Protein AF-A0A818NF47-F1 (afdb_monomer_lite)

pLDDT: mean 84.98, std 14.57, range [31.19, 98.88]

Secondary structure (DSSP, 8-state):
-EEEEEETTTEEE-SS-EEETT-BHHHHHHHHHHTTTT---EEEE--SS-TTSS-EEEEETTTTEEEEE-TTT-BEEEEEEE-TTSEEEEETTEE---SSSPPPHHHHHHHH-S-SPPEEETTTTEEEEEETTEEEEE----TT-----TTS--SS-BTTBS--HHHHHHHHHHTT---------TT-HHHHHHHHHHHHHHTTT---EEEE-----HHHHHHTTT--GGGS-THHHHHHHIIIIIHHHHHHHHHHHHHHHHT-EEEEEE--GGGTS--S-HHHHHHHHHHHHHHHHHHHHHGGGTEEEEEEE--SEE-TT----GGGHHHHHHHTT-SSPEEHHHHHHHHHHHHH-TTGGGTTTSEEEHHHHHHHHT---TTSPPPP-TTBHHHHHHTSGGGGGGGGGS-TT-B--HHHHHHTT---

Structure (mmCIF, N/CA/C/O backbone):
data_AF-A0A818NF47-F1
#
_entry.id   AF-A0A818NF47-F1
#
loop_
_atom_site.group_PDB
_atom_site.id
_atom_site.type_symbol
_atom_site.label_atom_id
_atom_site.label_alt_id
_atom_site.label_comp_id
_atom_site.label_asym_id
_atom_site.label_entity_id
_atom_site.label_seq_id
_atom_site.pdbx_PDB_ins_code
_atom_site.Cartn_x
_atom_site.Cartn_y
_atom_site.Cartn_z
_atom_site.occupancy
_atom_site.B_iso_or_equiv
_atom_site.auth_seq_id
_atom_site.auth_comp_id
_atom_site.auth_asym_id
_atom_site.auth_atom_id
_atom_site.pdbx_PDB_model_num
ATOM 1 N N . MET A 1 1 ? -8.348 33.314 32.961 1.00 76.62 1 MET A N 1
ATOM 2 C CA . MET A 1 1 ? -8.005 32.401 31.862 1.00 76.62 1 MET A CA 1
ATOM 3 C C . MET A 1 1 ? -6.902 31.504 32.359 1.00 76.62 1 MET A C 1
ATOM 5 O O . MET A 1 1 ? -5.858 32.017 32.755 1.00 76.62 1 MET A O 1
ATOM 9 N N . LEU A 1 2 ? -7.170 30.208 32.394 1.00 87.00 2 LEU A N 1
ATOM 10 C CA . LEU A 1 2 ? -6.196 29.214 32.801 1.00 87.00 2 LEU A CA 1
ATOM 11 C C . LEU A 1 2 ? -5.080 29.085 31.754 1.00 87.00 2 LEU A C 1
ATOM 13 O O . LEU A 1 2 ? -5.337 29.130 30.549 1.00 87.00 2 LEU A O 1
ATOM 17 N N . GLU A 1 3 ? -3.844 28.950 32.227 1.00 90.56 3 GLU A N 1
ATOM 18 C CA . GLU A 1 3 ? -2.688 28.621 31.397 1.00 90.56 3 GLU A CA 1
ATOM 19 C C . GLU A 1 3 ? -2.335 27.155 31.630 1.00 90.56 3 GLU A C 1
ATOM 21 O O . GLU A 1 3 ? -2.002 26.772 32.751 1.00 90.56 3 GLU A O 1
ATOM 26 N N . VAL A 1 4 ? -2.456 26.349 30.580 1.00 92.69 4 VAL A N 1
ATOM 27 C CA . VAL A 1 4 ? -2.400 24.891 30.635 1.00 92.69 4 VAL A CA 1
ATOM 28 C C . VAL A 1 4 ? -1.325 24.382 29.695 1.00 92.69 4 VAL A C 1
ATOM 30 O O . VAL A 1 4 ? -1.316 24.703 28.509 1.00 92.69 4 VAL A O 1
ATOM 33 N N . GLU A 1 5 ? -0.435 23.554 30.216 1.00 94.31 5 GLU A N 1
ATOM 34 C CA . GLU A 1 5 ? 0.540 22.812 29.438 1.00 94.31 5 GLU A CA 1
ATOM 35 C C . GLU A 1 5 ? 0.017 21.418 29.111 1.00 94.31 5 GLU A C 1
ATOM 37 O O . GLU A 1 5 ? -0.473 20.682 29.971 1.00 94.31 5 GLU A O 1
ATOM 42 N N . ILE A 1 6 ? 0.094 21.075 27.830 1.00 94.75 6 ILE A N 1
ATOM 43 C CA . ILE A 1 6 ? -0.355 19.799 27.297 1.00 94.75 6 ILE A CA 1
ATOM 44 C C . ILE A 1 6 ? 0.849 18.864 27.236 1.00 94.75 6 ILE A C 1
ATOM 46 O O . ILE A 1 6 ? 1.855 19.171 26.602 1.00 94.75 6 ILE A O 1
ATOM 50 N N . THR A 1 7 ? 0.728 17.689 27.848 1.00 91.75 7 THR A N 1
ATOM 51 C CA . THR A 1 7 ? 1.642 16.565 27.619 1.00 91.75 7 THR A CA 1
ATOM 52 C C . THR A 1 7 ? 0.899 15.501 26.827 1.00 91.75 7 THR A C 1
ATOM 54 O O . THR A 1 7 ? -0.016 14.849 27.339 1.00 91.75 7 THR A O 1
ATOM 57 N N . GLN A 1 8 ? 1.264 15.357 25.552 1.00 85.00 8 GLN A N 1
ATOM 58 C CA . GLN A 1 8 ? 0.549 14.507 24.600 1.00 85.00 8 GLN A CA 1
ATOM 59 C C . GLN A 1 8 ? 0.405 13.073 25.136 1.00 85.00 8 GLN A C 1
ATOM 61 O O . GLN A 1 8 ? 1.341 12.515 25.705 1.00 85.00 8 GLN A O 1
ATOM 66 N N . GLN A 1 9 ? -0.784 12.485 24.960 1.00 85.25 9 GLN A N 1
ATOM 67 C CA . GLN A 1 9 ? -1.134 11.129 25.414 1.00 85.25 9 GLN A CA 1
ATOM 68 C C . GLN A 1 9 ? -1.030 10.885 26.929 1.00 85.25 9 GLN A C 1
ATOM 70 O O . GLN A 1 9 ? -1.116 9.737 27.368 1.00 85.25 9 GLN A O 1
ATOM 75 N N . ARG A 1 10 ? -0.854 11.934 27.744 1.00 91.75 10 ARG A N 1
ATOM 76 C CA . ARG A 1 10 ? -0.632 11.788 29.185 1.00 91.75 10 ARG A CA 1
ATOM 77 C C . ARG A 1 10 ? -1.525 12.685 30.026 1.00 91.75 10 ARG A C 1
ATOM 79 O O . ARG A 1 10 ? -2.275 12.163 30.846 1.00 91.75 10 ARG A O 1
ATOM 86 N N . SER A 1 11 ? -1.414 14.003 29.891 1.00 94.50 11 SER A N 1
ATOM 87 C CA . SER A 1 11 ? -2.000 14.926 30.867 1.00 94.50 11 SER A CA 1
ATOM 88 C C . SER A 1 11 ? -2.153 16.352 30.351 1.00 94.50 11 SER A C 1
ATOM 90 O O . SER A 1 11 ? -1.537 16.762 29.365 1.00 94.50 11 SER A O 1
ATOM 92 N N . ILE A 1 12 ? -2.961 17.120 31.077 1.00 95.25 12 ILE A N 1
ATOM 93 C CA . ILE A 1 12 ? -2.910 18.580 31.084 1.00 95.25 12 ILE A CA 1
ATOM 94 C C . ILE A 1 12 ? -2.476 19.052 32.469 1.00 95.25 12 ILE A C 1
ATOM 96 O O . ILE A 1 12 ? -2.910 18.493 33.478 1.00 95.25 12 ILE A O 1
ATOM 100 N N . HIS A 1 13 ? -1.626 20.069 32.543 1.00 94.06 13 HIS A N 1
ATOM 101 C CA . HIS A 1 13 ? -1.141 20.563 33.826 1.00 94.06 13 HIS A CA 1
ATOM 102 C C . HIS A 1 13 ? -0.931 22.069 33.859 1.00 94.06 13 HIS A C 1
ATOM 104 O O . HIS A 1 13 ? -0.820 22.747 32.844 1.00 94.06 13 HIS A O 1
ATOM 110 N N . THR A 1 14 ? -0.878 22.586 35.075 1.00 91.75 14 THR A N 1
ATOM 111 C CA . THR A 1 14 ? -0.459 23.941 35.407 1.00 91.75 14 THR A CA 1
ATOM 112 C C . THR A 1 14 ? 0.748 23.854 36.337 1.00 91.75 14 THR A C 1
ATOM 114 O O . THR A 1 14 ? 1.219 22.771 36.680 1.00 91.75 14 THR A O 1
ATOM 117 N N . THR A 1 15 ? 1.231 24.994 36.825 1.00 87.88 15 THR A N 1
ATOM 118 C CA . THR A 1 15 ? 2.262 25.011 37.872 1.00 87.88 15 THR A CA 1
ATOM 119 C C . THR A 1 15 ? 1.779 24.463 39.219 1.00 87.88 15 THR A C 1
ATOM 121 O O . THR A 1 15 ? 2.611 24.153 40.068 1.00 87.88 15 THR A O 1
ATOM 124 N N . LYS A 1 16 ? 0.460 24.357 39.443 1.00 88.88 16 LYS A N 1
ATOM 125 C CA . LYS A 1 16 ? -0.121 23.931 40.727 1.00 88.88 16 LYS A CA 1
ATOM 126 C C . LYS A 1 16 ? -0.673 22.508 40.718 1.00 88.88 16 LYS A C 1
ATOM 128 O O . LYS A 1 16 ? -0.723 21.876 41.769 1.00 88.88 16 LYS A O 1
ATOM 133 N N . TRP A 1 17 ? -1.119 22.011 39.567 1.00 93.31 17 TRP A N 1
ATOM 134 C CA . TRP A 1 17 ? -1.826 20.736 39.482 1.00 93.31 17 TRP A CA 1
ATOM 135 C C . TRP A 1 17 ? -1.682 20.083 38.108 1.00 93.31 17 TRP A C 1
ATOM 137 O O . TRP A 1 17 ? -1.446 20.759 37.113 1.00 93.31 17 TRP A O 1
ATOM 147 N N . GLU A 1 18 ? -1.881 18.767 38.053 1.00 95.56 18 GLU A N 1
ATOM 148 C CA . GLU A 1 18 ? -1.848 17.959 36.832 1.00 95.56 18 GLU A CA 1
ATOM 149 C C . GLU A 1 18 ? -3.055 17.010 36.810 1.00 95.56 18 GLU A C 1
ATOM 151 O O . GLU A 1 18 ? -3.322 16.307 37.785 1.00 95.56 18 GLU A O 1
ATOM 156 N N . ILE A 1 19 ? -3.780 16.986 35.692 1.00 96.44 19 ILE A N 1
ATOM 157 C CA . ILE A 1 19 ? -4.848 16.024 35.411 1.00 96.44 19 ILE A CA 1
ATOM 158 C C . ILE A 1 19 ? -4.322 15.031 34.375 1.00 96.44 19 ILE A C 1
ATOM 160 O O . ILE A 1 19 ? -4.034 15.398 33.237 1.00 96.44 19 ILE A O 1
ATOM 164 N N . ILE A 1 20 ? -4.212 13.768 34.778 1.00 96.69 20 ILE A N 1
ATOM 165 C CA . ILE A 1 20 ? -3.619 12.676 34.002 1.00 96.69 20 ILE A CA 1
ATOM 166 C C . ILE A 1 20 ? -4.719 11.744 33.498 1.00 96.69 20 ILE A C 1
ATOM 168 O O . ILE A 1 20 ? -5.639 11.382 34.238 1.00 96.69 20 ILE A O 1
ATOM 172 N N . LEU A 1 21 ? -4.598 11.305 32.248 1.00 96.31 21 LEU A N 1
ATOM 173 C CA . LEU A 1 21 ? -5.421 10.237 31.695 1.00 96.31 21 LEU A CA 1
ATOM 174 C C . LEU A 1 21 ? -5.360 8.991 32.588 1.00 96.31 21 LEU A C 1
ATOM 176 O O . LEU A 1 21 ? -4.316 8.607 33.111 1.00 96.31 21 LEU A O 1
ATOM 180 N N . GLY A 1 22 ? -6.514 8.368 32.794 1.00 95.88 22 GLY A N 1
ATOM 181 C CA . GLY A 1 22 ? -6.687 7.231 33.687 1.00 95.88 22 GLY A CA 1
ATOM 182 C C . GLY A 1 22 ? -6.926 7.589 35.158 1.00 95.88 22 GLY A C 1
ATOM 183 O O . GLY A 1 22 ? -7.268 6.681 35.923 1.00 95.88 22 GLY A O 1
ATOM 184 N N . MET A 1 23 ? -6.799 8.858 35.578 1.00 97.56 23 MET A N 1
ATOM 185 C CA . MET A 1 23 ? -7.214 9.285 36.924 1.00 97.56 23 MET A CA 1
ATOM 186 C C . MET A 1 23 ? -8.696 8.987 37.152 1.00 97.56 23 MET A C 1
ATOM 188 O O . MET A 1 23 ? -9.516 9.147 36.248 1.00 97.56 23 MET A O 1
ATOM 192 N N . SER A 1 24 ? -9.059 8.561 38.362 1.00 97.50 24 SER A N 1
ATOM 193 C CA . SER A 1 24 ? -10.467 8.337 38.690 1.00 97.50 24 SER A CA 1
ATOM 194 C C . SER A 1 24 ? -11.218 9.658 38.836 1.00 97.50 24 SER A C 1
ATOM 196 O O . SER A 1 24 ? -10.646 10.674 39.245 1.00 97.50 24 SER A O 1
ATOM 198 N N . LEU A 1 25 ? -12.526 9.634 38.577 1.00 93.75 25 LEU A N 1
ATOM 199 C CA . LEU A 1 25 ? -13.418 10.777 38.777 1.00 93.75 25 LEU A CA 1
ATOM 200 C C . LEU A 1 25 ? -13.257 11.387 40.179 1.00 93.75 25 LEU A C 1
ATOM 202 O O . LEU A 1 25 ? -13.167 12.603 40.329 1.00 93.75 25 LEU A O 1
ATOM 206 N N . TYR A 1 26 ? -13.115 10.543 41.206 1.00 95.00 26 TYR A N 1
ATOM 207 C CA . TYR A 1 26 ? -12.846 10.985 42.575 1.00 95.00 26 TYR A CA 1
ATOM 208 C C . TYR A 1 26 ? -11.526 11.759 42.712 1.00 95.00 26 TYR A C 1
ATOM 210 O O . TYR A 1 26 ? -11.499 12.809 43.357 1.00 95.00 26 TYR A O 1
ATOM 218 N N . GLN A 1 27 ? -10.434 11.263 42.120 1.00 97.00 27 GLN A N 1
ATOM 219 C CA . GLN A 1 27 ? -9.134 11.936 42.177 1.00 97.00 27 GLN A CA 1
ATOM 220 C C . GLN A 1 27 ? -9.198 13.314 41.519 1.00 97.00 27 GLN A C 1
ATOM 222 O O . GLN A 1 27 ? -8.698 14.280 42.093 1.00 97.00 27 GLN A O 1
ATOM 227 N N . VAL A 1 28 ? -9.857 13.410 40.361 1.00 96.12 28 VAL A N 1
ATOM 228 C CA . VAL A 1 28 ? -10.020 14.684 39.656 1.00 96.12 28 VAL A CA 1
ATOM 229 C C . VAL A 1 28 ? -10.891 15.637 40.470 1.00 96.12 28 VAL A C 1
ATOM 231 O O . VAL A 1 28 ? -10.459 16.748 40.744 1.00 96.12 28 VAL A O 1
ATOM 234 N N . ILE A 1 29 ? -12.057 15.213 40.968 1.00 93.88 29 ILE A N 1
ATOM 235 C CA . ILE A 1 29 ? -12.914 16.067 41.812 1.00 93.88 29 ILE A CA 1
ATOM 236 C C . ILE A 1 29 ? -12.163 16.560 43.054 1.00 93.88 29 ILE A C 1
ATOM 238 O O . ILE A 1 29 ? -12.288 17.726 43.429 1.00 93.88 29 ILE A O 1
ATOM 242 N N . LYS A 1 30 ? -11.375 15.693 43.702 1.00 95.44 30 LYS A N 1
ATOM 243 C CA . LYS A 1 30 ? -10.563 16.076 44.861 1.00 95.44 30 LYS A CA 1
ATOM 244 C C . LYS A 1 30 ? -9.527 17.138 44.491 1.00 95.44 30 LYS A C 1
ATOM 246 O O . LYS A 1 30 ? -9.399 18.115 45.221 1.00 95.44 30 LYS A O 1
ATOM 251 N N . LEU A 1 31 ? -8.833 16.965 43.367 1.00 95.06 31 LEU A N 1
ATOM 252 C CA . LEU A 1 31 ? -7.861 17.930 42.854 1.00 95.06 31 LEU A CA 1
ATOM 253 C C . LEU A 1 31 ? -8.523 19.274 42.536 1.00 95.06 31 LEU A C 1
ATOM 255 O O . LEU A 1 31 ? -8.016 20.310 42.955 1.00 95.06 31 LEU A O 1
ATOM 259 N N . LEU A 1 32 ? -9.679 19.265 41.868 1.00 91.12 32 LEU A N 1
ATOM 260 C CA . LEU A 1 32 ? -10.421 20.484 41.537 1.00 91.12 32 LEU A CA 1
ATOM 261 C C . LEU A 1 32 ? -10.874 21.229 42.799 1.00 91.12 32 LEU A C 1
ATOM 263 O O . LEU A 1 32 ? -10.714 22.440 42.883 1.00 91.12 32 LEU A O 1
ATOM 267 N N . LYS A 1 33 ? -11.359 20.507 43.819 1.00 91.62 33 LYS A N 1
ATOM 268 C CA . LYS A 1 33 ? -11.725 21.091 45.121 1.00 91.62 33 LYS A CA 1
ATOM 269 C C . LYS A 1 33 ? -10.541 21.701 45.872 1.00 91.62 33 LYS A C 1
ATOM 271 O O . LYS A 1 33 ? -10.742 22.607 46.666 1.00 91.62 33 LYS A O 1
ATOM 276 N N . GLN A 1 34 ? -9.330 21.185 45.670 1.00 92.88 34 GLN A N 1
ATOM 277 C CA . GLN A 1 34 ? -8.112 21.718 46.290 1.00 92.88 34 GLN A CA 1
ATOM 278 C C . GLN A 1 34 ? -7.564 22.962 45.572 1.00 92.88 34 GLN A C 1
ATOM 280 O O . GLN A 1 34 ? -6.671 23.610 46.109 1.00 92.88 34 GLN A O 1
ATOM 285 N N . ASN A 1 35 ? -8.073 23.273 44.376 1.00 89.88 35 ASN A N 1
ATOM 286 C CA . ASN A 1 35 ? -7.622 24.373 43.519 1.00 89.88 35 ASN A CA 1
ATOM 287 C C . ASN A 1 35 ? -8.811 25.260 43.091 1.00 89.88 35 ASN A C 1
ATOM 289 O O . ASN A 1 35 ? -8.891 25.725 41.949 1.00 89.88 35 ASN A O 1
ATOM 293 N N . ASP A 1 36 ? -9.763 25.470 44.004 1.00 85.56 36 ASP A N 1
ATOM 294 C CA . ASP A 1 36 ? -10.973 26.278 43.798 1.00 85.56 36 ASP A CA 1
ATOM 295 C C . ASP A 1 36 ? -10.681 27.789 43.668 1.00 85.56 36 ASP A C 1
ATOM 297 O O . ASP A 1 36 ? -11.508 28.558 43.169 1.00 85.56 36 ASP A O 1
ATOM 301 N N . ASP A 1 37 ? -9.467 28.214 44.031 1.00 84.50 37 ASP A N 1
ATOM 302 C CA . ASP A 1 37 ? -8.930 29.547 43.760 1.00 84.50 37 ASP A CA 1
ATOM 303 C C . ASP A 1 37 ? -8.742 29.802 42.254 1.00 84.50 37 ASP A C 1
ATOM 305 O O . ASP A 1 37 ? -8.978 30.920 41.778 1.00 84.50 37 ASP A O 1
ATOM 309 N N . GLN A 1 38 ? -8.350 28.766 41.502 1.00 80.69 38 GLN A N 1
ATOM 310 C CA . GLN A 1 38 ? -8.106 28.824 40.059 1.00 80.69 38 GLN A CA 1
ATOM 311 C C . GLN A 1 38 ? -9.301 28.355 39.225 1.00 80.69 38 GLN A C 1
ATOM 313 O O . GLN A 1 38 ? -9.559 28.942 38.175 1.00 80.69 38 GLN A O 1
ATOM 318 N N . ILE A 1 39 ? -10.034 27.335 39.681 1.00 82.31 39 ILE A N 1
ATOM 319 C CA . ILE A 1 39 ? -11.087 26.673 38.901 1.00 82.31 39 ILE A CA 1
ATOM 320 C C . ILE A 1 39 ? -12.448 26.981 39.523 1.00 82.31 39 ILE A C 1
ATOM 322 O O . ILE A 1 39 ? -12.837 26.407 40.536 1.00 82.31 39 ILE A O 1
ATOM 326 N N . LYS A 1 40 ? -13.186 27.909 38.906 1.00 74.69 40 LYS A N 1
ATOM 327 C CA . LYS A 1 40 ? -14.385 28.502 39.528 1.00 74.69 40 LYS A CA 1
ATOM 328 C C . LYS A 1 40 ? -15.719 27.951 39.043 1.00 74.69 40 LYS A C 1
ATOM 330 O O . LYS A 1 40 ? -16.724 28.143 39.720 1.00 74.69 40 LYS A O 1
ATOM 335 N N . SER A 1 41 ? -15.766 27.315 37.875 1.00 80.88 41 SER A N 1
ATOM 336 C CA . SER A 1 41 ? -17.016 26.790 37.324 1.00 80.88 41 SER A CA 1
ATOM 337 C C . SER A 1 41 ? -16.815 25.370 36.837 1.00 80.88 41 SER A C 1
ATOM 339 O O . SER A 1 41 ? -16.128 25.135 35.848 1.00 80.88 41 SER A O 1
ATOM 341 N N . VAL A 1 42 ? -17.392 24.435 37.588 1.00 86.25 42 VAL A N 1
ATOM 342 C CA . VAL A 1 42 ? -17.320 23.001 37.335 1.00 86.25 42 VAL A CA 1
ATOM 343 C C . VAL A 1 42 ? -18.737 22.455 37.289 1.00 86.25 42 VAL A C 1
ATOM 345 O O . VAL A 1 42 ? -19.479 22.571 38.264 1.00 86.25 42 VAL A O 1
ATOM 348 N N . VAL A 1 43 ? -19.102 21.841 36.169 1.00 85.81 43 VAL A N 1
ATOM 349 C CA . VAL A 1 43 ? -20.392 21.172 35.988 1.00 85.81 43 VAL A CA 1
ATOM 350 C C . VAL A 1 43 ? -20.138 19.690 35.755 1.00 85.81 43 VAL A C 1
ATOM 352 O O . VAL A 1 43 ? -19.433 19.326 34.820 1.00 85.81 43 VAL A O 1
ATOM 355 N N . LEU A 1 44 ? -20.707 18.837 36.605 1.00 87.00 44 LEU A N 1
ATOM 356 C CA . LEU A 1 44 ? -20.712 17.390 36.408 1.00 87.00 44 LEU A CA 1
ATOM 357 C C . LEU A 1 44 ? -22.019 16.990 35.719 1.00 87.00 44 LEU A C 1
ATOM 359 O O . LEU A 1 44 ? -23.096 17.269 36.244 1.00 87.00 44 LEU A O 1
ATOM 363 N N . VAL A 1 45 ? -21.919 16.319 34.579 1.00 84.94 45 VAL A N 1
ATOM 364 C CA . VAL A 1 45 ? -23.055 15.785 33.824 1.00 84.94 45 VAL A CA 1
ATOM 365 C C . VAL A 1 45 ? -22.980 14.263 33.842 1.00 84.94 45 VAL A C 1
ATOM 367 O O . VAL A 1 45 ? -21.926 13.682 33.581 1.00 84.94 45 VAL A O 1
ATOM 370 N N . TYR A 1 46 ? -24.100 13.630 34.178 1.00 85.50 46 TYR A N 1
ATOM 371 C CA . TYR A 1 46 ? -24.271 12.180 34.232 1.00 85.50 46 TYR A CA 1
ATOM 372 C C . TYR A 1 46 ? -25.760 11.831 34.131 1.00 85.50 46 TYR A C 1
ATOM 374 O O . TYR A 1 46 ? -26.616 12.702 34.301 1.00 85.50 46 TYR A O 1
ATOM 382 N N . ASN A 1 47 ? -26.070 10.562 33.863 1.00 83.12 47 ASN A N 1
ATOM 383 C CA . ASN A 1 47 ? -27.439 10.057 33.911 1.00 83.12 47 ASN A CA 1
ATOM 384 C C . ASN A 1 47 ? -27.799 9.676 35.358 1.00 83.12 47 ASN A C 1
ATOM 386 O O . ASN A 1 47 ? -27.168 8.812 35.956 1.00 83.12 47 ASN A O 1
ATOM 390 N N . ASP A 1 48 ? -28.799 10.333 35.938 1.00 81.00 48 ASP A N 1
ATOM 391 C CA . ASP A 1 48 ? -29.222 10.124 37.326 1.00 81.00 48 ASP A CA 1
ATOM 392 C C . ASP A 1 48 ? -30.043 8.841 37.524 1.00 81.00 48 ASP A C 1
ATOM 394 O O . ASP A 1 48 ? -29.999 8.233 38.594 1.00 81.00 48 ASP A O 1
ATOM 398 N N . LYS A 1 49 ? -30.773 8.411 36.490 1.00 84.06 49 LYS A N 1
ATOM 399 C CA . LYS A 1 49 ? -31.611 7.204 36.504 1.00 84.06 49 LYS A CA 1
ATOM 400 C C . LYS A 1 49 ? -30.823 5.938 36.201 1.00 84.06 49 LYS A C 1
ATOM 402 O O . LYS A 1 49 ? -31.133 4.891 36.761 1.00 84.06 49 LYS A O 1
ATOM 407 N N . ASP A 1 50 ? -29.829 6.041 35.324 1.00 85.44 50 ASP A N 1
ATOM 408 C CA . ASP A 1 50 ? -28.930 4.940 34.972 1.00 85.44 50 ASP A CA 1
ATOM 409 C C . ASP A 1 50 ? -27.477 5.435 34.856 1.00 85.44 50 ASP A C 1
ATOM 411 O O . ASP A 1 50 ? -27.006 5.748 33.760 1.00 85.44 50 ASP A O 1
ATOM 415 N N . PRO A 1 51 ? -26.749 5.534 35.985 1.00 81.44 51 PRO A N 1
ATOM 416 C CA . PRO A 1 51 ? -25.427 6.160 36.024 1.00 81.44 51 PRO A CA 1
ATOM 417 C C . PRO A 1 51 ? -24.354 5.488 35.169 1.00 81.44 51 PRO A C 1
ATOM 419 O O . PRO A 1 51 ? -23.349 6.125 34.874 1.00 81.44 51 PRO A O 1
ATOM 422 N N . LEU A 1 52 ? -24.545 4.226 34.777 1.00 87.56 52 LEU A N 1
ATOM 423 C CA . LEU A 1 52 ? -23.566 3.472 33.991 1.00 87.56 52 LEU A CA 1
ATOM 424 C C . LEU A 1 52 ? -23.894 3.464 32.491 1.00 87.56 52 LEU A C 1
ATOM 426 O O . LEU A 1 52 ? -23.083 2.982 31.697 1.00 87.56 52 LEU A O 1
ATOM 430 N N . SER A 1 53 ? -25.050 4.005 32.083 1.00 84.06 53 SER A N 1
ATOM 431 C CA . SER A 1 53 ? -25.498 3.995 30.684 1.00 84.06 53 SER A CA 1
ATOM 432 C C . SER A 1 53 ? -24.711 4.936 29.776 1.00 84.06 53 SER A C 1
ATOM 434 O O . SER A 1 53 ? -24.789 4.821 28.556 1.00 84.06 53 SER A O 1
ATOM 436 N N . ALA A 1 54 ? -24.050 5.938 30.353 1.00 81.69 54 ALA A N 1
ATOM 437 C CA . ALA A 1 54 ? -23.360 6.994 29.632 1.00 81.69 54 ALA A CA 1
ATOM 438 C C . ALA A 1 54 ? -22.144 7.471 30.425 1.00 81.69 54 ALA A C 1
ATOM 440 O O . ALA A 1 54 ? -22.102 7.358 31.649 1.00 81.69 54 ALA A O 1
ATOM 441 N N . ASP A 1 55 ? -21.159 8.006 29.712 1.00 89.12 55 ASP A N 1
ATOM 442 C CA . ASP A 1 55 ? -19.962 8.567 30.325 1.00 89.12 55 ASP A CA 1
ATOM 443 C C . ASP A 1 55 ? -20.294 9.745 31.243 1.00 89.12 55 ASP A C 1
ATOM 445 O O . ASP A 1 55 ? -21.208 10.536 30.987 1.00 89.12 55 ASP A O 1
ATOM 449 N N . TYR A 1 56 ? -19.491 9.900 32.292 1.00 89.19 56 TYR A N 1
ATOM 450 C CA . TYR A 1 56 ? -19.540 11.094 33.125 1.00 89.19 56 TYR A CA 1
ATOM 451 C C . TYR A 1 56 ? -18.714 12.178 32.450 1.00 89.19 56 TYR A C 1
ATOM 453 O O . TYR A 1 56 ? -17.572 11.931 32.055 1.00 89.19 56 TYR A O 1
ATOM 461 N N . THR A 1 57 ? -19.241 13.396 32.377 1.00 91.12 57 THR A N 1
ATOM 462 C CA . THR A 1 57 ? -18.463 14.533 31.882 1.00 91.12 57 THR A CA 1
ATOM 463 C C . THR A 1 57 ? -18.334 15.608 32.942 1.00 91.12 57 THR A C 1
ATOM 465 O O . THR A 1 57 ? -19.291 15.955 33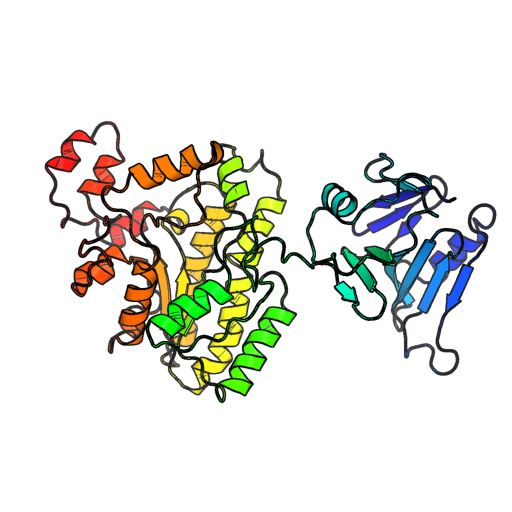.631 1.00 91.12 57 THR A O 1
ATOM 468 N N . LEU A 1 58 ? -17.120 16.119 33.106 1.00 91.19 58 LEU A N 1
ATOM 469 C CA . LEU A 1 58 ? -16.811 17.191 34.035 1.00 91.19 58 LEU A CA 1
ATOM 470 C C . LEU A 1 58 ? -16.340 18.392 33.218 1.00 91.19 58 LEU A C 1
ATOM 472 O O . LEU A 1 58 ? -15.257 18.387 32.639 1.00 91.19 58 LEU A O 1
ATOM 476 N N . ASN A 1 59 ? -17.192 19.408 33.155 1.00 88.88 59 ASN A N 1
ATOM 477 C CA . ASN A 1 59 ? -16.994 20.601 32.353 1.00 88.88 59 ASN A CA 1
ATOM 478 C C . ASN A 1 59 ? -16.455 21.754 33.209 1.00 88.88 59 ASN A C 1
ATOM 480 O O . ASN A 1 59 ? -17.166 22.269 34.075 1.00 88.88 59 ASN A O 1
ATOM 484 N N . LEU A 1 60 ? -15.221 22.173 32.939 1.00 89.31 60 LEU A N 1
ATOM 485 C CA . LEU A 1 60 ? -14.596 23.368 33.494 1.00 89.31 60 LEU A CA 1
ATOM 486 C C . LEU A 1 60 ? -14.968 24.549 32.586 1.00 89.31 60 LEU A C 1
ATOM 488 O O . LEU A 1 60 ? -14.198 24.971 31.723 1.00 89.31 60 LEU A O 1
ATOM 492 N N . SER A 1 61 ? -16.190 25.055 32.737 1.00 77.62 61 SER A N 1
ATOM 493 C CA . SER A 1 61 ? -16.854 25.882 31.717 1.00 77.62 61 SER A CA 1
ATOM 494 C C . SER A 1 61 ? -16.228 27.259 31.481 1.00 77.62 61 SER A C 1
ATOM 496 O O . SER A 1 61 ? -16.335 27.814 30.387 1.00 77.62 61 SER A O 1
ATOM 498 N N . ASN A 1 62 ? -15.538 27.807 32.482 1.00 82.38 62 ASN A N 1
ATOM 499 C CA . ASN A 1 62 ? -14.802 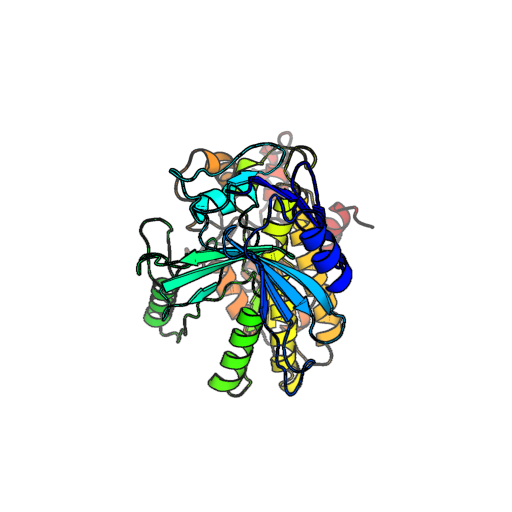29.067 32.350 1.00 82.38 62 ASN A CA 1
ATOM 500 C C . ASN A 1 62 ? -13.451 28.902 31.648 1.00 82.38 62 ASN A C 1
ATOM 502 O O . ASN A 1 62 ? -12.914 29.881 31.132 1.00 82.38 62 ASN A O 1
ATOM 506 N N . ASP A 1 63 ? -12.917 27.683 31.656 1.00 81.75 63 ASP A N 1
ATOM 507 C CA . ASP A 1 63 ? -11.561 27.362 31.217 1.00 81.75 63 ASP A CA 1
ATOM 508 C C . ASP A 1 63 ? -11.561 26.445 29.996 1.00 81.75 63 ASP A C 1
ATOM 510 O O . ASP A 1 63 ? -10.498 26.036 29.539 1.00 81.75 63 ASP A O 1
ATOM 514 N N . SER A 1 64 ? -12.743 26.181 29.423 1.00 87.44 64 SER A N 1
ATOM 515 C CA . SER A 1 64 ? -12.869 25.573 28.103 1.00 87.44 64 SER A CA 1
ATOM 516 C C . SER A 1 64 ? -12.299 24.149 28.014 1.00 87.44 64 SER A C 1
ATOM 518 O O . SER A 1 64 ? -11.842 23.705 26.961 1.00 87.44 64 SER A O 1
ATOM 520 N N . ILE A 1 65 ? -12.341 23.429 29.141 1.00 92.44 65 ILE A N 1
ATOM 521 C CA . ILE A 1 65 ? -11.864 22.050 29.289 1.00 92.44 65 ILE A CA 1
ATOM 522 C C . ILE A 1 65 ? -13.045 21.161 29.672 1.00 92.44 65 ILE A C 1
ATOM 524 O O . ILE A 1 65 ? -13.725 21.406 30.668 1.00 92.44 65 ILE A O 1
ATOM 528 N N . LEU A 1 66 ? -13.260 20.096 28.911 1.00 93.38 66 LEU A N 1
ATOM 529 C CA . LEU A 1 66 ? -14.247 19.061 29.174 1.00 93.38 66 LEU A CA 1
ATOM 530 C C . LEU A 1 66 ? -13.530 17.728 29.401 1.00 93.38 66 LEU A C 1
ATOM 532 O O . LEU A 1 66 ? -12.735 17.276 28.584 1.00 93.38 66 LEU A O 1
ATOM 536 N N . LEU A 1 67 ? -13.784 17.102 30.543 1.00 95.62 67 LEU A N 1
ATOM 537 C CA . LEU A 1 67 ? -13.150 15.850 30.944 1.00 95.62 67 LEU A CA 1
ATOM 538 C C . LEU A 1 67 ? -14.165 14.717 30.848 1.00 95.62 67 LEU A C 1
ATOM 540 O O . LEU A 1 67 ? -15.193 14.767 31.520 1.00 95.62 67 LEU A O 1
ATOM 544 N N . HIS A 1 68 ? -13.868 13.689 30.059 1.00 95.56 68 HIS A N 1
ATOM 545 C CA . HIS A 1 68 ? -14.753 12.541 29.866 1.00 95.56 68 HIS A CA 1
ATOM 546 C C . HIS A 1 68 ? -14.238 11.325 30.627 1.00 95.56 68 HIS A C 1
ATOM 548 O O . HIS A 1 68 ? -13.097 10.889 30.438 1.00 95.56 68 HIS A O 1
ATOM 554 N N . PHE A 1 69 ? -15.095 10.743 31.457 1.00 95.25 69 PHE A N 1
ATOM 555 C CA . PHE A 1 69 ? -14.800 9.562 32.253 1.00 95.25 69 PHE A CA 1
ATOM 556 C C . PHE A 1 69 ? -15.658 8.398 31.783 1.00 95.25 69 PHE A C 1
ATOM 558 O O . PHE A 1 69 ? -16.869 8.533 31.631 1.00 95.25 69 PHE A O 1
ATOM 565 N N . ASP A 1 70 ? -15.012 7.254 31.599 1.00 94.94 70 ASP A N 1
ATOM 566 C CA . ASP A 1 70 ? -15.671 6.002 31.242 1.00 94.94 70 ASP A CA 1
ATOM 567 C C . ASP A 1 70 ? -16.812 5.657 32.214 1.00 94.94 70 ASP A C 1
ATOM 569 O O . ASP A 1 70 ? -16.624 5.726 33.432 1.00 94.94 70 ASP A O 1
ATOM 573 N N . SER A 1 71 ? -17.983 5.283 31.691 1.00 90.62 71 SER A N 1
ATOM 574 C CA . SER A 1 71 ? -19.183 5.063 32.511 1.00 90.62 71 SER A CA 1
ATOM 575 C C . SER A 1 71 ? -19.027 3.952 33.557 1.00 90.62 71 SER A C 1
ATOM 577 O O . SER A 1 71 ? -19.594 4.046 34.643 1.00 90.62 71 SER A O 1
ATOM 579 N N . ILE A 1 72 ? -18.221 2.921 33.276 1.00 91.00 72 ILE A N 1
ATOM 580 C CA . ILE A 1 72 ? -18.053 1.759 34.160 1.00 91.00 72 ILE A CA 1
ATOM 581 C C . ILE A 1 72 ? -16.861 1.960 35.093 1.00 91.00 72 ILE A C 1
ATOM 583 O O . ILE A 1 72 ? -16.975 1.844 36.313 1.00 91.00 72 ILE A O 1
ATOM 587 N N . THR A 1 73 ? -15.690 2.240 34.527 1.00 95.38 73 THR A N 1
ATOM 588 C CA . THR A 1 73 ? -14.441 2.330 35.292 1.00 95.38 73 THR A CA 1
ATOM 589 C C . THR A 1 73 ? -14.266 3.678 35.982 1.00 95.38 73 THR A C 1
ATOM 591 O O . THR A 1 73 ? -13.417 3.798 36.869 1.00 95.38 73 THR A O 1
ATOM 594 N N . GLN A 1 74 ? -15.044 4.692 35.583 1.00 94.06 74 GLN A N 1
ATOM 595 C CA . GLN A 1 74 ? -14.971 6.070 36.076 1.00 94.06 74 GLN A CA 1
ATOM 596 C C . GLN A 1 74 ? -13.559 6.658 35.985 1.00 94.06 74 GLN A C 1
ATOM 598 O O . GLN A 1 74 ? -13.150 7.481 36.811 1.00 94.06 74 GLN A O 1
ATOM 603 N N . ARG A 1 75 ? -12.785 6.213 34.991 1.00 97.44 75 ARG A N 1
ATOM 604 C CA . ARG A 1 75 ? -11.440 6.710 34.704 1.00 97.44 75 ARG A CA 1
ATOM 605 C C . ARG A 1 75 ? -11.484 7.710 33.564 1.00 97.44 75 ARG A C 1
ATOM 607 O O . ARG A 1 75 ? -12.196 7.507 32.583 1.00 97.44 75 ARG A O 1
ATOM 614 N N . LEU A 1 76 ? -10.704 8.778 33.705 1.00 97.50 76 LEU A N 1
ATOM 615 C CA . LEU A 1 76 ? -10.547 9.803 32.684 1.00 97.50 76 LEU A CA 1
ATOM 616 C C . LEU A 1 76 ? -10.008 9.155 31.410 1.00 97.50 76 LEU A C 1
ATOM 618 O O . LEU A 1 76 ? -8.899 8.623 31.415 1.00 97.50 76 LEU A O 1
ATOM 622 N N . LYS A 1 77 ? -10.780 9.204 30.329 1.00 94.75 77 LYS A N 1
ATOM 623 C CA . LYS A 1 77 ? -10.396 8.611 29.043 1.00 94.75 77 LYS A CA 1
ATOM 624 C C . LYS A 1 77 ? -10.097 9.648 27.968 1.00 94.75 77 LYS A C 1
ATOM 626 O O . LYS A 1 77 ? -9.361 9.349 27.032 1.00 94.75 77 LYS A O 1
ATOM 631 N N . LEU A 1 78 ? -10.644 10.854 28.104 1.00 94.75 78 LEU A N 1
ATOM 632 C CA . LEU A 1 78 ? -10.489 11.912 27.115 1.00 94.75 78 LEU A CA 1
ATOM 633 C C . LEU A 1 78 ? -10.526 13.288 27.776 1.00 94.75 78 LEU A C 1
ATOM 635 O O . LEU A 1 78 ? -11.383 13.568 28.614 1.00 94.75 78 LEU A O 1
ATOM 639 N N . ILE A 1 79 ? -9.596 14.140 27.362 1.00 95.88 79 ILE A N 1
ATOM 640 C CA . ILE A 1 79 ? -9.581 15.569 27.657 1.00 95.88 79 ILE A CA 1
ATOM 641 C C . ILE A 1 79 ? -9.971 16.288 26.370 1.00 95.88 79 ILE A C 1
ATOM 643 O O . ILE A 1 79 ? -9.332 16.116 25.338 1.00 95.88 79 ILE A O 1
ATOM 647 N N . GLU A 1 80 ? -11.016 17.092 26.414 1.00 93.88 80 GLU A N 1
ATOM 648 C CA . GLU A 1 80 ? -11.498 17.862 25.277 1.00 93.88 80 GLU A CA 1
ATOM 649 C C . GLU A 1 80 ? -11.332 19.356 25.561 1.00 93.88 80 GLU A C 1
ATOM 651 O O . GLU A 1 80 ? -11.674 19.844 26.636 1.00 93.88 80 GLU A O 1
ATOM 656 N N . LEU A 1 81 ? -10.772 20.082 24.598 1.00 93.19 81 LEU A N 1
ATOM 657 C CA . LEU A 1 81 ? -10.563 21.524 24.645 1.00 93.19 81 LEU A CA 1
ATOM 658 C C . LEU A 1 81 ? -11.492 22.184 23.631 1.00 93.19 81 LEU A C 1
ATOM 660 O O . LEU A 1 81 ? -11.381 21.924 22.433 1.00 93.19 81 LEU A O 1
ATOM 664 N N . TYR A 1 82 ? -12.385 23.053 24.094 1.00 87.56 82 TYR A N 1
ATOM 665 C CA . TYR A 1 82 ? -13.401 23.704 23.263 1.00 87.56 82 TYR A CA 1
ATOM 666 C C . TYR A 1 82 ? -13.353 25.219 23.440 1.00 87.56 82 TYR A C 1
ATOM 668 O O . TYR A 1 82 ? -13.006 25.687 24.506 1.00 87.56 82 TYR A O 1
ATOM 676 N N . ASP A 1 83 ? -13.704 26.026 22.433 1.00 86.19 83 ASP A N 1
ATOM 677 C CA . ASP A 1 83 ? -13.602 27.501 22.527 1.00 86.19 83 ASP A CA 1
ATOM 678 C C . ASP A 1 83 ? -12.196 27.966 22.978 1.00 86.19 83 ASP A C 1
ATOM 680 O O . ASP A 1 83 ? -11.987 28.544 24.048 1.00 86.19 83 ASP A O 1
ATOM 684 N N . LEU A 1 84 ? -11.205 27.706 22.119 1.00 88.25 84 LEU A N 1
ATOM 685 C CA . LEU A 1 84 ? -9.771 27.919 22.372 1.00 88.25 84 LEU A CA 1
ATOM 686 C C . LEU A 1 84 ? -9.370 29.395 22.611 1.00 88.25 84 LEU A C 1
ATOM 688 O O . LEU A 1 84 ? -8.189 29.695 22.763 1.00 88.25 84 LEU A O 1
ATOM 692 N N . LYS A 1 85 ? -10.335 30.325 22.660 1.00 86.19 85 LYS A N 1
ATOM 693 C CA . LYS A 1 85 ? -10.161 31.723 23.097 1.00 86.19 85 LYS A CA 1
ATOM 694 C C . LYS A 1 85 ? -10.055 31.860 24.616 1.00 86.19 85 LYS A C 1
ATOM 696 O O . LYS A 1 85 ? -9.483 32.836 25.099 1.00 86.19 85 LYS A O 1
ATOM 701 N N . LYS A 1 86 ? -10.654 30.932 25.369 1.00 86.88 86 LYS A N 1
ATOM 702 C CA . LYS A 1 86 ? -10.805 31.018 26.834 1.00 86.88 86 LYS A CA 1
ATOM 703 C C . LYS A 1 86 ? -9.751 30.246 27.619 1.00 86.88 86 LYS A C 1
ATOM 705 O O . LYS A 1 86 ? -9.794 30.245 28.847 1.00 86.88 86 LYS A O 1
ATOM 710 N N . VAL A 1 87 ? -8.797 29.630 26.931 1.00 89.00 87 VAL A N 1
ATOM 711 C CA . VAL A 1 87 ? -7.699 28.875 27.534 1.00 89.00 87 VAL A CA 1
ATOM 712 C C . VAL A 1 87 ? -6.397 29.238 26.843 1.00 89.00 87 VAL A C 1
ATOM 714 O O . VAL A 1 87 ? -6.358 29.373 25.622 1.00 89.00 87 VAL A O 1
ATOM 717 N N . LYS A 1 88 ? -5.324 29.408 27.616 1.00 91.62 88 LYS A N 1
ATOM 718 C CA . LYS A 1 88 ? -3.978 29.595 27.075 1.00 91.62 88 LYS A CA 1
ATOM 719 C C . LYS A 1 88 ? -3.237 28.271 27.144 1.00 91.62 88 LYS A C 1
ATOM 721 O O . LYS A 1 88 ? -3.144 27.678 28.211 1.00 91.62 88 LYS A O 1
ATOM 726 N N . LEU A 1 89 ? -2.722 27.818 26.016 1.00 92.81 89 LEU A N 1
ATOM 727 C CA . LEU A 1 89 ? -2.185 26.486 25.827 1.00 92.81 89 LEU A CA 1
ATOM 728 C C . LEU A 1 89 ? -0.687 26.547 25.566 1.00 92.81 89 LEU A C 1
ATOM 730 O O . LEU A 1 89 ? -0.197 27.371 24.785 1.00 92.81 89 LEU A O 1
ATOM 734 N N . LYS A 1 90 ? 0.028 25.647 26.235 1.00 92.50 90 LYS A N 1
ATOM 735 C CA . LYS A 1 90 ? 1.456 25.420 26.071 1.00 92.50 90 LYS A CA 1
ATOM 736 C C . LYS A 1 90 ? 1.740 24.012 25.584 1.00 92.50 90 LYS A C 1
ATOM 738 O O . LYS A 1 90 ? 1.046 23.066 25.955 1.00 92.50 90 LYS A O 1
ATOM 743 N N . TYR A 1 91 ? 2.806 23.891 24.807 1.00 90.81 91 TYR A N 1
ATOM 744 C CA . TYR A 1 91 ? 3.394 22.622 24.412 1.00 90.81 91 TYR A CA 1
ATOM 745 C C . TYR A 1 91 ? 4.920 22.750 24.422 1.00 90.81 91 TYR A C 1
ATOM 747 O O . TYR A 1 91 ? 5.459 23.712 23.872 1.00 90.81 91 TYR A O 1
ATOM 755 N N . PHE A 1 92 ? 5.612 21.832 25.107 1.00 87.50 92 PHE A N 1
ATOM 756 C CA . PHE A 1 92 ? 7.055 21.923 25.387 1.00 87.50 92 PHE A CA 1
ATOM 757 C C . PHE A 1 92 ? 7.477 23.303 25.933 1.00 87.50 92 PHE A C 1
ATOM 759 O O . PHE A 1 92 ? 8.409 23.931 25.431 1.00 87.50 92 PHE A O 1
ATOM 766 N N . GLY A 1 93 ? 6.740 23.820 26.922 1.00 84.62 93 GLY A N 1
ATOM 767 C CA . GLY A 1 93 ? 6.969 25.136 27.529 1.00 84.62 93 GLY A CA 1
ATOM 768 C C . GLY A 1 93 ? 6.591 26.358 26.675 1.00 84.62 93 GLY A C 1
ATOM 769 O O . GLY A 1 93 ? 6.526 27.471 27.206 1.00 84.62 93 GLY A O 1
ATOM 770 N N . ASN A 1 94 ? 6.286 26.189 25.384 1.00 85.56 94 ASN A N 1
ATOM 771 C CA . ASN A 1 94 ? 5.971 27.289 24.471 1.00 85.56 94 ASN A CA 1
ATOM 772 C C . ASN A 1 94 ? 4.463 27.523 24.375 1.00 85.56 94 ASN A C 1
ATOM 774 O O . ASN A 1 94 ? 3.701 26.591 24.132 1.00 85.56 94 ASN A O 1
ATOM 778 N N . CYS A 1 95 ? 4.026 28.776 24.538 1.00 88.00 95 CYS A N 1
ATOM 779 C CA . CYS A 1 95 ? 2.627 29.144 24.314 1.00 88.00 95 CYS A CA 1
ATOM 780 C C . CYS A 1 95 ? 2.344 29.185 22.816 1.00 88.00 95 CYS A C 1
ATOM 782 O O . CYS A 1 95 ? 3.067 29.868 22.091 1.00 88.00 95 CYS A O 1
ATOM 784 N N . PHE A 1 96 ? 1.275 28.531 22.373 1.00 88.12 96 PHE A N 1
ATOM 785 C CA . PHE A 1 96 ? 0.913 28.510 20.954 1.00 88.12 96 PHE A CA 1
ATOM 786 C C . PHE A 1 96 ? -0.417 29.193 20.634 1.00 88.12 96 PHE A C 1
ATOM 788 O O . PHE A 1 96 ? -0.814 29.270 19.475 1.00 88.12 96 PHE A O 1
ATOM 795 N N . ASN A 1 97 ? -1.101 29.730 21.643 1.00 88.44 97 ASN A N 1
ATOM 796 C CA . ASN A 1 97 ? -2.248 30.602 21.439 1.00 88.44 97 ASN A CA 1
ATOM 797 C C . ASN A 1 97 ? -2.298 31.757 22.448 1.00 88.44 97 ASN A C 1
ATOM 799 O O . ASN A 1 97 ? -1.537 31.833 23.420 1.00 88.44 97 ASN A O 1
ATOM 803 N N . SER A 1 98 ? -3.231 32.671 22.201 1.00 82.31 98 SER A N 1
ATOM 804 C CA . SER A 1 98 ? -3.592 33.762 23.099 1.00 82.31 98 SER A CA 1
ATOM 805 C C . SER A 1 98 ? -5.083 34.104 22.945 1.00 82.31 98 SER A C 1
ATOM 807 O O . SER A 1 98 ? -5.723 33.643 22.001 1.00 82.31 98 SER A O 1
ATOM 809 N N . PRO A 1 99 ? -5.666 34.951 23.815 1.00 74.56 99 PRO A N 1
ATOM 810 C CA . PRO A 1 99 ? -7.045 35.414 23.639 1.00 74.56 99 PRO A CA 1
ATOM 811 C C . PRO A 1 99 ? -7.280 36.126 22.300 1.00 74.56 99 PRO A C 1
ATOM 813 O O . PRO A 1 99 ? -8.401 36.154 21.797 1.00 74.56 99 PRO A O 1
ATOM 816 N N . GLN A 1 100 ? -6.229 36.735 21.742 1.00 78.69 100 GLN A N 1
ATOM 817 C CA . GLN A 1 100 ? -6.264 37.456 20.472 1.00 78.69 100 GLN A CA 1
ATOM 818 C C . GLN A 1 100 ? -5.960 36.543 19.277 1.00 78.69 100 GLN A C 1
ATOM 820 O O . GLN A 1 100 ? -6.456 36.799 18.183 1.00 78.69 100 GLN A O 1
ATOM 825 N N . ILE A 1 101 ? -5.158 35.494 19.482 1.00 81.75 101 ILE A N 1
ATOM 826 C CA . ILE A 1 101 ? -4.708 34.563 18.445 1.00 81.75 101 ILE A CA 1
ATOM 827 C C . ILE A 1 101 ? -5.215 33.171 18.806 1.00 81.75 101 ILE A C 1
ATOM 829 O O . ILE A 1 101 ? -4.604 32.447 19.592 1.00 81.75 101 ILE A O 1
ATOM 833 N N . VAL A 1 102 ? -6.359 32.820 18.226 1.00 84.25 102 VAL A N 1
ATOM 834 C CA . VAL A 1 102 ? -6.962 31.491 18.357 1.00 84.25 102 VAL A CA 1
ATOM 835 C C . VAL A 1 102 ? -6.213 30.544 17.430 1.00 84.25 102 VAL A C 1
ATOM 837 O O . VAL A 1 102 ? -6.044 30.893 16.261 1.00 84.25 102 VAL A O 1
ATOM 840 N N . PRO A 1 103 ? -5.769 29.374 17.910 1.00 83.94 103 PRO A N 1
ATOM 841 C CA . PRO A 1 103 ? -5.030 28.461 17.060 1.00 83.94 103 PRO A CA 1
ATOM 842 C C . PRO A 1 103 ? -5.981 27.909 15.995 1.00 83.94 103 PRO A C 1
ATOM 844 O O . PRO A 1 103 ? -7.122 27.553 16.304 1.00 83.94 103 PRO A O 1
ATOM 847 N N . THR A 1 104 ? -5.532 27.872 14.742 1.00 85.50 104 THR A N 1
ATOM 848 C CA . THR A 1 104 ? -6.274 27.235 13.648 1.00 85.50 104 THR A CA 1
ATOM 849 C C . THR A 1 104 ? -6.025 25.726 13.623 1.00 85.50 104 THR A C 1
ATOM 851 O O . THR A 1 104 ? -5.165 25.209 14.340 1.00 85.50 104 THR A O 1
ATOM 854 N N . ILE A 1 105 ? -6.769 25.005 12.780 1.00 83.12 105 ILE A N 1
ATOM 855 C CA . ILE A 1 105 ? -6.556 23.572 12.519 1.00 83.12 105 ILE A CA 1
ATOM 856 C C . ILE A 1 105 ? -5.108 23.332 12.063 1.00 83.12 105 ILE A C 1
ATOM 858 O O . ILE A 1 105 ? -4.445 22.417 12.545 1.00 83.12 105 ILE A O 1
ATOM 862 N N . GLU A 1 106 ? -4.596 24.183 11.177 1.00 80.25 106 GLU A N 1
ATOM 863 C CA . GLU A 1 106 ? -3.225 24.130 10.668 1.00 80.25 106 GLU A CA 1
ATOM 864 C C . GLU A 1 106 ? -2.214 24.332 11.796 1.00 80.25 106 GLU A C 1
ATOM 866 O O . GLU A 1 106 ? -1.283 23.542 11.915 1.00 80.25 106 GLU A O 1
ATOM 871 N N . ASN A 1 107 ? -2.440 25.312 12.680 1.00 83.56 107 ASN A N 1
ATOM 872 C CA . ASN A 1 107 ? -1.545 25.540 13.815 1.00 83.56 107 ASN A CA 1
ATOM 873 C C . ASN A 1 107 ? -1.498 24.334 14.760 1.00 83.56 107 ASN A C 1
ATOM 875 O O . ASN A 1 107 ? -0.425 23.967 15.227 1.00 83.56 107 ASN A O 1
ATOM 879 N N . ILE A 1 108 ? -2.637 23.688 15.037 1.00 87.75 108 ILE A N 1
ATOM 880 C CA . ILE A 1 108 ? -2.642 22.473 15.864 1.00 87.75 108 ILE A CA 1
ATOM 881 C C . ILE A 1 108 ? -1.917 21.319 15.149 1.00 87.75 108 ILE A C 1
ATOM 883 O O . ILE A 1 108 ? -1.133 20.618 15.787 1.00 87.75 108 ILE A O 1
ATOM 887 N N . ASN A 1 109 ? -2.100 21.154 13.836 1.00 82.50 109 ASN A N 1
ATOM 888 C CA . ASN A 1 109 ? -1.398 20.131 13.050 1.00 82.50 109 ASN A CA 1
ATOM 889 C C . ASN A 1 109 ? 0.123 20.343 13.007 1.00 82.50 109 ASN A C 1
ATOM 891 O O . ASN A 1 109 ? 0.865 19.366 13.051 1.00 82.50 109 ASN A O 1
ATOM 895 N N . GLU A 1 110 ? 0.599 21.587 12.941 1.00 81.69 110 GLU A N 1
ATOM 896 C CA . GLU A 1 110 ? 2.035 21.902 12.998 1.00 81.69 110 GLU A CA 1
ATOM 897 C C . GLU A 1 110 ? 2.658 21.513 14.346 1.00 81.69 110 GLU A C 1
ATOM 899 O O . GLU A 1 110 ? 3.815 21.102 14.402 1.00 81.69 110 GLU A O 1
ATOM 904 N N . ILE A 1 111 ? 1.890 21.613 15.434 1.00 83.81 111 ILE A N 1
ATOM 905 C CA . ILE A 1 111 ? 2.378 21.396 16.803 1.00 83.81 111 ILE A CA 1
ATOM 906 C C . ILE A 1 111 ? 2.308 19.923 17.210 1.00 83.81 111 ILE A C 1
ATOM 908 O O . ILE A 1 111 ? 3.252 19.394 17.797 1.00 83.81 111 ILE A O 1
ATOM 912 N N . PHE A 1 112 ? 1.184 19.264 16.930 1.00 82.50 112 PHE A N 1
ATOM 913 C CA . PHE A 1 112 ? 0.911 17.891 17.373 1.00 82.50 112 PHE A CA 1
ATOM 914 C C . PHE A 1 112 ? 1.103 16.846 16.261 1.00 82.50 112 PHE A C 1
ATOM 916 O O . PHE A 1 112 ? 0.984 15.642 16.514 1.00 82.50 112 PHE A O 1
ATOM 923 N N . GLY A 1 113 ? 1.416 17.300 15.046 1.00 72.06 113 GLY A N 1
ATOM 924 C CA . GLY A 1 113 ? 1.498 16.494 13.833 1.00 72.06 113 GLY A CA 1
ATOM 925 C C . GLY A 1 113 ? 0.112 16.217 13.229 1.00 72.06 113 GLY A C 1
ATOM 926 O O . GLY A 1 113 ? -0.866 16.086 13.968 1.00 72.06 113 GLY A O 1
ATOM 927 N N . PRO A 1 114 ? -0.001 16.034 11.900 1.00 65.62 114 PRO A N 1
ATOM 928 C CA . PRO A 1 114 ? -1.261 15.723 11.211 1.00 65.62 114 PRO A CA 1
ATOM 929 C C . PRO A 1 114 ? -1.669 14.248 11.395 1.00 65.62 114 PRO A C 1
ATOM 931 O O . PRO A 1 114 ? -2.137 13.586 10.470 1.00 65.62 114 PRO A O 1
ATOM 934 N N . THR A 1 115 ? -1.419 13.690 12.579 1.00 52.53 115 THR A N 1
ATOM 935 C CA . THR A 1 115 ? -1.383 12.245 12.828 1.00 52.53 115 THR A CA 1
ATOM 936 C C . THR A 1 115 ? -2.758 11.578 12.802 1.00 52.53 115 THR A C 1
ATOM 938 O O . THR A 1 115 ? -2.811 10.349 12.755 1.00 52.53 115 THR A O 1
ATOM 941 N N . ARG A 1 116 ? -3.866 12.340 12.805 1.00 56.41 116 ARG A N 1
ATOM 942 C CA . ARG A 1 116 ? -5.239 11.812 12.694 1.00 56.41 116 ARG A CA 1
ATOM 943 C C . ARG A 1 116 ? -6.180 12.794 11.978 1.00 56.41 116 ARG A C 1
ATOM 945 O O . ARG A 1 116 ? -6.129 13.989 12.273 1.00 56.41 116 ARG A O 1
ATOM 952 N N . PRO A 1 117 ? -7.049 12.323 11.064 1.00 60.25 117 PRO A N 1
ATOM 953 C CA . PRO A 1 117 ? -8.089 13.164 10.480 1.00 60.25 117 PRO A CA 1
ATOM 954 C C . PRO A 1 117 ? -9.075 13.597 11.574 1.00 60.25 117 PRO A C 1
ATOM 956 O O . PRO A 1 117 ? -9.385 12.820 12.476 1.00 60.25 117 PRO A O 1
ATOM 959 N N . GLY A 1 118 ? -9.536 14.843 11.509 1.00 73.44 118 GLY A N 1
ATOM 960 C CA . GLY A 1 118 ? -10.610 15.318 12.374 1.00 73.44 118 GLY A CA 1
ATOM 961 C C . GLY A 1 118 ? -11.994 15.092 11.767 1.00 73.44 118 GLY A C 1
ATOM 962 O O . GLY A 1 118 ? -12.134 15.008 10.546 1.00 73.44 118 GLY A O 1
ATOM 963 N N . ASP A 1 119 ? -13.012 15.030 12.620 1.00 77.62 119 ASP A N 1
ATOM 964 C CA . ASP A 1 119 ? -14.402 14.804 12.244 1.00 77.62 119 ASP A CA 1
ATOM 965 C C . ASP A 1 119 ? -15.123 16.141 12.033 1.00 77.62 119 ASP A C 1
ATOM 967 O O . ASP A 1 119 ? -15.262 16.949 12.956 1.00 77.62 119 ASP A O 1
ATOM 971 N N . TYR A 1 120 ? -15.599 16.389 10.809 1.00 78.12 120 TYR A N 1
ATOM 972 C CA . TYR A 1 120 ? -16.420 17.562 10.499 1.00 78.12 120 TYR A CA 1
ATOM 973 C C . TYR A 1 120 ? -17.909 17.236 10.615 1.00 78.12 120 TYR A C 1
ATOM 975 O O . TYR A 1 120 ? -18.444 16.427 9.853 1.00 78.12 120 TYR A O 1
ATOM 983 N N . ASN A 1 121 ? -18.605 17.933 11.509 1.00 73.38 121 ASN A N 1
ATOM 984 C CA . ASN A 1 121 ? -20.056 17.900 11.584 1.00 73.38 121 ASN A CA 1
ATOM 985 C C . ASN A 1 121 ? -20.645 19.049 10.750 1.00 73.38 121 ASN A C 1
ATOM 987 O O . ASN A 1 121 ? -20.515 20.228 11.089 1.00 73.38 121 ASN A O 1
ATOM 991 N N . ARG A 1 122 ? -21.318 18.680 9.652 1.00 69.56 122 ARG A N 1
ATOM 992 C CA . ARG A 1 122 ? -21.951 19.618 8.711 1.00 69.56 122 ARG A CA 1
ATOM 993 C C . ARG A 1 122 ? -23.143 20.368 9.306 1.00 69.56 122 ARG A C 1
ATOM 995 O O . ARG A 1 122 ? -23.387 21.496 8.894 1.00 69.56 122 ARG A O 1
ATOM 1002 N N . GLU A 1 123 ? -23.877 19.762 10.238 1.00 72.25 123 GLU A N 1
ATOM 1003 C CA . GLU A 1 123 ? -25.072 20.365 10.843 1.00 72.25 123 GLU A CA 1
ATOM 1004 C C . GLU A 1 123 ? -24.696 21.467 11.836 1.00 72.25 123 GLU A C 1
ATOM 1006 O O . GLU A 1 123 ? -25.290 22.542 11.828 1.00 72.25 123 GLU A O 1
ATOM 1011 N N . SER A 1 124 ? -23.670 21.226 12.655 1.00 69.69 124 SER A N 1
ATOM 1012 C CA . SER A 1 124 ? -23.174 22.185 13.649 1.00 69.69 124 SER A CA 1
ATOM 1013 C C . SER A 1 124 ? -22.043 23.085 13.141 1.00 69.69 124 SER A C 1
ATOM 1015 O O . SER A 1 124 ? -21.580 23.948 13.887 1.00 69.69 124 SER A O 1
ATOM 1017 N N . GLN A 1 125 ? -21.582 22.895 11.896 1.00 78.19 125 GLN A N 1
ATOM 1018 C CA . GLN A 1 125 ? -20.405 23.567 11.325 1.00 78.19 125 GLN A CA 1
ATOM 1019 C C . GLN A 1 125 ? -19.187 23.508 12.262 1.00 78.19 125 GLN A C 1
ATOM 1021 O O . GLN A 1 125 ? -18.467 24.494 12.448 1.00 78.19 125 GLN A O 1
ATOM 1026 N N . SER A 1 126 ? -18.983 22.352 12.893 1.00 79.75 126 SER A N 1
ATOM 1027 C CA . SER A 1 126 ? -17.925 22.141 13.880 1.00 79.75 126 SER A CA 1
ATOM 1028 C C . SER A 1 126 ? -16.942 21.076 13.417 1.00 79.75 126 SER A C 1
ATOM 1030 O O . SER A 1 126 ? -17.319 20.139 12.719 1.00 79.75 126 SER A O 1
ATOM 1032 N N . PHE A 1 127 ? -15.690 21.193 13.843 1.00 82.56 127 PHE A N 1
ATOM 1033 C CA . PHE A 1 127 ? -14.629 20.236 13.540 1.00 82.56 127 PHE A CA 1
ATOM 1034 C C . PHE A 1 127 ? -13.990 19.734 14.833 1.00 82.56 127 PHE A C 1
ATOM 1036 O O . PHE A 1 127 ? -13.647 20.535 15.705 1.00 82.56 127 PHE A O 1
ATOM 1043 N N . LEU A 1 128 ? -13.823 18.421 14.951 1.00 84.19 128 LEU A N 1
ATOM 1044 C CA . LEU A 1 128 ? -13.170 17.768 16.081 1.00 84.19 128 LEU A CA 1
ATOM 1045 C C . LEU A 1 128 ? -11.839 17.188 15.626 1.00 84.19 128 LEU A C 1
ATOM 1047 O O . LEU A 1 128 ? -11.813 16.334 14.755 1.00 84.19 128 LEU A O 1
ATOM 1051 N N . MET A 1 129 ? -10.730 17.613 16.217 1.00 87.44 129 MET A N 1
ATOM 1052 C CA . MET A 1 129 ? -9.419 17.031 15.943 1.00 87.44 129 MET A CA 1
ATOM 1053 C C . MET A 1 129 ? -9.020 16.095 17.079 1.00 87.44 129 MET A C 1
ATOM 1055 O O . MET A 1 129 ? -8.836 16.539 18.214 1.00 87.44 129 MET A O 1
ATOM 1059 N N . HIS A 1 130 ? -8.880 14.808 16.770 1.00 86.69 130 HIS A N 1
ATOM 1060 C CA . HIS A 1 130 ? -8.652 13.763 17.762 1.00 86.69 130 HIS A CA 1
ATOM 1061 C C . HIS A 1 130 ? -7.180 13.366 17.864 1.00 86.69 130 HIS A C 1
ATOM 1063 O O . HIS A 1 130 ? -6.569 12.918 16.902 1.00 86.69 130 HIS A O 1
ATOM 1069 N N . PHE A 1 131 ? -6.642 13.402 19.075 1.00 87.19 131 PHE A N 1
ATOM 1070 C CA . PHE A 1 131 ? -5.363 12.816 19.463 1.00 87.19 131 PHE A CA 1
ATOM 1071 C C . PHE A 1 131 ? -5.608 11.755 20.548 1.00 87.19 131 PHE A C 1
ATOM 1073 O O . PHE A 1 131 ? -6.657 11.765 21.197 1.00 87.19 131 PHE A O 1
ATOM 1080 N N . PRO A 1 132 ? -4.683 10.806 20.785 1.00 85.19 132 PRO A N 1
ATOM 1081 C CA . PRO A 1 132 ? -4.848 9.850 21.878 1.00 85.19 132 PRO A CA 1
ATOM 1082 C C . PRO A 1 132 ? -5.055 10.572 23.221 1.00 85.19 132 PRO A C 1
ATOM 1084 O O . PRO A 1 132 ? -4.152 11.242 23.720 1.00 85.19 132 PRO A O 1
ATOM 1087 N N . GLY A 1 133 ? -6.270 10.464 23.769 1.00 88.62 133 GLY A N 1
ATOM 1088 C CA . GLY A 1 133 ? -6.678 11.073 25.037 1.00 88.62 133 GLY A CA 1
ATOM 1089 C C . GLY A 1 133 ? -6.837 12.599 25.044 1.00 88.62 133 GLY A C 1
ATOM 1090 O O . GLY A 1 133 ? -7.112 13.163 26.101 1.00 88.62 133 GLY A O 1
ATOM 1091 N N . LEU A 1 134 ? -6.713 13.275 23.899 1.00 92.75 134 LEU A N 1
ATOM 1092 C CA . LEU A 1 134 ? -6.886 14.725 23.775 1.00 92.75 134 LEU A CA 1
ATOM 1093 C C . LEU A 1 134 ? -7.710 15.055 22.528 1.00 92.75 134 LEU A C 1
ATOM 1095 O O . LEU A 1 134 ? -7.466 14.495 21.468 1.00 92.75 134 LEU A O 1
ATOM 1099 N N . THR A 1 135 ? -8.675 15.962 22.608 1.00 91.94 135 THR A N 1
ATOM 1100 C CA . THR A 1 135 ? -9.438 16.427 21.439 1.00 91.94 135 THR A CA 1
ATOM 1101 C C . THR A 1 135 ? -9.536 17.944 21.426 1.00 91.94 135 THR A C 1
ATOM 1103 O O . THR A 1 135 ? -9.774 18.553 22.464 1.00 91.94 135 THR A O 1
ATOM 1106 N N . PHE A 1 136 ? -9.363 18.550 20.252 1.00 91.75 136 PHE A N 1
ATOM 1107 C CA . PHE A 1 136 ? -9.612 19.974 20.033 1.00 91.75 136 PHE A CA 1
ATOM 1108 C C . PHE A 1 136 ? -10.921 20.157 19.278 1.00 91.75 136 PHE A C 1
ATOM 1110 O O . PHE A 1 136 ? -11.119 19.565 18.219 1.00 91.75 136 PHE A O 1
ATOM 1117 N N . PHE A 1 137 ? -11.794 21.001 19.810 1.00 88.94 137 PHE A N 1
ATOM 1118 C CA . PHE A 1 137 ? -13.087 21.313 19.230 1.00 88.94 137 PHE A CA 1
ATOM 1119 C C . PHE A 1 137 ? -13.104 22.734 18.664 1.00 88.94 137 PHE A C 1
ATOM 1121 O O . PHE A 1 137 ? -12.867 23.720 19.370 1.00 88.94 137 PHE A O 1
ATOM 1128 N N . PHE A 1 138 ? -13.426 22.835 17.379 1.00 86.31 138 PHE A N 1
ATOM 1129 C CA . PHE A 1 138 ? -13.473 24.078 16.623 1.00 86.31 138 PHE A CA 1
ATOM 1130 C C . PHE A 1 138 ? -14.913 24.366 16.175 1.00 86.31 138 PHE A C 1
ATOM 1132 O O . PHE A 1 138 ? -15.537 23.553 15.495 1.00 86.31 138 PHE A O 1
ATOM 1139 N N . ASN A 1 139 ? -15.432 25.540 16.541 1.00 77.12 139 ASN A N 1
ATOM 1140 C CA . ASN A 1 139 ? -16.794 25.988 16.233 1.00 77.12 139 ASN A CA 1
ATOM 1141 C C . ASN A 1 139 ? -16.854 26.890 14.994 1.00 77.12 139 ASN A C 1
ATOM 1143 O O . ASN A 1 139 ? -15.926 27.659 14.756 1.00 77.12 139 ASN A O 1
ATOM 1147 N N . GLN A 1 140 ? -18.006 26.888 14.307 1.00 60.66 140 GLN A N 1
ATOM 1148 C CA . GLN A 1 140 ? -18.371 27.854 13.256 1.00 60.66 140 GLN A CA 1
ATOM 1149 C C . GLN A 1 140 ? -17.351 27.954 12.119 1.00 60.66 140 GLN A C 1
ATOM 1151 O O . GLN A 1 140 ? -16.999 29.047 11.670 1.00 60.66 140 GLN A O 1
ATOM 1156 N N . ILE A 1 141 ? -16.868 26.813 11.640 1.00 53.62 141 ILE A N 1
ATOM 1157 C CA . ILE A 1 141 ? -15.977 26.812 10.488 1.00 53.62 141 ILE A CA 1
ATOM 1158 C C . ILE A 1 141 ? -16.833 26.746 9.228 1.00 53.62 141 ILE A C 1
ATOM 1160 O O . ILE A 1 141 ? -17.654 25.839 9.067 1.00 53.62 141 ILE A O 1
ATOM 1164 N N . GLY A 1 142 ? -16.689 27.762 8.372 1.00 40.50 142 GLY A N 1
ATOM 1165 C CA . GLY A 1 142 ? -17.491 27.906 7.159 1.00 40.50 142 GLY A CA 1
ATOM 1166 C C . GLY A 1 142 ? -17.409 26.673 6.244 1.00 40.50 142 GLY A C 1
ATOM 1167 O O . GLY A 1 142 ? -16.530 25.829 6.424 1.00 40.50 142 GLY A O 1
ATOM 1168 N N . PRO A 1 143 ? -18.261 26.581 5.204 1.00 37.62 143 PRO A N 1
ATOM 1169 C CA . PRO A 1 143 ? -18.316 25.443 4.266 1.00 37.62 143 PRO A CA 1
ATOM 1170 C C . PRO A 1 143 ? -17.015 25.196 3.466 1.00 37.62 143 PRO A C 1
ATOM 1172 O O . PRO A 1 143 ? -16.985 24.345 2.587 1.00 37.62 143 PRO A O 1
ATOM 1175 N N . GLN A 1 144 ? -15.958 25.950 3.771 1.00 37.28 144 GLN A N 1
ATOM 1176 C CA . GLN A 1 144 ? -14.597 25.865 3.249 1.00 37.28 144 GLN A CA 1
ATOM 1177 C C . GLN A 1 144 ? -13.685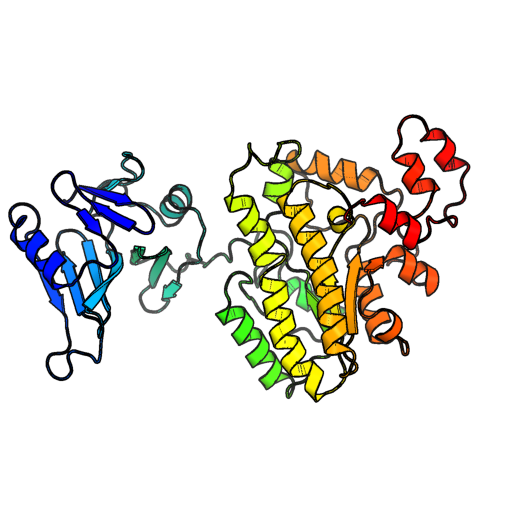 24.941 4.076 1.00 37.28 144 GLN A C 1
ATOM 1179 O O . GLN A 1 144 ? -12.547 24.723 3.671 1.00 37.28 144 GLN A O 1
ATOM 1184 N N . VAL A 1 145 ? -14.148 24.351 5.191 1.00 38.91 145 VAL A N 1
ATOM 1185 C CA . VAL A 1 145 ? -13.476 23.158 5.745 1.00 38.91 145 VAL A CA 1
ATOM 1186 C C . VAL A 1 145 ? -13.883 21.969 4.904 1.00 38.91 145 VAL A C 1
ATOM 1188 O O . VAL A 1 145 ? -14.644 21.091 5.308 1.00 38.91 145 VAL A O 1
ATOM 1191 N N . GLU A 1 146 ? -13.363 21.947 3.684 1.00 33.31 146 GLU A N 1
ATOM 1192 C CA . GLU A 1 146 ? -13.063 20.668 3.089 1.00 33.31 146 GLU A CA 1
ATOM 1193 C C . GLU A 1 146 ? -12.160 19.964 4.098 1.00 33.31 146 GLU A C 1
ATOM 1195 O O . GLU A 1 146 ? -11.057 20.425 4.401 1.00 33.31 146 GLU A O 1
ATOM 1200 N N . THR A 1 147 ? -12.624 18.836 4.633 1.00 33.16 147 THR A N 1
ATOM 1201 C CA . THR A 1 147 ? -11.722 17.751 4.995 1.00 33.16 147 THR A CA 1
ATOM 1202 C C . THR A 1 147 ? -10.939 17.456 3.723 1.00 33.16 147 THR A C 1
ATOM 1204 O O . THR A 1 147 ? -11.341 16.604 2.935 1.00 33.16 147 THR A O 1
ATOM 1207 N N . LYS A 1 148 ? -9.891 18.239 3.439 1.00 31.70 148 LYS A N 1
ATOM 1208 C CA . LYS A 1 148 ? -8.941 17.954 2.376 1.00 31.70 148 LYS A CA 1
ATOM 1209 C C . LYS A 1 148 ? -8.431 16.578 2.788 1.00 31.70 148 LYS A C 1
ATOM 1211 O O . LYS A 1 148 ? -7.808 16.501 3.850 1.00 31.70 148 LYS A O 1
ATOM 1216 N N . PRO A 1 149 ? -8.749 15.483 2.068 1.00 31.19 149 PRO A N 1
ATOM 1217 C CA . PRO A 1 149 ? -8.131 14.204 2.364 1.00 31.19 149 PRO A CA 1
ATOM 1218 C C . PRO A 1 149 ? -6.649 14.465 2.158 1.00 31.19 149 PRO A C 1
ATOM 1220 O O . PRO A 1 149 ? -6.201 14.655 1.024 1.00 31.19 149 PRO A O 1
ATOM 1223 N N . MET A 1 150 ? -5.918 14.656 3.262 1.00 36.41 150 MET A N 1
ATOM 1224 C CA . MET A 1 150 ? -4.708 15.462 3.163 1.00 36.41 150 MET A CA 1
ATOM 1225 C C . MET A 1 150 ? -3.682 14.756 2.279 1.00 36.41 150 MET A C 1
ATOM 1227 O O . MET A 1 150 ? -2.857 15.428 1.677 1.00 36.41 150 MET A O 1
ATOM 1231 N N . ASN A 1 151 ? -3.814 13.444 2.040 1.00 42.38 151 ASN A N 1
ATOM 1232 C CA . ASN A 1 151 ? -2.918 12.689 1.173 1.00 42.38 151 ASN A CA 1
ATOM 1233 C C . ASN A 1 151 ? -3.593 11.565 0.349 1.00 42.38 151 ASN A C 1
ATOM 1235 O O . ASN A 1 151 ? -3.132 10.429 0.361 1.00 42.38 151 ASN A O 1
ATOM 1239 N N . GLY A 1 152 ? -4.644 11.893 -0.419 1.00 47.22 152 GLY A N 1
ATOM 1240 C CA . GLY A 1 152 ? -5.220 11.030 -1.470 1.00 47.22 152 GLY A CA 1
ATOM 1241 C C . GLY A 1 152 ? -5.678 11.827 -2.703 1.00 47.22 152 GLY A C 1
ATOM 1242 O O . GLY A 1 152 ? -5.711 13.058 -2.652 1.00 47.22 152 GLY A O 1
ATOM 1243 N N . ARG A 1 153 ? -6.021 11.157 -3.819 1.00 56.59 153 ARG A N 1
ATOM 1244 C CA . ARG A 1 153 ? -6.708 11.832 -4.942 1.00 56.59 153 ARG A CA 1
ATOM 1245 C C . ARG A 1 153 ? -8.064 12.324 -4.439 1.00 56.59 153 ARG A C 1
ATOM 1247 O O . ARG A 1 153 ? -8.839 11.542 -3.892 1.00 56.59 153 ARG A O 1
ATOM 1254 N N . THR A 1 154 ? -8.343 13.609 -4.616 1.00 63.00 154 THR A N 1
ATOM 1255 C CA . THR A 1 154 ? -9.656 14.188 -4.331 1.00 63.00 154 THR A CA 1
ATOM 1256 C C . THR A 1 154 ? -10.698 13.614 -5.290 1.00 63.00 154 THR A C 1
ATOM 1258 O O . THR A 1 154 ? -10.368 13.130 -6.379 1.00 63.00 154 THR A O 1
ATOM 1261 N N . LEU A 1 155 ? -11.973 13.651 -4.886 1.00 72.44 155 LEU A N 1
ATOM 1262 C CA . LEU A 1 155 ? -13.058 13.199 -5.757 1.00 72.44 155 LEU A CA 1
ATOM 1263 C C . LEU A 1 155 ? -13.077 14.022 -7.055 1.00 72.44 155 LEU A C 1
ATOM 1265 O O . LEU A 1 155 ? -13.041 13.449 -8.139 1.00 72.44 155 LEU A O 1
ATOM 1269 N N . LYS A 1 156 ? -13.026 15.351 -6.916 1.00 70.75 156 LYS A N 1
ATOM 1270 C CA . LYS A 1 156 ? -12.962 16.333 -8.006 1.00 70.75 156 LYS A CA 1
ATOM 1271 C C . LYS A 1 156 ? -11.546 16.848 -8.216 1.00 70.75 156 LYS A C 1
ATOM 1273 O O . LYS A 1 156 ? -10.723 16.774 -7.301 1.00 70.75 156 LYS A O 1
ATOM 1278 N N . SER A 1 157 ? -11.268 17.386 -9.398 1.00 61.62 157 SER A N 1
ATOM 1279 C CA . SER A 1 157 ? -10.002 18.059 -9.676 1.00 61.62 157 SER A CA 1
ATOM 1280 C C . SER A 1 157 ? -9.827 19.299 -8.795 1.00 61.62 157 SER A C 1
ATOM 1282 O O . SER A 1 157 ? -10.789 19.978 -8.434 1.00 61.62 157 SER A O 1
ATOM 1284 N N . SER A 1 158 ? -8.583 19.568 -8.408 1.00 56.19 158 SER A N 1
ATOM 1285 C CA . SER A 1 158 ? -8.197 20.767 -7.664 1.00 56.19 158 SER A CA 1
ATOM 1286 C C . SER A 1 158 ? -6.928 21.337 -8.286 1.00 56.19 158 SER A C 1
ATOM 1288 O O . SER A 1 158 ? -6.121 20.581 -8.822 1.00 56.19 158 SER A O 1
ATOM 1290 N N . ASN A 1 159 ? -6.729 22.652 -8.197 1.00 51.41 159 ASN A N 1
ATOM 1291 C CA . ASN A 1 159 ? -5.548 23.302 -8.777 1.00 51.41 159 ASN A CA 1
ATOM 1292 C C . ASN A 1 159 ? -4.230 22.895 -8.087 1.00 51.41 159 ASN A C 1
ATOM 1294 O O . ASN A 1 159 ? -3.164 23.108 -8.656 1.00 51.41 159 ASN A O 1
ATOM 1298 N N . ASP A 1 160 ? -4.298 22.297 -6.892 1.00 49.75 160 ASP A N 1
ATOM 1299 C CA . ASP A 1 160 ? -3.128 22.008 -6.054 1.00 49.75 160 ASP A CA 1
ATOM 1300 C C . ASP A 1 160 ? -2.515 20.616 -6.300 1.00 49.75 160 ASP A C 1
ATOM 1302 O O . ASP A 1 160 ? -1.386 20.367 -5.876 1.00 49.75 160 ASP A O 1
ATOM 1306 N N . LYS A 1 161 ? -3.238 19.677 -6.934 1.00 53.12 161 LYS A N 1
ATOM 1307 C CA . LYS A 1 161 ? -2.758 18.300 -7.171 1.00 53.12 161 LYS A CA 1
ATOM 1308 C C . LYS A 1 161 ? -3.195 17.781 -8.550 1.00 53.12 161 LYS A C 1
ATOM 1310 O O . LYS A 1 161 ? -4.385 17.848 -8.854 1.00 53.12 161 LYS A O 1
ATOM 1315 N N . PRO A 1 162 ? -2.282 17.217 -9.365 1.00 52.91 162 PRO A N 1
ATOM 1316 C CA . PRO A 1 162 ? -2.646 16.631 -10.651 1.00 52.91 162 PRO A CA 1
ATOM 1317 C C . PRO A 1 162 ? -3.448 15.331 -10.468 1.00 52.91 162 PRO A C 1
ATOM 1319 O O . PRO A 1 162 ? -3.034 14.425 -9.739 1.00 52.91 162 PRO A O 1
ATOM 1322 N N . GLY A 1 163 ? -4.573 15.224 -11.180 1.00 65.38 163 GLY A N 1
ATOM 1323 C CA . GLY A 1 163 ? -5.421 14.032 -11.230 1.00 65.38 163 GLY A CA 1
ATOM 1324 C C . GLY A 1 163 ? -6.470 13.935 -10.111 1.00 65.38 163 GLY A C 1
ATOM 1325 O O . GLY A 1 163 ? -6.190 14.182 -8.939 1.00 65.38 163 GLY A O 1
ATOM 1326 N N . SER A 1 164 ? -7.674 13.476 -10.455 1.00 80.06 164 SER A N 1
ATOM 1327 C CA . SER A 1 164 ? -8.772 13.179 -9.517 1.00 80.06 164 SER A CA 1
ATOM 1328 C C . SER A 1 164 ? -9.405 11.804 -9.752 1.00 80.06 164 SER A C 1
ATOM 1330 O O . SER A 1 164 ? -9.165 11.145 -10.772 1.00 80.06 164 SER A O 1
ATOM 1332 N N . LEU A 1 165 ? -10.209 11.338 -8.789 1.00 84.56 165 LEU A N 1
ATOM 1333 C CA . LEU A 1 165 ? -10.968 10.094 -8.948 1.00 84.56 165 LEU A CA 1
ATOM 1334 C C . LEU A 1 165 ? -11.995 10.205 -10.082 1.00 84.56 165 LEU A C 1
ATOM 1336 O O . LEU A 1 165 ? -12.159 9.247 -10.832 1.00 84.56 165 LEU A O 1
ATOM 1340 N N . GLU A 1 166 ? -12.650 11.359 -10.241 1.00 85.56 166 GLU A N 1
ATOM 1341 C CA . GLU A 1 166 ? -13.601 11.601 -11.331 1.00 85.56 166 GLU A CA 1
ATOM 1342 C C . GLU A 1 166 ? -12.923 11.625 -12.706 1.00 85.56 166 GLU A C 1
ATOM 1344 O O . GLU A 1 166 ? -13.410 10.961 -13.617 1.00 85.56 166 GLU A O 1
ATOM 1349 N N . GLU A 1 167 ? -11.771 12.288 -12.856 1.00 85.00 167 GLU A N 1
ATOM 1350 C CA . GLU A 1 167 ? -10.999 12.263 -14.113 1.00 85.00 167 GLU A CA 1
ATOM 1351 C C . GLU A 1 167 ? -10.540 10.847 -14.466 1.00 85.00 167 GLU A C 1
ATOM 1353 O O . GLU A 1 167 ? -10.635 10.424 -15.616 1.00 85.00 167 GLU A O 1
ATOM 1358 N N . THR A 1 168 ? -10.088 10.083 -13.467 1.00 85.19 168 THR A N 1
ATOM 1359 C CA . THR A 1 168 ? -9.705 8.678 -13.666 1.00 85.19 168 THR A CA 1
ATOM 1360 C C . THR A 1 168 ? -10.917 7.841 -14.078 1.00 85.19 168 THR A C 1
ATOM 1362 O O . THR A 1 168 ? -10.829 7.021 -14.990 1.00 85.19 168 THR A O 1
ATOM 1365 N N . ALA A 1 169 ? -12.067 8.055 -13.433 1.00 89.31 169 ALA A N 1
ATOM 1366 C CA . ALA A 1 169 ? -13.300 7.360 -13.771 1.00 89.31 169 ALA A CA 1
ATOM 1367 C C . ALA A 1 169 ? -13.768 7.693 -15.192 1.00 89.31 169 ALA A C 1
ATOM 1369 O O . ALA A 1 169 ? -14.214 6.797 -15.906 1.00 89.31 169 ALA A O 1
ATOM 1370 N N . GLU A 1 170 ? -13.621 8.943 -15.626 1.00 90.50 170 GLU A N 1
ATOM 1371 C CA . GLU A 1 170 ? -13.947 9.365 -16.986 1.00 90.50 170 GLU A CA 1
ATOM 1372 C C . GLU A 1 170 ? -12.976 8.785 -18.022 1.00 90.50 170 GLU A C 1
ATOM 1374 O O . GLU A 1 170 ? -13.397 8.280 -19.065 1.00 90.50 170 GLU A O 1
ATOM 1379 N N . ALA A 1 171 ? -11.679 8.733 -17.710 1.00 86.88 171 ALA A N 1
ATOM 1380 C CA . ALA A 1 171 ? -10.693 8.045 -18.540 1.00 86.88 171 ALA A CA 1
ATOM 1381 C C . ALA A 1 171 ? -11.016 6.545 -18.701 1.00 86.88 171 ALA A C 1
ATOM 1383 O O . ALA A 1 171 ? -10.838 5.987 -19.781 1.00 86.88 171 ALA A O 1
ATOM 1384 N N . ILE A 1 172 ? -11.550 5.890 -17.663 1.00 89.75 172 ILE A N 1
ATOM 1385 C CA . ILE A 1 172 ? -12.000 4.491 -17.745 1.00 89.75 172 ILE A CA 1
ATOM 1386 C C . ILE A 1 172 ? -13.278 4.367 -18.589 1.00 89.75 172 ILE A C 1
ATOM 1388 O O . ILE A 1 172 ? -13.359 3.493 -19.454 1.00 89.75 172 ILE A O 1
ATOM 1392 N N . ARG A 1 173 ? -14.268 5.243 -18.372 1.00 93.44 173 ARG A N 1
ATOM 1393 C CA . ARG A 1 173 ? -15.548 5.226 -19.105 1.00 93.44 173 ARG A CA 1
ATOM 1394 C C . ARG A 1 173 ? -15.379 5.514 -20.590 1.00 93.44 173 ARG A C 1
ATOM 1396 O O . ARG A 1 173 ? -15.967 4.815 -21.410 1.00 93.44 173 ARG A O 1
ATOM 1403 N N . SER A 1 174 ? -14.529 6.475 -20.947 1.00 94.56 174 SER A N 1
ATOM 1404 C CA . SER A 1 174 ? -14.216 6.798 -22.347 1.00 94.56 174 SER A CA 1
ATOM 1405 C C . SER A 1 174 ? -13.567 5.631 -23.103 1.00 94.56 174 SER A C 1
ATOM 1407 O O . SER A 1 174 ? -13.701 5.536 -24.320 1.00 94.56 174 SER A O 1
ATOM 1409 N N . ARG A 1 175 ? -12.931 4.695 -22.386 1.00 92.25 175 ARG A N 1
ATOM 1410 C CA . ARG A 1 175 ? -12.382 3.439 -22.925 1.00 92.25 175 ARG A CA 1
ATOM 1411 C C . ARG A 1 175 ? -13.371 2.261 -22.862 1.00 92.25 175 ARG A C 1
ATOM 1413 O O . ARG A 1 175 ? -12.979 1.124 -23.105 1.00 92.25 175 ARG A O 1
ATOM 1420 N N . GLY A 1 176 ? -14.643 2.513 -22.539 1.00 94.12 176 GLY A N 1
ATOM 1421 C CA . GLY A 1 176 ? -15.715 1.510 -22.494 1.00 94.12 176 GLY A CA 1
ATOM 1422 C C . GLY A 1 176 ? -15.832 0.736 -21.176 1.00 94.12 176 GLY A C 1
ATOM 1423 O O . GLY A 1 176 ? -16.632 -0.194 -21.087 1.00 94.12 176 GLY A O 1
ATOM 1424 N N . GLY A 1 177 ? -15.052 1.095 -20.153 1.00 92.75 177 GLY A N 1
ATOM 1425 C CA . GLY A 1 177 ? -15.124 0.479 -18.830 1.00 92.75 177 GLY A CA 1
ATOM 1426 C C . GLY A 1 177 ? -16.237 1.058 -17.954 1.00 92.75 177 GLY A C 1
ATOM 1427 O O . GLY A 1 177 ? -16.725 2.166 -18.167 1.00 92.75 177 GLY A O 1
ATOM 1428 N N . GLN A 1 178 ? -16.607 0.327 -16.904 1.00 92.81 178 GLN A N 1
ATOM 1429 C CA . GLN A 1 178 ? -17.419 0.865 -15.812 1.00 92.81 178 GLN A CA 1
ATOM 1430 C C . GLN A 1 178 ? -16.509 1.261 -14.649 1.00 92.81 178 GLN A C 1
ATOM 1432 O O . GLN A 1 178 ? -15.599 0.519 -14.286 1.00 92.81 178 GLN A O 1
ATOM 1437 N N . CYS A 1 179 ? -16.749 2.434 -14.061 1.00 92.81 179 CYS A N 1
ATOM 1438 C CA . CYS A 1 179 ? -15.972 2.924 -12.928 1.00 92.81 179 CYS A CA 1
ATOM 1439 C C . CYS A 1 179 ? -16.868 3.608 -11.893 1.00 92.81 179 CYS A C 1
ATOM 1441 O O . CYS A 1 179 ? -17.614 4.542 -12.219 1.00 92.81 179 CYS A O 1
ATOM 1443 N N . ILE A 1 180 ? -16.748 3.152 -10.645 1.00 92.94 180 ILE A N 1
ATOM 1444 C CA . ILE A 1 180 ? -17.387 3.728 -9.463 1.00 92.94 180 ILE A CA 1
ATOM 1445 C C . ILE A 1 180 ? -16.274 4.368 -8.620 1.00 92.94 180 ILE A C 1
ATOM 1447 O O . ILE A 1 180 ? -15.584 3.653 -7.893 1.00 92.94 180 ILE A O 1
ATOM 1451 N N . PRO A 1 181 ? -16.042 5.690 -8.727 1.00 90.94 181 PRO A N 1
ATOM 1452 C CA . PRO A 1 181 ? -15.061 6.357 -7.883 1.00 90.94 181 PRO A CA 1
ATOM 1453 C C . PRO A 1 181 ? -15.557 6.379 -6.431 1.00 90.94 181 PRO A C 1
ATOM 1455 O O . PRO A 1 181 ? -16.699 6.754 -6.159 1.00 90.94 181 PRO A O 1
ATOM 1458 N N . VAL A 1 182 ? -14.692 5.993 -5.493 1.00 87.50 182 VAL A N 1
ATOM 1459 C CA . VAL A 1 182 ? -14.971 6.044 -4.051 1.00 87.50 182 VAL A CA 1
ATOM 1460 C C . VAL A 1 182 ? -13.810 6.745 -3.363 1.00 87.50 182 VAL A C 1
ATOM 1462 O O . VAL A 1 182 ? -12.665 6.316 -3.483 1.00 87.50 182 VAL A O 1
ATOM 1465 N N . CYS A 1 183 ? -14.100 7.843 -2.667 1.00 87.06 183 CYS A N 1
ATOM 1466 C CA . CYS A 1 183 ? -13.115 8.514 -1.829 1.00 87.06 183 CYS A CA 1
ATOM 1467 C C . CYS A 1 183 ? -12.979 7.730 -0.523 1.00 87.06 183 CYS A C 1
ATOM 1469 O O . CYS A 1 183 ? -13.971 7.562 0.181 1.00 87.06 183 CYS A O 1
ATOM 1471 N N . VAL A 1 184 ? -11.773 7.247 -0.233 1.00 84.94 184 VAL A N 1
ATOM 1472 C CA . VAL A 1 184 ? -11.468 6.458 0.966 1.00 84.94 184 VAL A CA 1
ATOM 1473 C C . VAL A 1 184 ? -10.175 6.978 1.565 1.00 84.94 184 VAL A C 1
ATOM 1475 O O . VAL A 1 184 ? -9.145 7.035 0.883 1.00 84.94 184 VAL A O 1
ATOM 1478 N N . ASN A 1 185 ? -10.208 7.344 2.842 1.00 86.25 185 ASN A N 1
ATOM 1479 C CA . ASN A 1 185 ? -8.991 7.561 3.596 1.00 86.25 185 ASN A CA 1
ATOM 1480 C C . ASN A 1 185 ? -8.384 6.211 3.995 1.00 86.25 185 ASN A C 1
ATOM 1482 O O . ASN A 1 185 ? -8.819 5.566 4.943 1.00 86.25 185 ASN A O 1
ATOM 1486 N N . HIS A 1 186 ? -7.324 5.808 3.301 1.00 87.06 186 HIS A N 1
ATOM 1487 C CA . HIS A 1 186 ? -6.605 4.563 3.577 1.00 87.06 186 HIS A CA 1
ATOM 1488 C C . HIS A 1 186 ? -5.801 4.565 4.893 1.00 87.06 186 HIS A C 1
ATOM 1490 O O . HIS A 1 186 ? -5.127 3.585 5.193 1.00 87.06 186 HIS A O 1
ATOM 1496 N N . GLU A 1 187 ? -5.856 5.636 5.688 1.00 86.69 187 GLU A N 1
ATOM 1497 C CA . GLU A 1 187 ? -5.375 5.651 7.078 1.00 86.69 187 GLU A CA 1
ATOM 1498 C C . GLU A 1 187 ? -6.478 5.270 8.079 1.00 86.69 187 GLU A C 1
ATOM 1500 O O . GLU A 1 187 ? -6.173 4.976 9.234 1.00 86.69 187 GLU A O 1
ATOM 1505 N N . ASN A 1 188 ? -7.744 5.265 7.644 1.00 86.25 188 ASN A N 1
ATOM 1506 C CA . ASN A 1 188 ? -8.912 5.024 8.478 1.00 86.25 188 ASN A CA 1
ATOM 1507 C C . ASN A 1 188 ? -9.506 3.630 8.222 1.00 86.25 188 ASN A C 1
ATOM 1509 O O . ASN A 1 188 ? -10.031 3.332 7.150 1.00 86.25 188 ASN A O 1
ATOM 1513 N N . GLU A 1 189 ? -9.450 2.770 9.235 1.00 88.88 189 GLU A N 1
ATOM 1514 C CA . GLU A 1 189 ? -9.904 1.378 9.149 1.00 88.88 189 GLU A CA 1
ATOM 1515 C C . GLU A 1 189 ? -11.403 1.248 8.882 1.00 88.88 189 GLU A C 1
ATOM 1517 O O . GLU A 1 189 ? -11.800 0.357 8.131 1.00 88.88 189 GLU A O 1
ATOM 1522 N N . SER A 1 190 ? -12.225 2.137 9.448 1.00 91.62 190 SER A N 1
ATOM 1523 C CA . SER A 1 190 ? -13.679 2.085 9.264 1.00 91.62 190 SER A CA 1
ATOM 1524 C C . SER A 1 190 ? -14.088 2.483 7.846 1.00 91.62 190 SER A C 1
ATOM 1526 O O . SER A 1 190 ? -15.018 1.907 7.291 1.00 91.62 190 SER A O 1
ATOM 1528 N N . GLU A 1 191 ? -13.362 3.407 7.210 1.00 91.56 191 GLU A N 1
ATOM 1529 C CA . GLU A 1 191 ? -13.590 3.762 5.805 1.00 91.56 191 GLU A CA 1
ATOM 1530 C C . GLU A 1 191 ? -13.166 2.636 4.854 1.00 91.56 191 GLU A C 1
ATOM 1532 O O . GLU A 1 191 ? -13.831 2.396 3.843 1.00 91.56 191 GLU A O 1
ATOM 1537 N N . ILE A 1 192 ? -12.089 1.914 5.184 1.00 92.38 192 ILE A N 1
ATOM 1538 C CA . ILE A 1 192 ? -11.683 0.715 4.442 1.00 92.38 192 ILE A CA 1
ATOM 1539 C C . ILE A 1 192 ? -12.757 -0.370 4.582 1.00 92.38 192 ILE A C 1
ATOM 1541 O O . ILE A 1 192 ? -13.164 -0.952 3.581 1.00 92.38 192 ILE A O 1
ATOM 1545 N N . GLU A 1 193 ? -13.247 -0.634 5.794 1.00 94.31 193 GLU A N 1
ATOM 1546 C CA . GLU A 1 193 ? -14.327 -1.602 6.022 1.00 94.31 193 GLU A CA 1
ATOM 1547 C C . GLU A 1 193 ? -15.594 -1.225 5.242 1.00 94.31 193 GLU A C 1
ATOM 1549 O O . GLU A 1 193 ? -16.096 -2.036 4.460 1.00 94.31 193 GLU A O 1
ATOM 1554 N N . ALA A 1 194 ? -16.030 0.034 5.339 1.00 95.94 194 ALA A N 1
ATOM 1555 C CA . ALA A 1 194 ? -17.189 0.551 4.616 1.00 95.94 194 ALA A CA 1
ATOM 1556 C C . ALA A 1 194 ? -17.054 0.407 3.087 1.00 95.94 194 ALA A C 1
ATOM 1558 O O . ALA A 1 194 ? -18.040 0.127 2.398 1.00 95.94 194 ALA A O 1
ATOM 1559 N N . LEU A 1 195 ? -15.841 0.547 2.532 1.00 96.31 195 LEU A N 1
ATOM 1560 C CA . LEU A 1 195 ? -15.582 0.281 1.113 1.00 96.31 195 LEU A CA 1
ATOM 1561 C C . LEU A 1 195 ? -15.901 -1.179 0.752 1.00 96.31 195 LEU A C 1
ATOM 1563 O O . LEU A 1 195 ? -16.584 -1.429 -0.243 1.00 96.31 195 LEU A O 1
ATOM 1567 N N . PHE A 1 196 ? -15.425 -2.146 1.539 1.00 97.69 196 PHE A N 1
ATOM 1568 C CA . PHE A 1 196 ? -15.657 -3.566 1.259 1.00 97.69 196 PHE A CA 1
ATOM 1569 C C . PHE A 1 196 ? -17.098 -3.999 1.537 1.00 97.69 196 PHE A C 1
ATOM 1571 O O . PHE A 1 196 ? -17.635 -4.818 0.787 1.00 97.69 196 PHE A O 1
ATOM 1578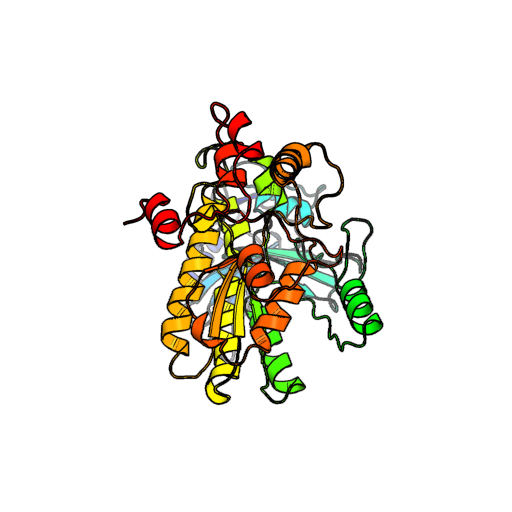 N N . GLU A 1 197 ? -17.765 -3.427 2.539 1.00 97.75 197 GLU A N 1
ATOM 1579 C CA . GLU A 1 197 ? -19.206 -3.616 2.749 1.00 97.75 197 GLU A CA 1
ATOM 1580 C C . GLU A 1 197 ? -20.012 -3.128 1.542 1.00 97.75 197 GLU A C 1
ATOM 1582 O O . GLU A 1 197 ? -20.897 -3.830 1.042 1.00 97.75 197 GLU A O 1
ATOM 1587 N N . ARG A 1 198 ? -19.658 -1.952 1.011 1.00 97.38 198 ARG A N 1
ATOM 1588 C CA . ARG A 1 198 ? -20.275 -1.404 -0.196 1.00 97.38 198 ARG A CA 1
ATOM 1589 C C . ARG A 1 198 ? -20.048 -2.303 -1.409 1.00 97.38 198 ARG A C 1
ATOM 1591 O O . ARG A 1 198 ? -21.016 -2.609 -2.101 1.00 97.38 198 ARG A O 1
ATOM 1598 N N . ILE A 1 199 ? -18.817 -2.773 -1.641 1.00 96.12 199 ILE A N 1
ATOM 1599 C CA . ILE A 1 199 ? -18.506 -3.737 -2.715 1.00 96.12 199 ILE A CA 1
ATOM 1600 C C . ILE A 1 199 ? -19.367 -4.993 -2.560 1.00 96.12 199 ILE A C 1
ATOM 1602 O O . ILE A 1 199 ? -19.986 -5.438 -3.523 1.00 96.12 199 ILE A O 1
ATOM 1606 N N . THR A 1 200 ? -19.455 -5.531 -1.344 1.00 96.56 200 THR A N 1
ATOM 1607 C CA . THR A 1 200 ? -20.252 -6.728 -1.048 1.00 96.56 200 THR A CA 1
ATOM 1608 C C . THR A 1 200 ? -21.714 -6.526 -1.433 1.00 96.56 200 THR A C 1
ATOM 1610 O O . THR A 1 200 ? -22.300 -7.378 -2.095 1.00 96.56 200 THR A O 1
ATOM 1613 N N . LYS A 1 201 ? -22.300 -5.384 -1.065 1.00 97.62 201 LYS A N 1
ATOM 1614 C CA . LYS A 1 201 ? -23.701 -5.068 -1.354 1.00 97.62 201 LYS A CA 1
ATOM 1615 C C . LYS A 1 201 ? -23.958 -4.789 -2.837 1.00 97.62 201 LYS A C 1
ATOM 1617 O O . LYS A 1 201 ? -24.949 -5.262 -3.379 1.00 97.62 201 LYS A O 1
ATOM 1622 N N . GLU A 1 202 ? -23.106 -3.994 -3.479 1.00 96.75 202 GLU A N 1
ATOM 1623 C CA . GLU A 1 202 ? -23.317 -3.536 -4.859 1.00 96.75 202 GLU A CA 1
ATOM 1624 C C . GLU A 1 202 ? -22.957 -4.596 -5.904 1.00 96.75 202 GLU A C 1
ATOM 1626 O O . GLU A 1 202 ? -23.504 -4.569 -7.003 1.00 96.75 202 GLU A O 1
ATOM 1631 N N . GLN A 1 203 ? -22.050 -5.520 -5.573 1.00 96.19 203 GLN A N 1
ATOM 1632 C CA . GLN A 1 203 ? -21.530 -6.534 -6.496 1.00 96.19 203 GLN A CA 1
ATOM 1633 C C . GLN A 1 203 ? -21.956 -7.960 -6.123 1.00 96.19 203 GLN A C 1
ATOM 1635 O O . GLN A 1 203 ? -21.340 -8.917 -6.587 1.00 96.19 203 GLN A O 1
ATOM 1640 N N . ASP A 1 204 ? -22.971 -8.121 -5.268 1.00 94.38 204 ASP A N 1
ATOM 1641 C CA . ASP A 1 204 ? -23.464 -9.430 -4.804 1.00 94.38 204 ASP A CA 1
ATOM 1642 C C . ASP A 1 204 ? -22.328 -10.330 -4.268 1.00 94.38 204 ASP A C 1
ATOM 1644 O O . ASP A 1 204 ? -22.123 -11.479 -4.665 1.00 94.38 204 ASP A O 1
ATOM 1648 N N . GLY A 1 205 ? -21.480 -9.740 -3.420 1.00 93.88 205 GLY A N 1
ATOM 1649 C CA . GLY A 1 205 ? -20.318 -10.399 -2.821 1.00 93.88 205 GLY A CA 1
ATOM 1650 C C . GLY A 1 205 ? -19.181 -10.732 -3.794 1.00 93.88 205 GLY A C 1
ATOM 1651 O O . GLY A 1 205 ? -18.247 -11.444 -3.418 1.00 93.88 205 GLY A O 1
ATOM 1652 N N . ARG A 1 206 ? -19.225 -10.262 -5.046 1.00 96.94 206 ARG A N 1
ATOM 1653 C CA . ARG A 1 206 ? -18.186 -10.533 -6.043 1.00 96.94 206 ARG A CA 1
ATOM 1654 C C . ARG A 1 206 ? -17.040 -9.526 -5.966 1.00 96.94 206 ARG A C 1
ATOM 1656 O O . ARG A 1 206 ? -17.220 -8.334 -6.189 1.00 96.94 206 ARG A O 1
ATOM 1663 N N . LEU A 1 207 ? -15.832 -10.050 -5.772 1.00 98.25 207 LEU A N 1
ATOM 1664 C CA . LEU A 1 207 ? -14.577 -9.335 -5.978 1.00 98.25 207 LEU A CA 1
ATOM 1665 C C . LEU A 1 207 ? -13.583 -10.268 -6.676 1.00 98.25 207 LEU A C 1
ATOM 1667 O O . LEU A 1 207 ? -13.250 -11.317 -6.133 1.00 98.25 207 LEU A O 1
ATOM 1671 N N . ASP A 1 208 ? -13.114 -9.886 -7.865 1.00 98.25 208 ASP A N 1
ATOM 1672 C CA . ASP A 1 208 ? -12.226 -10.733 -8.676 1.00 98.25 208 ASP A CA 1
ATOM 1673 C C . ASP A 1 208 ? -10.746 -10.326 -8.556 1.00 98.25 208 ASP A C 1
ATOM 1675 O O . ASP A 1 208 ? -9.860 -11.181 -8.585 1.00 98.25 208 ASP A O 1
ATOM 1679 N N . ILE A 1 209 ? -10.457 -9.028 -8.399 1.00 98.62 209 ILE A N 1
ATOM 1680 C CA . ILE A 1 209 ? -9.090 -8.494 -8.338 1.00 98.62 209 ILE A CA 1
ATOM 1681 C C . ILE A 1 209 ? -9.002 -7.427 -7.244 1.00 98.62 209 ILE A C 1
ATOM 1683 O O . ILE A 1 209 ? -9.815 -6.506 -7.209 1.00 98.62 209 ILE A O 1
ATOM 1687 N N . LEU A 1 210 ? -7.985 -7.523 -6.387 1.00 98.69 210 LEU A N 1
ATOM 1688 C CA . LEU A 1 210 ? -7.551 -6.458 -5.484 1.00 98.69 210 LEU A CA 1
ATOM 1689 C C . LEU A 1 210 ? -6.141 -6.014 -5.883 1.00 98.69 210 LEU A C 1
ATOM 1691 O O . LEU A 1 210 ? -5.232 -6.840 -5.943 1.00 98.69 210 LEU A O 1
ATOM 1695 N N . VAL A 1 211 ? -5.939 -4.710 -6.082 1.00 98.19 211 VAL A N 1
ATOM 1696 C CA . VAL A 1 211 ? -4.610 -4.125 -6.315 1.00 98.19 211 VAL A CA 1
ATOM 1697 C C . VAL A 1 211 ? -4.241 -3.197 -5.160 1.00 98.19 211 VAL A C 1
ATOM 1699 O O . VAL A 1 211 ? -4.722 -2.071 -5.053 1.00 98.19 211 VAL A O 1
ATOM 1702 N N . ASN A 1 212 ? -3.346 -3.668 -4.300 1.00 97.62 212 ASN A N 1
ATOM 1703 C CA . ASN A 1 212 ? -2.739 -2.897 -3.226 1.00 97.62 212 ASN A CA 1
ATOM 1704 C C . ASN A 1 212 ? -1.630 -1.995 -3.794 1.00 97.62 212 ASN A C 1
ATOM 1706 O O . ASN A 1 212 ? -0.472 -2.405 -3.900 1.00 97.62 212 ASN A O 1
ATOM 1710 N N . ASN A 1 213 ? -2.015 -0.779 -4.198 1.00 91.19 213 ASN A N 1
ATOM 1711 C CA . ASN A 1 213 ? -1.129 0.232 -4.799 1.00 91.19 213 ASN A CA 1
ATOM 1712 C C . ASN A 1 213 ? -1.015 1.536 -3.985 1.00 91.19 213 ASN A C 1
ATOM 1714 O O . ASN A 1 213 ? -0.100 2.322 -4.218 1.00 91.19 213 ASN A O 1
ATOM 1718 N N . ALA A 1 214 ? -1.948 1.798 -3.064 1.00 84.81 214 ALA A N 1
ATOM 1719 C CA . ALA A 1 214 ? -1.969 3.040 -2.291 1.00 84.81 214 ALA A CA 1
ATOM 1720 C C . ALA A 1 214 ? -0.623 3.294 -1.591 1.00 84.81 214 ALA A C 1
ATOM 1722 O O . ALA A 1 214 ? -0.086 2.417 -0.923 1.00 84.81 214 ALA A O 1
ATOM 1723 N N . TYR A 1 215 ? -0.071 4.495 -1.735 1.00 79.38 215 TYR A N 1
ATOM 1724 C CA . TYR A 1 215 ? 1.224 4.838 -1.160 1.00 79.38 215 TYR A CA 1
ATOM 1725 C C . TYR A 1 215 ? 1.247 6.316 -0.767 1.00 79.38 215 TYR A C 1
ATOM 1727 O O . TYR A 1 215 ? 0.716 7.162 -1.487 1.00 79.38 215 TYR A O 1
ATOM 1735 N N . LYS A 1 216 ? 1.867 6.617 0.376 1.00 80.19 216 LYS A N 1
ATOM 1736 C CA . LYS A 1 216 ? 2.010 7.961 0.952 1.00 80.19 216 LYS A CA 1
ATOM 1737 C C . LYS A 1 216 ? 3.484 8.216 1.288 1.00 80.19 216 LYS A C 1
ATOM 1739 O O . LYS A 1 216 ? 4.283 7.285 1.360 1.00 80.19 216 LYS A O 1
ATOM 1744 N N . GLY A 1 217 ? 3.859 9.487 1.419 1.00 74.75 217 GLY A N 1
ATOM 1745 C CA . GLY A 1 217 ? 5.207 9.882 1.830 1.00 74.75 217 GLY A CA 1
ATOM 1746 C C . GLY A 1 217 ? 6.249 9.909 0.710 1.00 74.75 217 GLY A C 1
ATOM 1747 O O . GLY A 1 217 ? 7.437 9.937 1.008 1.00 74.75 217 GLY A O 1
ATOM 1748 N N . VAL A 1 218 ? 5.851 9.915 -0.574 1.00 74.19 218 VAL A N 1
ATOM 1749 C CA . VAL A 1 218 ? 6.797 10.067 -1.707 1.00 74.19 218 VAL A CA 1
ATOM 1750 C C . VAL A 1 218 ? 7.583 11.373 -1.589 1.00 74.19 218 VAL A C 1
ATOM 1752 O O . VAL A 1 218 ? 8.797 11.368 -1.728 1.00 74.19 218 VAL A O 1
ATOM 1755 N N . GLU A 1 219 ? 6.912 12.486 -1.304 1.00 73.81 219 GLU A N 1
ATOM 1756 C CA . GLU A 1 219 ? 7.558 13.797 -1.201 1.00 73.81 219 GLU A CA 1
ATOM 1757 C C . GLU A 1 219 ? 8.592 13.829 -0.070 1.00 73.81 219 GLU A C 1
ATOM 1759 O O . GLU A 1 219 ? 9.758 14.153 -0.297 1.00 73.81 219 GLU A O 1
ATOM 1764 N N . ARG A 1 220 ? 8.205 13.386 1.131 1.00 76.94 220 ARG A N 1
ATOM 1765 C CA . ARG A 1 220 ? 9.110 13.317 2.282 1.00 76.94 220 ARG A CA 1
ATOM 1766 C C . ARG A 1 220 ? 10.268 12.347 2.061 1.00 76.94 220 ARG A C 1
ATOM 1768 O O . ARG A 1 220 ? 11.398 12.642 2.452 1.00 76.94 220 ARG A O 1
ATOM 1775 N N . LEU A 1 221 ? 10.023 11.224 1.383 1.00 76.25 221 LEU A N 1
ATOM 1776 C CA . LEU A 1 221 ? 11.064 10.289 0.946 1.00 76.25 221 LEU A CA 1
ATOM 1777 C C . LEU A 1 221 ? 12.107 10.987 0.058 1.00 76.25 221 LEU A C 1
ATOM 1779 O O . LEU A 1 221 ? 13.304 10.751 0.210 1.00 76.25 221 LEU A O 1
ATOM 1783 N N . LEU A 1 222 ? 11.665 11.858 -0.855 1.00 74.31 222 LEU A N 1
ATOM 1784 C CA . LEU A 1 222 ? 12.553 12.613 -1.740 1.00 74.31 222 LEU A CA 1
ATOM 1785 C C . LEU A 1 222 ? 13.303 13.721 -0.990 1.00 74.31 222 LEU A C 1
ATOM 1787 O O . LEU A 1 222 ? 14.517 13.839 -1.151 1.00 74.31 222 LEU A O 1
ATOM 1791 N N . MET A 1 223 ? 12.626 14.477 -0.122 1.00 76.00 223 MET A N 1
ATOM 1792 C CA . MET A 1 223 ? 13.237 15.545 0.688 1.00 76.00 223 MET A CA 1
ATOM 1793 C C . MET A 1 223 ? 14.286 15.030 1.684 1.00 76.00 223 MET A C 1
ATOM 1795 O O . MET A 1 223 ? 15.228 15.740 2.032 1.00 76.00 223 MET A O 1
ATOM 1799 N N . THR A 1 224 ? 14.135 13.791 2.152 1.00 79.00 224 THR A N 1
ATOM 1800 C CA . THR A 1 224 ? 15.069 13.137 3.085 1.00 79.00 224 THR A CA 1
ATOM 1801 C C . THR A 1 224 ? 16.104 12.262 2.376 1.00 79.00 224 THR A C 1
ATOM 1803 O O . THR A 1 224 ? 16.917 11.607 3.030 1.00 79.00 224 THR A O 1
ATOM 1806 N N . SER A 1 225 ? 16.121 12.262 1.039 1.00 77.44 225 SER A N 1
ATOM 1807 C CA . SER A 1 225 ? 17.048 11.458 0.248 1.00 77.44 225 SER A CA 1
ATOM 1808 C C . SER A 1 225 ? 18.505 11.766 0.605 1.00 77.44 225 SER A C 1
ATOM 1810 O O . SER A 1 225 ? 18.955 12.908 0.543 1.00 77.44 225 SER A O 1
ATOM 1812 N N . GLY A 1 226 ? 19.266 10.720 0.931 1.00 78.12 226 GLY A N 1
ATOM 1813 C CA . GLY A 1 226 ? 20.676 10.819 1.317 1.00 78.12 226 GLY A CA 1
ATOM 1814 C C . GLY A 1 226 ? 20.915 11.027 2.814 1.00 78.12 226 GLY A C 1
ATOM 1815 O O . GLY A 1 226 ? 22.051 10.859 3.250 1.00 78.12 226 GLY A O 1
ATOM 1816 N N . LYS A 1 227 ? 19.873 11.313 3.606 1.00 85.25 227 LYS A N 1
ATOM 1817 C CA . LYS A 1 227 ? 19.979 11.342 5.068 1.00 85.25 227 LYS A CA 1
ATOM 1818 C C . LYS A 1 227 ? 19.914 9.919 5.640 1.00 85.25 227 LYS A C 1
ATOM 1820 O O . LYS A 1 227 ? 19.088 9.118 5.185 1.00 85.25 227 LYS A O 1
ATOM 1825 N N . PRO A 1 228 ? 20.759 9.567 6.621 1.00 90.69 228 PRO A N 1
ATOM 1826 C CA . PRO A 1 228 ? 20.633 8.311 7.343 1.00 90.69 228 PRO A CA 1
ATOM 1827 C C . PRO A 1 228 ? 19.385 8.311 8.238 1.00 90.69 228 PRO A C 1
ATOM 1829 O O . PRO A 1 228 ? 18.872 9.359 8.620 1.00 90.69 228 PRO A O 1
ATOM 1832 N N . PHE A 1 229 ? 18.894 7.123 8.603 1.00 92.25 229 PHE A N 1
ATOM 1833 C CA . PHE A 1 229 ? 17.598 6.997 9.283 1.00 92.25 229 PHE A CA 1
ATOM 1834 C C . PHE A 1 229 ? 17.540 7.662 10.669 1.00 92.25 229 PHE A C 1
ATOM 1836 O O . PHE A 1 229 ? 16.455 8.021 11.102 1.00 92.25 229 PHE A O 1
ATOM 1843 N N . TRP A 1 230 ? 18.676 7.836 11.356 1.00 92.56 230 TRP A N 1
ATOM 1844 C CA . TRP A 1 230 ? 18.746 8.502 12.666 1.00 92.56 230 TRP A CA 1
ATOM 1845 C C . TRP A 1 230 ? 18.713 10.038 12.583 1.00 92.56 230 TRP A C 1
ATOM 1847 O O . TRP A 1 230 ? 18.661 10.696 13.615 1.00 92.56 230 TRP A O 1
ATOM 1857 N N . GLU A 1 231 ? 18.757 10.612 11.376 1.00 89.81 231 GLU A N 1
ATOM 1858 C CA . GLU A 1 231 ? 18.642 12.060 11.118 1.00 89.81 231 GLU A CA 1
ATOM 1859 C C . GLU A 1 231 ? 17.268 12.447 10.551 1.00 89.81 231 GLU A C 1
ATOM 1861 O O . GLU A 1 231 ? 17.061 13.578 10.103 1.00 89.81 231 GLU A O 1
ATOM 1866 N N . VAL A 1 232 ? 16.335 11.496 10.516 1.00 87.38 232 VAL A N 1
ATOM 1867 C CA . VAL A 1 232 ? 14.973 11.701 10.035 1.00 87.38 232 VAL A CA 1
ATOM 1868 C C . VAL A 1 232 ? 14.001 11.393 11.162 1.00 87.38 232 VAL A C 1
ATOM 1870 O O . VAL A 1 232 ? 14.202 10.444 11.917 1.00 87.38 232 VAL A O 1
ATOM 1873 N N . GLU A 1 233 ? 12.945 12.195 11.264 1.00 88.69 233 GLU A N 1
ATOM 1874 C CA . GLU A 1 233 ? 11.925 12.013 12.291 1.00 88.69 233 GLU A CA 1
ATOM 1875 C C . GLU A 1 233 ? 11.262 10.621 12.196 1.00 88.69 233 GLU A C 1
ATOM 1877 O O . GLU A 1 233 ? 10.947 10.160 11.087 1.00 88.69 233 GLU A O 1
ATOM 1882 N N . PRO A 1 234 ? 11.039 9.933 13.335 1.00 89.19 234 PRO A N 1
ATOM 1883 C CA . PRO A 1 234 ? 10.505 8.569 13.351 1.00 89.19 234 PRO A CA 1
ATOM 1884 C C . PRO A 1 234 ? 9.127 8.403 12.696 1.00 89.19 234 PRO A C 1
ATOM 1886 O O . PRO A 1 234 ? 8.842 7.343 12.139 1.00 89.19 234 PRO A O 1
ATOM 1889 N N . ASP A 1 235 ? 8.290 9.442 12.717 1.00 89.94 235 ASP A N 1
ATOM 1890 C CA . ASP A 1 235 ? 6.939 9.450 12.137 1.00 89.94 235 ASP A CA 1
ATOM 1891 C C . ASP A 1 235 ? 6.936 9.243 10.611 1.00 89.94 235 ASP A C 1
ATOM 1893 O O . ASP A 1 235 ? 5.934 8.802 10.050 1.00 89.94 235 ASP A O 1
ATOM 1897 N N . MET A 1 236 ? 8.068 9.470 9.930 1.00 86.88 236 MET A N 1
ATOM 1898 C CA . MET A 1 236 ? 8.226 9.119 8.516 1.00 86.88 236 MET A CA 1
ATOM 1899 C C . MET A 1 236 ? 7.972 7.623 8.273 1.00 86.88 236 MET A C 1
ATOM 1901 O O . MET A 1 236 ? 7.479 7.242 7.207 1.00 86.88 236 MET A O 1
ATOM 1905 N N . PHE A 1 237 ? 8.315 6.759 9.237 1.00 91.50 237 PHE A N 1
ATOM 1906 C CA . PHE A 1 237 ? 8.035 5.332 9.117 1.00 91.50 237 PHE A CA 1
ATOM 1907 C C . PHE A 1 237 ? 6.530 5.079 9.011 1.00 91.50 237 PHE A C 1
ATOM 1909 O O . PHE A 1 237 ? 6.106 4.351 8.114 1.00 91.50 237 PHE A O 1
ATOM 1916 N N . ASP A 1 238 ? 5.738 5.711 9.877 1.00 90.75 238 ASP A N 1
ATOM 1917 C CA . ASP A 1 238 ? 4.283 5.573 9.892 1.00 90.75 238 ASP A CA 1
ATOM 1918 C C . ASP A 1 238 ? 3.645 6.240 8.672 1.00 90.75 238 ASP A C 1
ATOM 1920 O O . ASP A 1 238 ? 2.750 5.668 8.057 1.00 90.75 238 ASP A O 1
ATOM 1924 N N . GLU A 1 239 ? 4.150 7.396 8.243 1.00 85.62 239 GLU A N 1
ATOM 1925 C CA . GLU A 1 239 ? 3.663 8.076 7.042 1.00 85.62 239 GLU A CA 1
ATOM 1926 C C . GLU A 1 239 ? 3.742 7.182 5.792 1.00 85.62 239 GLU A C 1
ATOM 1928 O O . GLU A 1 239 ? 2.812 7.151 4.983 1.00 85.62 239 GLU A O 1
ATOM 1933 N N . ILE A 1 240 ? 4.835 6.425 5.651 1.00 86.69 240 ILE A N 1
ATOM 1934 C CA . ILE A 1 240 ? 5.054 5.511 4.525 1.00 86.69 240 ILE A CA 1
ATOM 1935 C C . ILE A 1 240 ? 4.303 4.189 4.736 1.00 86.69 240 ILE A C 1
ATOM 1937 O O . ILE A 1 240 ? 3.579 3.726 3.850 1.00 86.69 240 ILE A O 1
ATOM 1941 N N . ASN A 1 241 ? 4.474 3.564 5.903 1.00 95.19 241 ASN A N 1
ATOM 1942 C CA . ASN A 1 241 ? 4.057 2.182 6.140 1.00 95.19 241 ASN A CA 1
ATOM 1943 C C . ASN A 1 241 ? 2.642 2.042 6.720 1.00 95.19 241 ASN A C 1
ATOM 1945 O O . ASN A 1 241 ? 2.115 0.931 6.740 1.00 95.19 241 ASN A O 1
ATOM 1949 N N . ASN A 1 242 ? 1.967 3.120 7.121 1.00 92.44 242 ASN A N 1
ATOM 1950 C CA . ASN A 1 242 ? 0.544 3.040 7.451 1.00 92.44 242 ASN A CA 1
ATOM 1951 C C . ASN A 1 242 ? -0.282 2.810 6.170 1.00 92.44 242 ASN A C 1
ATOM 1953 O O . ASN A 1 242 ? -0.900 1.759 5.995 1.00 92.44 242 ASN A O 1
ATOM 1957 N N . VAL A 1 243 ? -0.198 3.724 5.198 1.00 88.81 243 VAL A N 1
ATOM 1958 C CA . VAL A 1 243 ? -0.932 3.604 3.922 1.00 88.81 243 VAL A CA 1
ATOM 1959 C C . VAL A 1 243 ? -0.326 2.539 3.000 1.00 88.81 243 VAL A C 1
ATOM 1961 O O . VAL A 1 243 ? -1.062 1.752 2.399 1.00 88.81 243 VAL A O 1
ATOM 1964 N N . GLY A 1 244 ? 1.007 2.511 2.885 1.00 90.75 244 GLY A N 1
ATOM 1965 C CA . GLY A 1 244 ? 1.739 1.683 1.920 1.00 90.75 244 GLY A CA 1
ATOM 1966 C C . GLY A 1 244 ? 2.092 0.271 2.386 1.00 90.75 244 GLY A C 1
ATOM 1967 O O . GLY A 1 244 ? 2.761 -0.452 1.648 1.00 90.75 244 GLY A O 1
ATOM 1968 N N . LEU A 1 245 ? 1.688 -0.120 3.601 1.00 95.94 245 LEU A N 1
ATOM 1969 C CA . LEU A 1 245 ? 1.897 -1.474 4.121 1.00 95.94 245 LEU A CA 1
ATOM 1970 C C . LEU A 1 245 ? 0.725 -1.951 4.987 1.00 95.94 245 LEU A C 1
ATOM 1972 O O . LEU A 1 245 ? 0.086 -2.946 4.648 1.00 95.94 245 LEU A O 1
ATOM 1976 N N . ARG A 1 246 ? 0.413 -1.258 6.087 1.00 96.50 246 ARG A N 1
ATOM 1977 C CA . ARG A 1 246 ? -0.635 -1.683 7.028 1.00 96.50 246 ARG A CA 1
ATOM 1978 C C . ARG A 1 246 ? -1.998 -1.761 6.345 1.00 96.50 246 ARG A C 1
ATOM 1980 O O . ARG A 1 246 ? -2.636 -2.808 6.388 1.00 96.50 246 ARG A O 1
ATOM 1987 N N . ASN A 1 247 ? -2.408 -0.712 5.640 1.00 95.75 247 ASN A N 1
ATOM 1988 C CA . ASN A 1 247 ? -3.650 -0.695 4.864 1.00 95.75 247 ASN A CA 1
ATOM 1989 C C . ASN A 1 247 ? -3.731 -1.827 3.823 1.00 95.75 247 ASN A C 1
ATOM 1991 O O . ASN A 1 247 ? -4.797 -2.403 3.628 1.00 95.75 247 ASN A O 1
ATOM 1995 N N . HIS A 1 248 ? -2.615 -2.218 3.202 1.00 97.94 248 HIS A N 1
ATOM 1996 C CA . HIS A 1 248 ? -2.611 -3.337 2.254 1.00 97.94 248 HIS A CA 1
ATOM 1997 C C . HIS A 1 248 ? -3.002 -4.665 2.905 1.00 97.94 248 HIS A C 1
ATOM 1999 O O . HIS A 1 248 ? -3.685 -5.475 2.276 1.00 97.94 248 HIS A O 1
ATOM 2005 N N . TYR A 1 249 ? -2.626 -4.869 4.171 1.00 98.31 249 TYR A N 1
ATOM 2006 C CA . TYR A 1 249 ? -3.068 -6.026 4.942 1.00 98.31 249 TYR A CA 1
ATOM 2007 C C . TYR A 1 249 ? -4.577 -5.980 5.213 1.00 98.31 249 TYR A C 1
ATOM 2009 O O . TYR A 1 249 ? -5.264 -6.965 4.956 1.00 98.31 249 TYR A O 1
ATOM 2017 N N . TYR A 1 250 ? -5.114 -4.833 5.649 1.00 97.94 250 TYR A N 1
ATOM 2018 C CA . TYR A 1 250 ? -6.559 -4.658 5.859 1.00 97.94 250 TYR A CA 1
ATOM 2019 C C . TYR A 1 250 ? -7.356 -4.957 4.586 1.00 97.94 250 TYR A C 1
ATOM 2021 O O . TYR A 1 250 ? -8.261 -5.793 4.599 1.00 97.94 250 TYR A O 1
ATOM 2029 N N . CYS A 1 251 ? -6.972 -4.343 3.465 1.00 98.56 251 CYS A N 1
ATOM 2030 C CA . CYS A 1 251 ? -7.597 -4.600 2.173 1.00 98.56 251 CYS A CA 1
ATOM 2031 C C . CYS A 1 251 ? -7.511 -6.079 1.776 1.00 98.56 251 CYS A C 1
ATOM 2033 O O . CYS A 1 251 ? -8.502 -6.645 1.320 1.00 98.56 251 CYS A O 1
ATOM 2035 N N . ALA A 1 252 ? -6.359 -6.729 1.976 1.00 98.62 252 ALA A N 1
ATOM 2036 C CA . ALA A 1 252 ? -6.192 -8.148 1.672 1.00 98.62 252 ALA A CA 1
ATOM 2037 C C . ALA A 1 252 ? -7.091 -9.047 2.537 1.00 98.62 252 ALA A C 1
ATOM 2039 O O . ALA A 1 252 ? -7.678 -9.988 2.006 1.00 98.62 252 ALA A O 1
ATOM 2040 N N . VAL A 1 253 ? -7.254 -8.742 3.830 1.00 98.75 253 VAL A N 1
ATOM 2041 C CA . VAL A 1 253 ? -8.164 -9.471 4.731 1.00 98.75 253 VAL A CA 1
ATOM 2042 C C . VAL A 1 253 ? -9.605 -9.387 4.229 1.00 98.75 253 VAL A C 1
ATOM 2044 O O . VAL A 1 253 ? -10.262 -10.419 4.078 1.00 98.75 253 VAL A O 1
ATOM 2047 N N . TYR A 1 254 ? -10.103 -8.182 3.939 1.00 98.69 254 TYR A N 1
ATOM 2048 C CA . TYR A 1 254 ? -11.478 -8.011 3.468 1.00 98.69 254 TYR A CA 1
ATOM 2049 C C . TYR A 1 254 ? -11.696 -8.601 2.070 1.00 98.69 254 TYR A C 1
ATOM 2051 O O . TYR A 1 254 ? -12.695 -9.283 1.845 1.00 98.69 254 TYR A O 1
ATOM 2059 N N . ALA A 1 255 ? -10.741 -8.439 1.152 1.00 98.62 255 ALA A N 1
ATOM 2060 C CA . ALA A 1 255 ? -10.822 -9.056 -0.168 1.00 98.62 255 ALA A CA 1
ATOM 2061 C C . ALA A 1 255 ? -10.825 -10.586 -0.095 1.00 98.62 255 ALA A C 1
ATOM 2063 O O . ALA A 1 255 ? -11.637 -11.231 -0.758 1.00 98.62 255 ALA A O 1
ATOM 2064 N N . ALA A 1 256 ? -9.971 -11.181 0.744 1.00 98.69 256 ALA A N 1
ATOM 2065 C CA . ALA A 1 256 ? -9.922 -12.627 0.930 1.00 98.69 256 ALA A CA 1
ATOM 2066 C C . ALA A 1 256 ? -11.261 -13.188 1.434 1.00 98.69 256 ALA A C 1
ATOM 2068 O O . ALA A 1 256 ? -11.680 -14.246 0.964 1.00 98.69 256 ALA A O 1
ATOM 2069 N N . ARG A 1 257 ? -11.979 -12.470 2.314 1.00 98.50 257 ARG A N 1
ATOM 2070 C CA . ARG A 1 257 ? -13.326 -12.864 2.777 1.00 98.50 257 ARG A CA 1
ATOM 2071 C C . ARG A 1 257 ? -14.340 -12.986 1.630 1.00 98.50 257 ARG A C 1
ATOM 2073 O O . ARG A 1 257 ? -15.229 -13.827 1.718 1.00 98.50 257 ARG A O 1
ATOM 2080 N N . LEU A 1 258 ? -14.182 -12.208 0.556 1.00 98.50 258 LEU A N 1
ATOM 2081 C CA . LEU A 1 258 ? -15.039 -12.256 -0.638 1.00 98.50 258 LEU A CA 1
ATOM 2082 C C . LEU A 1 258 ? -14.545 -13.266 -1.688 1.00 98.50 258 LEU A C 1
ATOM 2084 O O . LEU A 1 258 ? -15.344 -13.954 -2.324 1.00 98.50 258 LEU A O 1
ATOM 2088 N N . MET A 1 259 ? -13.227 -13.398 -1.852 1.00 98.69 259 MET A N 1
ATOM 2089 C CA . MET A 1 259 ? -12.610 -14.273 -2.859 1.00 98.69 259 MET A CA 1
ATOM 2090 C C . MET A 1 259 ? -12.614 -15.758 -2.455 1.00 98.69 259 MET A C 1
ATOM 2092 O O . MET A 1 259 ? -12.846 -16.635 -3.290 1.00 98.69 259 MET A O 1
ATOM 2096 N N . VAL A 1 260 ? -12.381 -16.069 -1.173 1.00 98.62 260 VAL A N 1
ATOM 2097 C CA . VAL A 1 260 ? -12.248 -17.452 -0.674 1.00 98.62 260 VAL A CA 1
ATOM 2098 C C . VAL A 1 260 ? -13.513 -18.297 -0.891 1.00 98.62 260 VAL A C 1
ATOM 2100 O O . VAL A 1 260 ? -13.377 -19.406 -1.419 1.00 98.62 260 VAL A O 1
ATOM 2103 N N . PRO A 1 261 ? -14.736 -17.827 -0.560 1.00 97.94 261 PRO A N 1
ATOM 2104 C CA . PRO A 1 261 ? -15.961 -18.590 -0.820 1.00 97.94 261 PRO A CA 1
ATOM 2105 C C . PRO A 1 261 ? -16.173 -18.893 -2.308 1.00 97.94 261 PRO A C 1
ATOM 2107 O O . PRO A 1 261 ? -16.668 -19.963 -2.660 1.00 97.94 261 PRO A O 1
ATOM 2110 N N . ARG A 1 262 ? -15.752 -17.973 -3.184 1.00 96.88 262 ARG A N 1
ATOM 2111 C CA . ARG A 1 262 ? -15.878 -18.080 -4.646 1.00 96.88 262 ARG A CA 1
ATOM 2112 C C . ARG A 1 262 ? -14.799 -18.951 -5.289 1.00 96.88 262 ARG A C 1
ATOM 2114 O O . ARG A 1 262 ? -14.924 -19.314 -6.453 1.00 96.88 262 ARG A O 1
ATOM 2121 N N . LYS A 1 263 ? -13.750 -19.291 -4.536 1.00 97.75 263 LYS A N 1
ATOM 2122 C CA . LYS A 1 263 ? -12.572 -20.037 -4.993 1.00 97.75 263 LYS A CA 1
ATOM 2123 C C . LYS A 1 263 ? -11.896 -19.442 -6.237 1.00 97.75 263 LYS A C 1
ATOM 2125 O O . LYS A 1 263 ? -11.435 -20.165 -7.124 1.00 97.75 263 LYS A O 1
ATOM 2130 N N . GLN A 1 264 ? -11.898 -18.117 -6.322 1.00 97.12 264 GLN A N 1
ATOM 2131 C CA . GLN A 1 264 ? -11.342 -17.368 -7.438 1.00 97.12 264 GLN A CA 1
ATOM 2132 C C . GLN A 1 264 ? -10.971 -15.969 -6.959 1.00 97.12 264 GLN A C 1
ATOM 2134 O O . GLN A 1 264 ? -11.736 -15.336 -6.234 1.00 97.12 264 GLN A O 1
ATOM 2139 N N . GLY A 1 265 ? -9.805 -15.486 -7.375 1.00 98.12 265 GLY A N 1
ATOM 2140 C CA . GLY A 1 265 ? -9.401 -14.106 -7.145 1.00 98.12 265 GLY A CA 1
ATOM 2141 C C . GLY A 1 265 ? -7.911 -13.882 -7.365 1.00 98.12 265 GLY A C 1
ATOM 2142 O O . GLY A 1 265 ? -7.123 -14.833 -7.380 1.00 98.12 265 GLY A O 1
ATOM 2143 N N . LEU A 1 266 ? -7.533 -12.617 -7.520 1.00 98.81 266 LEU A N 1
ATOM 2144 C CA . LEU A 1 266 ? -6.150 -12.164 -7.620 1.00 98.81 266 LEU A CA 1
ATOM 2145 C C . LEU A 1 266 ? -5.910 -10.991 -6.666 1.00 98.81 266 LEU A C 1
ATOM 2147 O O . LEU A 1 266 ? -6.507 -9.929 -6.823 1.00 98.81 266 LEU A O 1
ATOM 2151 N N . ILE A 1 267 ? -4.998 -11.163 -5.715 1.00 98.88 267 ILE A N 1
ATOM 2152 C CA . ILE A 1 267 ? -4.484 -10.088 -4.864 1.00 98.88 267 ILE A CA 1
ATOM 2153 C C . ILE A 1 267 ? -3.094 -9.693 -5.368 1.00 98.88 267 ILE A C 1
ATOM 2155 O O . ILE A 1 267 ? -2.199 -10.529 -5.486 1.00 98.88 267 ILE A O 1
ATOM 2159 N N . VAL A 1 268 ? -2.903 -8.412 -5.672 1.00 98.81 268 VAL A N 1
ATOM 2160 C CA . VAL A 1 268 ? -1.638 -7.860 -6.166 1.00 98.81 268 VAL A CA 1
ATOM 2161 C C . VAL A 1 268 ? -1.100 -6.863 -5.156 1.00 98.81 268 VAL A C 1
ATOM 2163 O O . VAL A 1 268 ? -1.777 -5.892 -4.835 1.00 98.81 268 VAL A O 1
ATOM 2166 N N . PHE A 1 269 ? 0.131 -7.062 -4.696 1.00 98.44 269 PHE A N 1
ATOM 2167 C CA . PHE A 1 269 ? 0.872 -6.079 -3.909 1.00 98.44 269 PHE A CA 1
ATOM 2168 C C . PHE A 1 269 ? 1.890 -5.373 -4.800 1.00 98.44 269 PHE A C 1
ATOM 2170 O O . PHE A 1 269 ? 2.749 -6.030 -5.387 1.00 98.44 269 PHE A O 1
ATOM 2177 N N . ILE A 1 270 ? 1.810 -4.044 -4.909 1.00 95.62 270 ILE A N 1
ATOM 2178 C CA . ILE A 1 270 ? 2.799 -3.267 -5.664 1.00 95.62 270 ILE A CA 1
ATOM 2179 C C . ILE A 1 270 ? 4.056 -3.070 -4.815 1.00 95.62 270 ILE A C 1
ATOM 2181 O O . ILE A 1 270 ? 4.071 -2.346 -3.809 1.00 95.62 270 ILE A O 1
ATOM 2185 N N . SER A 1 271 ? 5.143 -3.697 -5.250 1.00 93.50 271 SER A N 1
ATOM 2186 C CA . SER A 1 271 ? 6.438 -3.659 -4.577 1.00 93.50 271 SER A CA 1
ATOM 2187 C C . SER A 1 271 ? 7.547 -3.173 -5.515 1.00 93.50 271 SER A C 1
ATOM 2189 O O . SER A 1 271 ? 7.277 -2.560 -6.548 1.00 93.50 271 SER A O 1
ATOM 2191 N N . SER A 1 272 ? 8.807 -3.322 -5.115 1.00 90.50 272 SER A N 1
ATOM 2192 C CA . SER A 1 272 ? 9.956 -2.860 -5.886 1.00 90.50 272 SER A CA 1
ATOM 2193 C C . SER A 1 272 ? 11.246 -3.576 -5.472 1.00 90.50 272 SER A C 1
ATOM 2195 O O . SER A 1 272 ? 11.295 -4.217 -4.419 1.00 90.50 272 SER A O 1
ATOM 2197 N N . PRO A 1 273 ? 12.355 -3.367 -6.209 1.00 86.06 273 PRO A N 1
ATOM 2198 C CA . PRO A 1 273 ? 13.681 -3.830 -5.798 1.00 86.06 273 PRO A CA 1
ATOM 2199 C C . PRO A 1 273 ? 14.132 -3.371 -4.403 1.00 86.06 273 PRO A C 1
ATOM 2201 O O . PRO A 1 273 ? 15.081 -3.942 -3.866 1.00 86.06 273 PRO A O 1
ATOM 2204 N N . GLY A 1 274 ? 13.471 -2.370 -3.806 1.00 86.25 274 GLY A N 1
ATOM 2205 C CA . GLY A 1 274 ? 13.693 -1.972 -2.415 1.00 86.25 274 GLY A CA 1
ATOM 2206 C C . GLY A 1 274 ? 13.408 -3.078 -1.394 1.00 86.25 274 GLY A C 1
ATOM 2207 O O . GLY A 1 274 ? 13.967 -3.039 -0.302 1.00 86.25 274 GLY A O 1
ATOM 2208 N N . GLY A 1 275 ? 12.613 -4.098 -1.742 1.00 86.81 275 GLY A N 1
ATOM 2209 C CA . GLY A 1 275 ? 12.415 -5.259 -0.869 1.00 86.81 275 GLY A CA 1
ATOM 2210 C C . GLY A 1 275 ? 13.675 -6.118 -0.705 1.00 86.81 275 GLY A C 1
ATOM 2211 O O . GLY A 1 275 ? 13.971 -6.620 0.386 1.00 86.81 275 GLY A O 1
ATOM 2212 N N . LEU A 1 276 ? 14.493 -6.213 -1.758 1.00 84.81 276 LEU A N 1
ATOM 2213 C CA . LEU A 1 276 ? 15.716 -7.022 -1.757 1.00 84.81 276 LEU A CA 1
ATOM 2214 C C . LEU A 1 276 ? 16.955 -6.256 -1.294 1.00 84.81 276 LEU A C 1
ATOM 2216 O O . LEU A 1 276 ? 17.853 -6.851 -0.707 1.00 84.81 276 LEU A O 1
ATOM 2220 N N . ARG A 1 277 ? 17.035 -4.946 -1.536 1.00 83.75 277 ARG A N 1
ATOM 2221 C CA . ARG A 1 277 ? 18.229 -4.147 -1.221 1.00 83.75 277 ARG A CA 1
ATOM 2222 C C . ARG A 1 277 ? 17.869 -2.781 -0.669 1.00 83.75 277 ARG A C 1
ATOM 2224 O O . ARG A 1 277 ? 16.768 -2.290 -0.880 1.00 83.75 277 ARG A O 1
ATOM 2231 N N . TYR A 1 278 ? 18.844 -2.128 -0.045 1.00 85.44 278 TYR A N 1
ATOM 2232 C CA . TYR A 1 278 ? 18.688 -0.735 0.350 1.00 85.44 278 TYR A CA 1
ATOM 2233 C C . TYR A 1 278 ? 18.368 0.142 -0.874 1.00 85.44 278 TYR A C 1
ATOM 2235 O O . TYR A 1 278 ? 19.114 0.162 -1.863 1.00 85.44 278 TYR A O 1
ATOM 2243 N N . LEU A 1 279 ? 17.236 0.842 -0.807 1.00 82.19 279 LEU A N 1
ATOM 2244 C CA . LEU A 1 279 ? 16.774 1.786 -1.815 1.00 82.19 279 LEU A CA 1
ATOM 2245 C C . LEU A 1 279 ? 16.018 2.921 -1.118 1.00 82.19 279 LEU A C 1
ATOM 2247 O O . LEU A 1 279 ? 15.128 2.661 -0.316 1.00 82.19 279 LEU A O 1
ATOM 2251 N N . PHE A 1 280 ? 16.380 4.162 -1.447 1.00 82.88 280 PHE A N 1
ATOM 2252 C CA . PHE A 1 280 ? 15.895 5.399 -0.824 1.00 82.88 280 PHE A CA 1
ATOM 2253 C C . PHE A 1 280 ? 16.220 5.525 0.669 1.00 82.88 280 PHE A C 1
ATOM 2255 O O . PHE A 1 280 ? 17.148 6.253 1.013 1.00 82.88 280 PHE A O 1
ATOM 2262 N N . ASN A 1 281 ? 15.503 4.818 1.541 1.00 87.06 281 ASN A N 1
ATOM 2263 C CA . ASN A 1 281 ? 15.721 4.838 2.985 1.00 87.06 281 ASN A CA 1
ATOM 2264 C C . ASN A 1 281 ? 15.247 3.535 3.657 1.00 87.06 281 ASN A C 1
ATOM 2266 O O . ASN A 1 281 ? 14.745 2.615 3.005 1.00 87.06 281 ASN A O 1
ATOM 2270 N N . VAL A 1 282 ? 15.416 3.456 4.981 1.00 92.19 282 VAL A N 1
ATOM 2271 C CA . VAL A 1 282 ? 15.027 2.284 5.784 1.00 92.19 282 VAL A CA 1
ATOM 2272 C C . VAL A 1 282 ? 13.517 2.030 5.725 1.00 92.19 282 VAL A C 1
ATOM 2274 O O . VAL A 1 282 ? 13.112 0.899 5.463 1.00 92.19 282 VAL A O 1
ATOM 2277 N N . ALA A 1 283 ? 12.688 3.062 5.918 1.00 92.06 283 ALA A N 1
ATOM 2278 C CA . ALA A 1 283 ? 11.229 2.927 5.953 1.00 92.06 283 ALA A CA 1
ATOM 2279 C C . ALA A 1 283 ? 10.663 2.353 4.643 1.00 92.06 283 ALA A C 1
ATOM 2281 O O . ALA A 1 283 ? 9.861 1.420 4.684 1.00 92.06 283 ALA A O 1
ATOM 2282 N N . TYR A 1 284 ? 11.142 2.843 3.495 1.00 90.44 284 TYR A N 1
ATOM 2283 C CA . TYR A 1 284 ? 10.765 2.348 2.172 1.00 90.44 284 TYR A CA 1
ATOM 2284 C C . TYR A 1 284 ? 11.184 0.894 1.953 1.00 90.44 284 TYR A C 1
ATOM 2286 O O . TYR A 1 284 ? 10.371 0.068 1.539 1.00 90.44 284 TYR A O 1
ATOM 2294 N N . GLY A 1 285 ? 12.453 0.570 2.230 1.00 91.25 285 GLY A N 1
ATOM 2295 C CA . GLY A 1 285 ? 12.979 -0.779 2.024 1.00 91.25 285 GLY A CA 1
ATOM 2296 C C . GLY A 1 285 ? 12.267 -1.821 2.890 1.00 91.25 285 GLY A C 1
ATOM 2297 O O . GLY A 1 285 ? 11.902 -2.886 2.395 1.00 91.25 285 GLY A O 1
ATOM 2298 N N . VAL A 1 286 ? 12.009 -1.496 4.164 1.00 94.75 286 VAL A N 1
ATOM 2299 C CA . VAL A 1 286 ? 11.220 -2.345 5.073 1.00 94.75 286 VAL A CA 1
ATOM 2300 C C . VAL A 1 286 ? 9.796 -2.519 4.549 1.00 94.75 286 VAL A C 1
ATOM 2302 O O . VAL A 1 286 ? 9.333 -3.654 4.454 1.00 94.75 286 VAL A O 1
ATOM 2305 N N . GLY A 1 287 ? 9.134 -1.431 4.143 1.00 94.88 287 GLY A N 1
ATOM 2306 C CA . GLY A 1 287 ? 7.785 -1.474 3.580 1.00 94.88 287 GLY A CA 1
ATOM 2307 C C . GLY A 1 287 ? 7.677 -2.391 2.365 1.00 94.88 287 GLY A C 1
ATOM 2308 O O . GLY A 1 287 ? 6.826 -3.277 2.321 1.00 94.88 287 GLY A O 1
ATOM 2309 N N . LYS A 1 288 ? 8.588 -2.250 1.394 1.00 93.62 288 LYS A N 1
ATOM 2310 C CA . LYS A 1 288 ? 8.578 -3.083 0.181 1.00 93.62 288 LYS A CA 1
ATOM 2311 C C . LYS A 1 288 ? 8.960 -4.539 0.449 1.00 93.62 288 LYS A C 1
ATOM 2313 O O . LYS A 1 288 ? 8.315 -5.434 -0.091 1.00 93.62 288 LYS A O 1
ATOM 2318 N N . ALA A 1 289 ? 9.909 -4.793 1.350 1.00 94.50 289 ALA A N 1
ATOM 2319 C CA . ALA A 1 289 ? 10.226 -6.156 1.781 1.00 94.50 289 ALA A CA 1
ATOM 2320 C C . ALA A 1 289 ? 9.019 -6.827 2.457 1.00 94.50 289 ALA A C 1
ATOM 2322 O O . ALA A 1 289 ? 8.736 -8.000 2.214 1.00 94.50 289 ALA A O 1
ATOM 2323 N N . ALA A 1 290 ? 8.279 -6.075 3.274 1.00 97.00 290 ALA A N 1
ATOM 2324 C CA . ALA A 1 290 ? 7.073 -6.558 3.925 1.00 97.00 290 ALA A CA 1
ATOM 2325 C C . ALA A 1 290 ? 5.932 -6.803 2.922 1.00 97.00 290 ALA A C 1
ATOM 2327 O O . ALA A 1 290 ? 5.248 -7.813 3.050 1.00 97.00 290 ALA A O 1
ATOM 2328 N N . CYS A 1 291 ? 5.768 -5.975 1.883 1.00 97.12 291 CYS A N 1
ATOM 2329 C CA . CYS A 1 291 ? 4.824 -6.247 0.789 1.00 97.12 291 CYS A CA 1
ATOM 2330 C C . CYS A 1 291 ? 5.157 -7.545 0.035 1.00 97.12 291 CYS A C 1
ATOM 2332 O O . CYS A 1 291 ? 4.260 -8.351 -0.217 1.00 97.12 291 CYS A O 1
ATOM 2334 N N . ASP A 1 292 ? 6.435 -7.784 -0.288 1.00 96.19 292 ASP A N 1
ATOM 2335 C CA . ASP A 1 292 ? 6.866 -9.036 -0.930 1.00 96.19 292 ASP A CA 1
ATOM 2336 C C . ASP A 1 292 ? 6.568 -10.248 -0.044 1.00 96.19 292 ASP A C 1
ATOM 2338 O O . ASP A 1 292 ? 6.040 -11.264 -0.508 1.00 96.19 292 ASP A O 1
ATOM 2342 N N . ARG A 1 293 ? 6.866 -10.127 1.255 1.00 97.06 293 ARG A N 1
ATOM 2343 C CA . ARG A 1 293 ? 6.584 -11.178 2.231 1.00 97.06 293 ARG A CA 1
ATOM 2344 C C . ARG A 1 293 ? 5.084 -11.423 2.382 1.00 97.06 293 ARG A C 1
ATOM 2346 O O . ARG A 1 293 ? 4.665 -12.575 2.413 1.00 97.06 293 ARG A O 1
ATOM 2353 N N . MET A 1 294 ? 4.281 -10.363 2.420 1.00 98.19 294 MET A N 1
ATOM 2354 C CA . MET A 1 294 ? 2.827 -10.445 2.531 1.00 98.19 294 MET A CA 1
ATOM 2355 C C . MET A 1 294 ? 2.220 -11.168 1.328 1.00 98.19 294 MET A C 1
ATOM 2357 O O . MET A 1 294 ? 1.381 -12.047 1.514 1.00 98.19 294 MET A O 1
ATOM 2361 N N . ALA A 1 295 ? 2.683 -10.882 0.109 1.00 98.38 295 ALA A N 1
ATOM 2362 C CA . ALA A 1 295 ? 2.264 -11.615 -1.083 1.00 98.38 295 ALA A CA 1
ATOM 2363 C C . ALA A 1 295 ? 2.599 -13.115 -0.993 1.00 98.38 295 ALA A C 1
ATOM 2365 O O . ALA A 1 295 ? 1.755 -13.963 -1.284 1.00 98.38 295 ALA A O 1
ATOM 2366 N N . SER A 1 296 ? 3.818 -13.446 -0.552 1.00 98.12 296 SER A N 1
ATOM 2367 C CA . SER A 1 296 ? 4.271 -14.829 -0.361 1.00 98.12 296 SER A CA 1
ATOM 2368 C C . SER A 1 296 ? 3.421 -15.580 0.666 1.00 98.12 296 SER A C 1
ATOM 2370 O O . SER A 1 296 ? 2.928 -16.671 0.381 1.00 98.12 296 SER A O 1
ATOM 2372 N N . ASP A 1 297 ? 3.218 -14.999 1.847 1.00 98.69 297 ASP A N 1
ATOM 2373 C CA . ASP A 1 297 ? 2.551 -15.676 2.963 1.00 98.69 297 ASP A CA 1
ATOM 2374 C C . ASP A 1 297 ? 1.040 -15.789 2.733 1.00 98.69 297 ASP A C 1
ATOM 2376 O O . ASP A 1 297 ? 0.469 -16.868 2.895 1.00 98.69 297 ASP A O 1
ATOM 2380 N N . THR A 1 298 ? 0.395 -14.734 2.227 1.00 98.75 298 THR A N 1
ATOM 2381 C CA . THR A 1 298 ? -1.028 -14.810 1.853 1.00 98.75 298 THR A CA 1
ATOM 2382 C C . THR A 1 298 ? -1.266 -15.833 0.741 1.00 98.75 298 THR A C 1
ATOM 2384 O O . THR A 1 298 ? -2.263 -16.550 0.776 1.00 98.75 298 THR A O 1
ATOM 2387 N N . ALA A 1 299 ? -0.338 -15.990 -0.212 1.00 98.81 299 ALA A N 1
ATOM 2388 C CA . ALA A 1 299 ? -0.439 -17.027 -1.238 1.00 98.81 299 ALA A CA 1
ATOM 2389 C C . ALA A 1 299 ? -0.414 -18.450 -0.665 1.00 98.81 299 ALA A C 1
ATOM 2391 O O . ALA A 1 299 ? -1.051 -19.336 -1.236 1.00 98.81 299 ALA A O 1
ATOM 2392 N N . VAL A 1 300 ? 0.309 -18.694 0.434 1.00 98.75 300 VAL A N 1
ATOM 2393 C CA . VAL A 1 300 ? 0.324 -20.006 1.104 1.00 98.75 300 VAL A CA 1
ATOM 2394 C C . VAL A 1 300 ? -1.071 -20.343 1.623 1.00 98.75 300 VAL A C 1
ATOM 2396 O O . VAL A 1 300 ? -1.591 -21.420 1.325 1.00 98.75 300 VAL A O 1
ATOM 2399 N N . GLU A 1 301 ? -1.704 -19.414 2.337 1.00 98.69 301 GLU A N 1
ATOM 2400 C CA . GLU A 1 301 ? -3.031 -19.621 2.929 1.00 98.69 301 GLU A CA 1
ATOM 2401 C C . GLU A 1 301 ? -4.142 -19.712 1.872 1.00 98.69 301 GLU A C 1
ATOM 2403 O O . GLU A 1 301 ? -5.042 -20.553 1.964 1.00 98.69 301 GLU A O 1
ATOM 2408 N N . LEU A 1 302 ? -4.046 -18.889 0.826 1.00 98.81 302 LEU A N 1
ATOM 2409 C CA . LEU A 1 302 ? -5.043 -18.771 -0.239 1.00 98.81 302 LEU A CA 1
ATOM 2410 C C . LEU A 1 302 ? -4.963 -19.889 -1.291 1.00 98.81 302 LEU A C 1
ATOM 2412 O O . LEU A 1 302 ? -5.940 -20.138 -2.002 1.00 98.81 302 LEU A O 1
ATOM 2416 N N . ARG A 1 303 ? -3.843 -20.623 -1.369 1.00 98.38 303 ARG A N 1
ATOM 2417 C CA . ARG A 1 303 ? -3.605 -21.650 -2.401 1.00 98.38 303 ARG A CA 1
ATOM 2418 C C . ARG A 1 303 ? -4.696 -22.713 -2.463 1.00 98.38 303 ARG A C 1
ATOM 2420 O O . ARG A 1 303 ? -5.164 -23.042 -3.550 1.00 98.38 303 ARG A O 1
ATOM 2427 N N . LYS A 1 304 ? -5.128 -23.230 -1.308 1.00 98.12 304 LYS A N 1
ATOM 2428 C CA . LYS A 1 304 ? -6.178 -24.267 -1.221 1.00 98.12 304 LYS A CA 1
ATOM 2429 C C . LYS A 1 304 ? -7.559 -23.769 -1.666 1.00 98.12 304 LYS A C 1
ATOM 2431 O O . LYS A 1 304 ? -8.461 -24.570 -1.892 1.00 98.12 304 LYS A O 1
ATOM 2436 N N . HIS A 1 305 ? -7.712 -22.454 -1.794 1.00 98.56 305 HIS A N 1
ATOM 2437 C CA . HIS A 1 305 ? -8.927 -21.784 -2.230 1.00 98.56 305 HIS A CA 1
ATOM 2438 C C . HIS A 1 305 ? -8.829 -21.269 -3.667 1.00 98.56 305 HIS A C 1
ATOM 2440 O O . HIS A 1 305 ? -9.736 -20.576 -4.092 1.00 98.56 305 HIS A O 1
ATOM 2446 N N . ASN A 1 306 ? -7.778 -21.594 -4.432 1.00 98.25 306 ASN A N 1
ATOM 2447 C CA . ASN A 1 306 ? -7.621 -21.123 -5.816 1.00 98.25 306 ASN A CA 1
ATOM 2448 C C . ASN A 1 306 ? -7.717 -19.583 -5.949 1.00 98.25 306 ASN A C 1
ATOM 2450 O O . ASN A 1 306 ? -8.249 -19.041 -6.915 1.00 98.25 306 ASN A O 1
ATOM 2454 N N . VAL A 1 307 ? -7.189 -18.878 -4.947 1.00 98.75 307 VAL A N 1
ATOM 2455 C CA . VAL A 1 307 ? -6.995 -17.427 -4.972 1.00 98.75 307 VAL A CA 1
ATOM 2456 C C . VAL A 1 307 ? -5.492 -17.173 -5.076 1.00 98.75 307 VAL A C 1
ATOM 2458 O O . VAL A 1 307 ? -4.698 -17.713 -4.300 1.00 98.75 307 VAL A O 1
ATOM 2461 N N . ALA A 1 308 ? -5.087 -16.389 -6.072 1.00 98.81 308 ALA A N 1
ATOM 2462 C CA . ALA A 1 308 ? -3.692 -16.042 -6.293 1.00 98.81 308 ALA A CA 1
ATOM 2463 C C . ALA A 1 308 ? -3.320 -14.783 -5.508 1.00 98.81 308 ALA A C 1
ATOM 2465 O O . ALA A 1 308 ? -4.098 -13.836 -5.440 1.00 98.81 308 ALA A O 1
ATOM 2466 N N . SER A 1 309 ? -2.110 -14.756 -4.956 1.00 98.81 309 SER A N 1
ATOM 2467 C CA . SER A 1 309 ? -1.532 -13.556 -4.349 1.00 98.81 309 SER A CA 1
ATOM 2468 C C . SER A 1 309 ? -0.122 -13.360 -4.884 1.00 98.81 309 SER A C 1
ATOM 2470 O O . SER A 1 309 ? 0.657 -14.312 -4.904 1.00 98.81 309 SER A O 1
ATOM 2472 N N . ILE A 1 310 ? 0.198 -12.174 -5.399 1.00 98.62 310 ILE A N 1
ATOM 2473 C CA . ILE A 1 310 ? 1.479 -11.902 -6.065 1.00 98.62 310 ILE A CA 1
ATOM 2474 C C . ILE A 1 310 ? 2.077 -10.578 -5.603 1.00 98.62 310 ILE A C 1
ATOM 2476 O O . ILE A 1 310 ? 1.357 -9.643 -5.250 1.00 98.62 310 ILE A O 1
ATOM 2480 N N . SER A 1 311 ? 3.404 -10.487 -5.670 1.00 97.94 311 SER A N 1
ATOM 2481 C CA . SER A 1 311 ? 4.104 -9.208 -5.603 1.00 97.94 311 SER A CA 1
ATOM 2482 C C . SER A 1 311 ? 4.435 -8.771 -7.023 1.00 97.94 311 SER A C 1
ATOM 2484 O O . SER A 1 311 ? 5.157 -9.474 -7.731 1.00 97.94 311 SER A O 1
ATOM 2486 N N . LEU A 1 312 ? 3.884 -7.644 -7.470 1.00 96.94 312 LEU A N 1
ATOM 2487 C CA . LEU A 1 312 ? 4.169 -7.090 -8.789 1.00 96.94 312 LEU A CA 1
ATOM 2488 C C . LEU A 1 312 ? 5.206 -5.979 -8.662 1.00 96.94 312 LEU A C 1
ATOM 2490 O O . LEU A 1 312 ? 5.069 -5.079 -7.832 1.00 96.94 312 LEU A O 1
ATOM 2494 N N . TRP A 1 313 ? 6.239 -6.046 -9.496 1.00 93.50 313 TRP A N 1
ATOM 2495 C CA . TRP A 1 313 ? 7.316 -5.066 -9.557 1.00 93.50 313 TRP A CA 1
ATOM 2496 C C . TRP A 1 313 ? 7.279 -4.324 -10.894 1.00 93.50 313 TRP A C 1
ATOM 2498 O O . TRP A 1 313 ? 7.801 -4.841 -11.891 1.00 93.50 313 TRP A O 1
ATOM 2508 N N . PRO A 1 314 ? 6.680 -3.124 -10.904 1.00 87.56 314 PRO A N 1
ATOM 2509 C CA . PRO A 1 314 ? 6.884 -2.126 -11.943 1.00 87.56 314 PRO A CA 1
ATOM 2510 C C . PRO A 1 314 ? 8.374 -1.810 -12.151 1.00 87.56 314 PRO A C 1
ATOM 2512 O O . PRO A 1 314 ? 9.163 -1.822 -11.197 1.00 87.56 314 PRO A O 1
ATOM 2515 N N . ALA A 1 315 ? 8.777 -1.516 -13.388 1.00 72.88 315 ALA A N 1
ATOM 2516 C CA . ALA A 1 315 ? 10.067 -0.891 -13.678 1.00 72.88 315 ALA A CA 1
ATOM 2517 C C . ALA A 1 315 ? 10.054 0.600 -13.267 1.00 72.88 315 ALA A C 1
ATOM 2519 O O . ALA A 1 315 ? 9.236 1.032 -12.457 1.00 72.88 315 ALA A O 1
ATOM 2520 N N . GLY A 1 316 ? 10.995 1.409 -13.766 1.00 68.31 316 GLY A N 1
ATOM 2521 C CA . GLY A 1 316 ? 10.954 2.856 -13.541 1.00 68.31 316 GLY A CA 1
ATOM 2522 C C . GLY A 1 316 ? 9.688 3.454 -14.160 1.00 68.31 316 GLY A C 1
ATOM 2523 O O . GLY A 1 316 ? 9.656 3.635 -15.372 1.00 68.31 316 GLY A O 1
ATOM 2524 N N . VAL A 1 317 ? 8.664 3.725 -13.344 1.00 64.38 317 VAL A N 1
ATOM 2525 C CA . VAL A 1 317 ? 7.380 4.285 -13.794 1.00 64.38 317 VAL A CA 1
ATOM 2526 C C . VAL A 1 317 ? 7.475 5.804 -13.884 1.00 64.38 317 VAL A C 1
ATOM 2528 O O . VAL A 1 317 ? 7.810 6.471 -12.901 1.00 64.38 317 VAL A O 1
ATOM 2531 N N . GLY A 1 318 ? 7.124 6.364 -15.039 1.00 57.44 318 GLY A N 1
ATOM 2532 C CA . GLY A 1 318 ? 6.843 7.794 -15.161 1.00 57.44 318 GLY A CA 1
ATOM 2533 C C . GLY A 1 318 ? 5.456 8.106 -14.599 1.00 57.44 318 GLY A C 1
ATOM 2534 O O . GLY A 1 318 ? 4.476 8.024 -15.327 1.00 57.44 318 GLY A O 1
ATOM 2535 N N . THR A 1 319 ? 5.343 8.407 -13.303 1.00 55.00 319 THR A N 1
ATOM 2536 C CA . THR A 1 319 ? 4.059 8.803 -12.696 1.00 55.00 319 THR A CA 1
ATOM 2537 C C . THR A 1 319 ? 3.817 10.307 -12.818 1.00 55.00 319 THR A C 1
ATOM 2539 O O . THR A 1 319 ? 4.732 11.093 -12.573 1.00 55.00 319 THR A O 1
ATOM 2542 N N . ASP A 1 320 ? 2.568 10.703 -13.079 1.00 45.06 320 ASP A N 1
ATOM 2543 C CA . ASP A 1 320 ? 2.124 12.104 -13.226 1.00 45.06 320 ASP A CA 1
ATOM 2544 C C . ASP A 1 320 ? 2.425 12.999 -12.010 1.00 45.06 320 ASP A C 1
ATOM 2546 O O . ASP A 1 320 ? 2.514 14.218 -12.134 1.00 45.06 320 ASP A O 1
ATOM 2550 N N . THR A 1 321 ? 2.635 12.405 -10.828 1.00 44.41 321 THR A N 1
ATOM 2551 C CA . THR A 1 321 ? 2.967 13.090 -9.564 1.00 44.41 321 THR A CA 1
ATOM 2552 C C . THR A 1 321 ? 4.327 13.801 -9.578 1.00 44.41 321 THR A C 1
ATOM 2554 O O . THR A 1 321 ? 4.740 14.376 -8.575 1.00 44.41 321 THR A O 1
ATOM 2557 N N . ILE A 1 322 ? 5.050 13.750 -10.695 1.00 46.81 322 ILE A N 1
ATOM 2558 C CA . ILE A 1 322 ? 6.424 14.232 -10.837 1.00 46.81 322 ILE A CA 1
ATOM 2559 C C . ILE A 1 322 ? 6.430 15.383 -11.840 1.00 46.81 322 ILE A C 1
ATOM 2561 O O . ILE A 1 322 ? 7.144 15.376 -12.840 1.00 46.81 322 ILE A O 1
ATOM 2565 N N . GLN A 1 323 ? 5.596 16.391 -11.581 1.00 36.09 323 GLN A N 1
ATOM 2566 C CA . GLN A 1 323 ? 5.773 17.697 -12.205 1.00 36.09 323 GLN A CA 1
ATOM 2567 C C . GLN A 1 323 ? 6.897 18.469 -11.506 1.00 36.09 323 GLN A C 1
ATOM 2569 O O . GLN A 1 323 ? 7.162 18.307 -10.317 1.00 36.09 323 GLN A O 1
ATOM 2574 N N . ALA A 1 324 ? 7.628 19.242 -12.304 1.00 39.19 324 ALA A N 1
ATOM 2575 C CA . ALA A 1 324 ? 8.948 19.783 -12.018 1.00 39.19 324 ALA A CA 1
ATOM 2576 C C . ALA A 1 324 ? 9.014 20.650 -10.745 1.00 39.19 324 ALA A C 1
ATOM 2578 O O . ALA A 1 324 ? 8.591 21.800 -10.735 1.00 39.19 324 ALA A O 1
ATOM 2579 N N . SER A 1 325 ? 9.638 20.115 -9.697 1.00 43.22 325 SER A N 1
ATOM 2580 C CA . SER A 1 325 ? 10.228 20.886 -8.602 1.00 43.22 325 SER A CA 1
ATOM 2581 C C . SER A 1 325 ? 11.707 20.503 -8.487 1.00 43.22 325 SER A C 1
ATOM 2583 O O . SER A 1 325 ? 12.098 19.405 -8.895 1.00 43.22 325 SER A O 1
ATOM 2585 N N . GLU A 1 326 ? 12.556 21.379 -7.943 1.00 44.03 326 GLU A N 1
ATOM 2586 C CA . GLU A 1 326 ? 13.990 21.089 -7.739 1.00 44.03 326 GLU A CA 1
ATOM 2587 C C . GLU A 1 326 ? 14.221 19.828 -6.875 1.00 44.03 326 GLU A C 1
ATOM 2589 O O . GLU A 1 326 ? 15.215 19.120 -7.049 1.00 44.03 326 GLU A O 1
ATOM 2594 N N . TYR A 1 327 ? 13.243 19.467 -6.033 1.00 43.84 327 TYR A N 1
ATOM 2595 C CA . TYR A 1 327 ? 13.216 18.248 -5.215 1.00 43.84 327 TYR A CA 1
ATOM 2596 C C . TYR A 1 327 ? 13.064 16.949 -6.030 1.00 43.84 327 TYR A C 1
ATOM 2598 O O . TYR A 1 327 ? 13.452 15.875 -5.568 1.00 43.84 327 TYR A O 1
ATOM 2606 N N . ASN A 1 328 ? 12.584 17.029 -7.276 1.00 53.59 328 ASN A N 1
ATOM 2607 C CA . ASN A 1 328 ? 12.402 15.873 -8.161 1.00 53.59 328 ASN A CA 1
ATOM 2608 C C . ASN A 1 328 ? 13.682 15.462 -8.906 1.00 53.59 328 ASN A C 1
ATOM 2610 O O . ASN A 1 328 ? 13.704 14.416 -9.558 1.00 53.59 328 ASN A O 1
ATOM 2614 N N . ALA A 1 329 ? 14.784 16.213 -8.782 1.00 53.75 329 ALA A N 1
ATOM 2615 C CA . ALA A 1 329 ? 16.035 15.921 -9.485 1.00 53.75 329 ALA A CA 1
ATOM 2616 C C . ALA A 1 329 ? 16.622 14.536 -9.139 1.00 53.75 329 ALA A C 1
ATOM 2618 O O . ALA A 1 329 ? 17.188 13.870 -10.006 1.00 53.75 329 ALA A O 1
ATOM 2619 N N . GLY A 1 330 ? 16.476 14.075 -7.890 1.00 55.06 330 GLY A N 1
ATOM 2620 C CA . GLY A 1 330 ? 16.950 12.755 -7.455 1.00 55.06 330 GLY A CA 1
ATOM 2621 C C . GLY A 1 330 ? 16.165 11.598 -8.081 1.00 55.06 330 GLY A C 1
ATOM 2622 O O . GLY A 1 330 ? 16.760 10.634 -8.568 1.00 55.06 330 GLY A O 1
ATOM 2623 N N . PHE A 1 331 ? 14.836 11.719 -8.137 1.00 57.56 331 PHE A N 1
ATOM 2624 C CA . PHE A 1 331 ? 13.974 10.730 -8.783 1.00 57.56 331 PHE A CA 1
ATOM 2625 C C . PHE A 1 331 ? 14.127 10.751 -10.306 1.00 57.56 331 PHE A C 1
ATOM 2627 O O . PHE A 1 331 ? 14.243 9.696 -10.923 1.00 57.56 331 PHE A O 1
ATOM 2634 N N . LEU A 1 332 ? 14.229 11.936 -10.914 1.00 58.59 332 LEU A N 1
ATOM 2635 C CA . LEU A 1 332 ? 14.503 12.083 -12.345 1.00 58.59 332 LEU A CA 1
ATOM 2636 C C . LEU A 1 332 ? 15.855 11.466 -12.725 1.00 58.59 332 LEU A C 1
ATOM 2638 O O . LEU A 1 332 ? 15.929 10.740 -13.711 1.00 58.59 332 LEU A O 1
ATOM 2642 N N . LYS A 1 333 ? 16.908 11.650 -11.916 1.00 61.62 333 LYS A N 1
ATOM 2643 C CA . LYS A 1 333 ? 18.192 10.946 -12.100 1.00 61.62 333 LYS A CA 1
ATOM 2644 C C . LYS A 1 333 ? 18.058 9.428 -11.974 1.00 61.62 333 LYS A C 1
ATOM 2646 O O . LYS A 1 333 ? 18.792 8.698 -12.634 1.00 61.62 333 LYS A O 1
ATOM 2651 N N . MET A 1 334 ? 17.154 8.935 -11.125 1.00 65.56 334 MET A N 1
ATOM 2652 C CA . MET A 1 334 ? 16.863 7.504 -11.017 1.00 65.56 334 MET A CA 1
ATOM 2653 C C . MET A 1 334 ? 16.133 6.995 -12.266 1.00 65.56 334 MET A C 1
ATOM 2655 O O . MET A 1 334 ? 16.563 5.991 -12.825 1.00 65.56 334 MET A O 1
ATOM 2659 N N . LEU A 1 335 ? 15.120 7.712 -12.761 1.00 61.97 335 LEU A N 1
ATOM 2660 C CA . LEU A 1 335 ? 14.430 7.379 -14.012 1.00 61.97 335 LEU A CA 1
ATOM 2661 C C . LEU A 1 335 ? 15.356 7.438 -15.232 1.00 61.97 335 LEU A C 1
ATOM 2663 O O . LEU A 1 335 ? 15.283 6.556 -16.075 1.00 61.97 335 LEU A O 1
ATOM 2667 N N . GLN A 1 336 ? 16.288 8.395 -15.293 1.00 66.06 336 GLN A N 1
ATOM 2668 C CA . GLN A 1 336 ? 17.296 8.498 -16.363 1.00 66.06 336 GLN A CA 1
ATOM 2669 C C . GLN A 1 336 ? 18.206 7.265 -16.472 1.00 66.06 336 GLN A C 1
ATOM 2671 O O . GLN A 1 336 ? 18.872 7.072 -17.486 1.00 66.06 336 GLN A O 1
ATOM 2676 N N . LYS A 1 337 ? 18.256 6.413 -15.440 1.00 69.69 337 LYS A N 1
ATOM 2677 C CA . LYS A 1 337 ? 18.981 5.137 -15.500 1.00 69.69 337 LYS A CA 1
ATOM 2678 C C . LYS A 1 337 ? 18.260 4.077 -16.330 1.00 69.69 337 LYS A C 1
ATOM 2680 O O . LYS A 1 337 ? 18.884 3.076 -16.680 1.00 69.69 337 LYS A O 1
ATOM 2685 N N . PHE A 1 338 ? 16.972 4.266 -16.597 1.00 69.94 338 PHE A N 1
ATOM 2686 C CA . PHE A 1 338 ? 16.161 3.405 -17.440 1.00 69.94 338 PHE A CA 1
ATOM 2687 C C . PHE A 1 338 ? 16.148 4.000 -18.845 1.00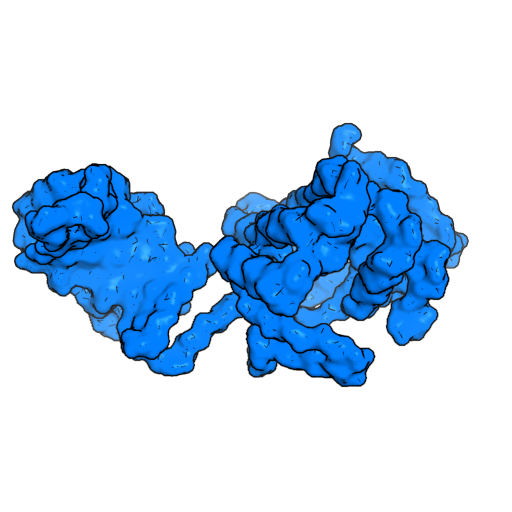 69.94 338 PHE A C 1
ATOM 2689 O O . PHE A 1 338 ? 15.606 5.079 -19.056 1.00 69.94 338 PHE A O 1
ATOM 2696 N N . ASP A 1 339 ? 16.727 3.289 -19.813 1.00 75.56 339 ASP A N 1
ATOM 2697 C CA . ASP A 1 339 ? 16.700 3.725 -21.219 1.00 75.56 339 ASP A CA 1
ATOM 2698 C C . ASP A 1 339 ? 15.269 3.773 -21.764 1.00 75.56 339 ASP A C 1
ATOM 2700 O O . ASP A 1 339 ? 14.943 4.580 -22.630 1.00 75.56 339 ASP A O 1
ATOM 2704 N N . LYS A 1 340 ? 14.418 2.890 -21.232 1.00 79.12 340 LYS A N 1
ATOM 2705 C CA . LYS A 1 340 ? 12.989 2.791 -21.520 1.00 79.12 340 LYS A CA 1
ATOM 2706 C C . LYS A 1 340 ? 12.237 2.631 -20.195 1.00 79.12 340 LYS A C 1
ATOM 2708 O O . LYS A 1 340 ? 12.157 1.491 -19.710 1.00 79.12 340 LYS A O 1
ATOM 2713 N N . PRO A 1 341 ? 11.822 3.727 -19.533 1.00 78.31 341 PRO A N 1
ATOM 2714 C CA . PRO A 1 341 ? 10.902 3.643 -18.401 1.00 78.31 341 PRO A CA 1
ATOM 2715 C C . PRO A 1 341 ? 9.558 3.073 -18.870 1.00 78.31 341 PRO A C 1
ATOM 2717 O O . PRO A 1 341 ? 9.251 3.130 -20.058 1.00 78.31 341 PRO A O 1
ATOM 2720 N N . GLU A 1 342 ? 8.779 2.508 -17.953 1.00 82.88 342 GLU A N 1
ATOM 2721 C CA . GLU A 1 342 ? 7.425 2.053 -18.283 1.00 82.88 342 GLU A CA 1
ATOM 2722 C C . GLU A 1 342 ? 6.394 3.153 -18.041 1.00 82.88 342 GLU A C 1
ATOM 2724 O O . GLU A 1 342 ? 6.552 4.010 -17.159 1.00 82.88 342 GLU A O 1
ATOM 2729 N N . SER A 1 343 ? 5.323 3.115 -18.828 1.00 83.06 343 SER A N 1
ATOM 2730 C CA . SER A 1 343 ? 4.150 3.945 -18.606 1.00 83.06 343 SER A CA 1
ATOM 2731 C C . SER A 1 343 ? 3.434 3.525 -17.320 1.00 83.06 343 SER A C 1
ATOM 2733 O O . SER A 1 343 ? 3.480 2.367 -16.895 1.00 83.06 343 SER A O 1
ATOM 2735 N N . ALA A 1 344 ? 2.700 4.458 -16.712 1.00 79.75 344 ALA A N 1
ATOM 2736 C CA . ALA A 1 344 ? 1.815 4.128 -15.597 1.00 79.75 344 ALA A CA 1
ATOM 2737 C C . ALA A 1 344 ? 0.715 3.117 -15.993 1.00 79.75 344 ALA A C 1
ATOM 2739 O O . ALA A 1 344 ? 0.202 2.398 -15.136 1.00 79.75 344 ALA A O 1
ATOM 2740 N N . GLU A 1 345 ? 0.370 3.026 -17.284 1.00 86.06 345 GLU A N 1
ATOM 2741 C CA . GLU A 1 345 ? -0.640 2.094 -17.797 1.00 86.06 345 GLU A CA 1
ATOM 2742 C C . GLU A 1 345 ? -0.122 0.653 -17.896 1.00 86.06 345 GLU A C 1
ATOM 2744 O O . GLU A 1 345 ? -0.904 -0.293 -17.758 1.00 86.06 345 GLU A O 1
ATOM 2749 N N . TYR A 1 346 ? 1.188 0.459 -18.078 1.00 90.00 346 TYR A N 1
ATOM 2750 C CA . TYR A 1 346 ? 1.763 -0.861 -18.328 1.00 90.00 346 TYR A CA 1
ATOM 2751 C C . TYR A 1 346 ? 1.529 -1.848 -17.185 1.00 90.00 346 TYR A C 1
ATOM 2753 O O . TYR A 1 346 ? 1.151 -2.997 -17.416 1.00 90.00 346 TYR A O 1
ATOM 2761 N N . ALA A 1 347 ? 1.673 -1.401 -15.935 1.00 91.56 347 ALA A N 1
ATOM 2762 C CA . ALA A 1 347 ? 1.367 -2.236 -14.777 1.00 91.56 347 ALA A CA 1
ATOM 2763 C C . ALA A 1 347 ? -0.099 -2.715 -14.797 1.00 91.56 347 ALA A C 1
ATOM 2765 O O . ALA A 1 347 ? -0.371 -3.882 -14.509 1.00 91.56 347 ALA A O 1
ATOM 2766 N N . GLY A 1 348 ? -1.033 -1.849 -15.209 1.00 92.38 348 GLY A N 1
ATOM 2767 C CA . GLY A 1 348 ? -2.444 -2.195 -15.393 1.00 92.38 348 GLY A CA 1
ATOM 2768 C C . GLY A 1 348 ? -2.660 -3.238 -16.493 1.00 92.38 348 GLY A C 1
ATOM 2769 O O . GLY A 1 348 ? -3.385 -4.209 -16.272 1.00 92.38 348 GLY A O 1
ATOM 2770 N N . LEU A 1 349 ? -1.981 -3.096 -17.638 1.00 93.56 349 LEU A N 1
ATOM 2771 C CA . LEU A 1 349 ? -2.016 -4.078 -18.734 1.00 93.56 349 LEU A CA 1
ATOM 2772 C C . LEU A 1 349 ? -1.524 -5.459 -18.280 1.00 93.56 349 LEU A C 1
ATOM 2774 O O . LEU A 1 349 ? -2.165 -6.476 -18.553 1.00 93.56 349 LEU A O 1
ATOM 2778 N N . ILE A 1 350 ? -0.419 -5.501 -17.533 1.00 96.75 350 ILE A N 1
ATOM 2779 C CA . ILE A 1 350 ? 0.150 -6.746 -17.009 1.00 96.75 350 ILE A CA 1
ATOM 2780 C C . ILE A 1 350 ? -0.799 -7.409 -16.003 1.00 96.75 350 ILE A C 1
ATOM 2782 O O . ILE A 1 350 ? -1.011 -8.620 -16.079 1.00 96.75 350 ILE A O 1
ATOM 2786 N N . ILE A 1 351 ? -1.419 -6.641 -15.099 1.00 97.44 351 ILE A N 1
ATOM 2787 C CA . ILE A 1 351 ? -2.419 -7.161 -14.150 1.00 97.44 351 ILE A CA 1
ATOM 2788 C C . ILE A 1 351 ? -3.644 -7.708 -14.892 1.00 97.44 351 ILE A C 1
ATOM 2790 O O . ILE A 1 351 ? -4.115 -8.800 -14.569 1.00 97.44 351 ILE A O 1
ATOM 2794 N N . ALA A 1 352 ? -4.137 -6.997 -15.909 1.00 95.88 352 ALA A N 1
ATOM 2795 C CA . ALA A 1 352 ? -5.274 -7.441 -16.710 1.00 95.88 352 ALA A CA 1
ATOM 2796 C C . ALA A 1 352 ? -4.983 -8.759 -17.446 1.00 95.88 352 ALA A C 1
ATOM 2798 O O . ALA A 1 352 ? -5.847 -9.638 -17.496 1.00 95.88 352 ALA A O 1
ATOM 2799 N N . HIS A 1 353 ? -3.765 -8.927 -17.973 1.00 97.31 353 HIS A N 1
ATOM 2800 C CA . HIS A 1 353 ? -3.344 -10.178 -18.603 1.00 97.31 353 HIS A CA 1
ATOM 2801 C C . HIS A 1 353 ? -3.150 -11.307 -17.577 1.00 97.31 353 HIS A C 1
ATOM 2803 O O . HIS A 1 353 ? -3.559 -12.441 -17.819 1.00 97.31 353 HIS A O 1
ATOM 2809 N N . LEU A 1 354 ? -2.582 -11.013 -16.402 1.00 97.56 354 LEU A N 1
ATOM 2810 C CA . LEU A 1 354 ? -2.465 -11.969 -15.295 1.00 97.56 354 LEU A CA 1
ATOM 2811 C C . LEU A 1 354 ? -3.829 -12.504 -14.857 1.00 97.56 354 LEU A C 1
ATOM 2813 O O . LEU A 1 354 ? -3.987 -13.714 -14.725 1.00 97.56 354 LEU A O 1
ATOM 2817 N N . ALA A 1 355 ? -4.817 -11.627 -14.681 1.00 96.75 355 ALA A N 1
ATOM 2818 C CA . ALA A 1 355 ? -6.160 -12.007 -14.251 1.00 96.75 355 ALA A CA 1
ATOM 2819 C C . ALA A 1 355 ? -6.879 -12.951 -15.233 1.00 96.75 355 ALA A C 1
ATOM 2821 O O . ALA A 1 355 ? -7.749 -13.716 -14.825 1.00 96.75 355 ALA A O 1
ATOM 2822 N N . GLN A 1 356 ? -6.502 -12.917 -16.514 1.00 96.12 356 GLN A N 1
ATOM 2823 C CA . GLN A 1 356 ? -7.050 -13.777 -17.568 1.00 96.12 356 GLN A CA 1
ATOM 2824 C C . GLN A 1 356 ? -6.195 -15.022 -17.836 1.00 96.12 356 GLN A C 1
ATOM 2826 O O . GLN A 1 356 ? -6.593 -15.888 -18.613 1.00 96.12 356 GLN A O 1
ATOM 2831 N N . ASN A 1 357 ? -5.018 -15.132 -17.217 1.00 95.81 357 ASN A N 1
ATOM 2832 C CA . ASN A 1 357 ? -4.082 -16.215 -17.476 1.00 95.81 357 ASN A CA 1
ATOM 2833 C C . ASN A 1 357 ? -4.604 -17.536 -16.869 1.00 95.81 357 ASN A C 1
ATOM 2835 O O . ASN A 1 357 ? -4.706 -17.632 -15.643 1.00 95.81 357 ASN A O 1
ATOM 2839 N N . PRO A 1 358 ? -4.859 -18.592 -17.671 1.00 95.12 358 PRO A N 1
ATOM 2840 C CA . PRO A 1 358 ? -5.338 -19.879 -17.152 1.00 95.12 358 PRO A CA 1
ATOM 2841 C C . PRO A 1 358 ? -4.375 -20.533 -16.152 1.00 95.12 358 PRO A C 1
ATOM 2843 O O . PRO A 1 358 ? -4.787 -21.317 -15.300 1.00 95.12 358 PRO A O 1
ATOM 2846 N N . SER A 1 359 ? -3.092 -20.181 -16.228 1.00 96.00 359 SER A N 1
ATOM 2847 C CA . SER A 1 359 ? -2.033 -20.652 -15.340 1.00 96.00 359 SER A CA 1
ATOM 2848 C C . SER A 1 359 ? -1.705 -19.649 -14.229 1.00 96.00 359 SER A C 1
ATOM 2850 O O . SER A 1 359 ? -0.618 -19.724 -13.662 1.00 96.00 359 SER A O 1
ATOM 2852 N N . LEU A 1 360 ? -2.604 -18.717 -13.876 1.00 97.69 360 LEU A N 1
ATOM 2853 C CA . LEU A 1 360 ? -2.369 -17.671 -12.865 1.00 97.69 360 LEU A CA 1
ATOM 2854 C C . LEU A 1 360 ? -1.756 -18.210 -11.559 1.00 97.69 360 LEU A C 1
ATOM 2856 O O . LEU A 1 360 ? -0.808 -17.631 -11.026 1.00 97.69 360 LEU A O 1
ATOM 2860 N N . MET A 1 361 ? -2.229 -19.359 -11.070 1.00 98.31 361 MET A N 1
ATOM 2861 C CA . MET A 1 361 ? -1.734 -19.959 -9.825 1.00 98.31 361 MET A CA 1
ATOM 2862 C C . MET A 1 361 ? -0.240 -20.328 -9.855 1.00 98.31 361 MET A C 1
ATOM 2864 O O . MET A 1 361 ? 0.370 -20.436 -8.792 1.00 98.31 361 MET A O 1
ATOM 2868 N N . GLN A 1 362 ? 0.392 -20.443 -11.032 1.00 97.31 362 GLN A N 1
ATOM 2869 C CA . GLN A 1 362 ? 1.844 -20.638 -11.141 1.00 97.31 362 GLN A CA 1
ATOM 2870 C C . GLN A 1 362 ? 2.648 -19.414 -10.678 1.00 97.31 362 GLN A C 1
ATOM 2872 O O . GLN A 1 362 ? 3.835 -19.549 -10.364 1.00 97.31 362 GLN A O 1
ATOM 2877 N N . TYR A 1 363 ? 2.022 -18.235 -10.654 1.00 97.81 363 TYR A N 1
ATOM 2878 C CA . TYR A 1 363 ? 2.606 -16.981 -10.177 1.00 97.81 363 TYR A CA 1
ATOM 2879 C C . TYR A 1 363 ? 2.315 -16.718 -8.700 1.00 97.81 363 TYR A C 1
ATOM 2881 O O . TYR A 1 363 ? 3.016 -15.918 -8.090 1.00 97.81 363 TYR A O 1
ATOM 2889 N N . SER A 1 364 ? 1.329 -17.404 -8.111 1.00 98.44 364 SER A N 1
ATOM 2890 C CA . SER A 1 364 ? 0.939 -17.201 -6.714 1.00 98.44 364 SER A CA 1
ATOM 2891 C C . SER A 1 364 ? 2.120 -17.442 -5.760 1.00 98.44 364 SER A C 1
ATOM 2893 O O . SER A 1 364 ? 2.763 -18.499 -5.791 1.00 98.44 364 SER A O 1
ATOM 2895 N N . GLY A 1 365 ? 2.405 -16.441 -4.928 1.00 97.44 365 GLY A N 1
ATOM 2896 C CA . GLY A 1 365 ? 3.507 -16.367 -3.971 1.00 97.44 365 GLY A CA 1
ATOM 2897 C C . GLY A 1 365 ? 4.832 -15.878 -4.556 1.00 97.44 365 GLY A C 1
ATOM 2898 O O . GLY A 1 365 ? 5.846 -15.915 -3.865 1.00 97.44 365 GLY A O 1
ATOM 2899 N N . LYS A 1 366 ? 4.865 -15.453 -5.827 1.00 95.81 366 LYS A N 1
ATOM 2900 C CA . LYS A 1 366 ? 6.093 -15.012 -6.502 1.00 95.81 366 LYS A CA 1
ATOM 2901 C C . LYS A 1 366 ? 6.137 -13.500 -6.682 1.00 95.81 366 LYS A C 1
ATOM 2903 O O . LYS A 1 366 ? 5.111 -12.829 -6.797 1.00 95.81 366 LYS A O 1
ATOM 2908 N N . ILE A 1 367 ? 7.365 -13.000 -6.791 1.00 94.38 367 ILE A N 1
ATOM 2909 C CA . ILE A 1 367 ? 7.651 -11.696 -7.381 1.00 94.38 367 ILE A CA 1
ATOM 2910 C C . ILE A 1 367 ? 7.527 -11.825 -8.902 1.00 94.38 367 ILE A C 1
ATOM 2912 O O . ILE A 1 367 ? 8.190 -12.660 -9.523 1.00 94.38 367 ILE A O 1
ATOM 2916 N N . VAL A 1 368 ? 6.690 -10.983 -9.497 1.00 95.31 368 VAL A N 1
ATOM 2917 C CA . VAL A 1 368 ? 6.470 -10.874 -10.938 1.00 95.31 368 VAL A CA 1
ATOM 2918 C C . VAL A 1 368 ? 6.918 -9.484 -11.369 1.00 95.31 368 VAL A C 1
ATOM 2920 O O . VAL A 1 368 ? 6.334 -8.486 -10.961 1.00 95.31 368 VAL A O 1
ATOM 2923 N N . THR A 1 369 ? 7.959 -9.394 -12.194 1.00 94.12 369 THR A N 1
ATOM 2924 C CA . THR A 1 369 ? 8.351 -8.108 -12.786 1.00 94.12 369 THR A CA 1
ATOM 2925 C C . THR A 1 369 ? 7.520 -7.869 -14.045 1.00 94.12 369 THR A C 1
ATOM 2927 O O . THR A 1 369 ? 7.328 -8.787 -14.851 1.00 94.12 369 THR A O 1
ATOM 2930 N N . THR A 1 370 ? 7.032 -6.643 -14.233 1.00 94.25 370 THR A N 1
ATOM 2931 C CA . THR A 1 370 ? 6.261 -6.247 -15.426 1.00 94.25 370 THR A CA 1
ATOM 2932 C C . THR A 1 370 ? 7.056 -6.513 -16.709 1.00 94.25 370 THR A C 1
ATOM 2934 O O . THR A 1 370 ? 6.538 -7.089 -17.666 1.00 94.25 370 THR A O 1
ATOM 2937 N N . ALA A 1 371 ? 8.353 -6.191 -16.702 1.00 91.81 371 ALA A N 1
ATOM 2938 C CA . ALA A 1 371 ? 9.252 -6.394 -17.835 1.00 91.81 371 ALA A CA 1
ATOM 2939 C C . ALA A 1 371 ? 9.503 -7.877 -18.181 1.00 91.81 371 ALA A C 1
ATOM 2941 O O . ALA A 1 371 ? 9.572 -8.218 -19.362 1.00 91.81 371 ALA A O 1
ATOM 2942 N N . ASP A 1 372 ? 9.663 -8.784 -17.203 1.00 92.19 372 ASP A N 1
ATOM 2943 C CA . ASP A 1 372 ? 9.813 -10.216 -17.520 1.00 92.19 372 ASP A CA 1
ATOM 2944 C C . ASP A 1 372 ? 8.499 -10.831 -17.983 1.00 92.19 372 ASP A C 1
ATOM 2946 O O . ASP A 1 372 ? 8.500 -11.610 -18.939 1.00 92.19 372 ASP A O 1
ATOM 2950 N N . TYR A 1 373 ? 7.394 -10.484 -17.321 1.00 95.06 373 TYR A N 1
ATOM 2951 C CA . TYR A 1 373 ? 6.085 -11.013 -17.672 1.00 95.06 373 TYR A CA 1
ATOM 2952 C C . TYR A 1 373 ? 5.681 -10.586 -19.084 1.00 95.06 373 TYR A C 1
ATOM 2954 O O . TYR A 1 373 ? 5.379 -11.443 -19.914 1.00 95.06 373 TYR A O 1
ATOM 2962 N N . GLY A 1 374 ? 5.759 -9.289 -19.393 1.00 94.44 374 GLY A N 1
ATOM 2963 C CA . GLY A 1 374 ? 5.401 -8.787 -20.716 1.00 94.44 374 GLY A CA 1
ATOM 2964 C C . GLY A 1 374 ? 6.298 -9.336 -21.820 1.00 94.44 374 GLY A C 1
ATOM 2965 O O . GLY A 1 374 ? 5.789 -9.777 -22.842 1.00 94.44 374 GLY A O 1
ATOM 2966 N N . ALA A 1 375 ? 7.612 -9.459 -21.594 1.00 92.56 375 ALA A N 1
ATOM 2967 C CA . ALA A 1 375 ? 8.498 -10.111 -22.564 1.00 92.56 375 ALA A CA 1
ATOM 2968 C C . ALA A 1 375 ? 8.138 -11.592 -22.800 1.00 92.56 375 ALA A C 1
ATOM 2970 O O . ALA A 1 375 ? 8.220 -12.071 -23.927 1.00 92.56 375 ALA A O 1
ATOM 2971 N N . THR A 1 376 ? 7.725 -12.315 -21.753 1.00 92.88 376 THR A N 1
ATOM 2972 C CA . THR A 1 376 ? 7.347 -13.739 -21.843 1.00 92.88 376 THR A CA 1
ATOM 2973 C C . THR A 1 376 ? 6.071 -13.943 -22.660 1.00 92.88 376 THR A C 1
ATOM 2975 O O . THR A 1 376 ? 5.975 -14.914 -23.403 1.00 92.88 376 THR A O 1
ATOM 2978 N N . TYR A 1 377 ? 5.110 -13.024 -22.541 1.00 94.75 377 TYR A N 1
ATOM 2979 C CA . TYR A 1 377 ? 3.814 -13.095 -23.225 1.00 94.75 377 TYR A CA 1
ATOM 2980 C C . TYR A 1 377 ? 3.699 -12.164 -24.439 1.00 94.75 377 TYR A C 1
ATOM 2982 O O . TYR A 1 377 ? 2.614 -12.010 -24.989 1.00 94.75 377 TYR A O 1
ATOM 2990 N N . SER A 1 378 ? 4.810 -11.562 -24.870 1.00 95.62 378 SER A N 1
ATOM 2991 C CA . SER A 1 378 ? 4.863 -10.612 -25.989 1.00 95.62 378 SER A CA 1
ATOM 2992 C C . SER A 1 378 ? 3.883 -9.433 -25.858 1.00 95.62 378 SER A C 1
ATOM 2994 O O . SER A 1 378 ? 3.224 -9.049 -26.822 1.00 95.62 378 SER A O 1
ATOM 2996 N N . ILE A 1 379 ? 3.793 -8.865 -24.654 1.00 95.88 379 ILE A N 1
ATOM 2997 C CA . ILE A 1 379 ? 2.950 -7.712 -24.321 1.00 95.88 379 ILE A CA 1
ATOM 2998 C C . ILE A 1 379 ? 3.852 -6.472 -24.259 1.00 95.88 379 ILE A C 1
ATOM 3000 O O . ILE A 1 379 ? 4.584 -6.328 -23.275 1.00 95.88 379 ILE A O 1
ATOM 3004 N N . PRO A 1 380 ? 3.862 -5.608 -25.287 1.00 93.69 380 PRO A N 1
ATOM 3005 C CA . PRO A 1 380 ? 4.566 -4.335 -25.218 1.00 93.69 380 PRO A CA 1
ATOM 3006 C C . PRO A 1 380 ? 3.800 -3.323 -24.353 1.00 93.69 380 PRO A C 1
ATOM 3008 O O . PRO A 1 380 ? 2.619 -3.503 -24.049 1.00 93.69 380 PRO A O 1
ATOM 3011 N N . ASP A 1 381 ? 4.481 -2.248 -23.972 1.00 91.50 381 ASP A N 1
ATOM 3012 C CA . ASP A 1 381 ? 3.867 -1.055 -23.394 1.00 91.50 381 ASP A CA 1
ATOM 3013 C C . ASP A 1 381 ? 3.027 -0.307 -24.450 1.00 91.50 381 ASP A C 1
ATOM 3015 O O . ASP A 1 381 ? 3.020 -0.654 -25.635 1.00 91.50 381 ASP A O 1
ATOM 3019 N N . ILE A 1 382 ? 2.292 0.720 -24.027 1.00 88.25 382 ILE A N 1
ATOM 3020 C CA . ILE A 1 382 ? 1.359 1.497 -24.853 1.00 88.25 382 ILE A CA 1
ATOM 3021 C C . ILE A 1 382 ? 2.028 2.193 -26.047 1.00 88.25 382 ILE A C 1
ATOM 3023 O O . ILE A 1 382 ? 1.356 2.523 -27.021 1.00 88.25 382 ILE A O 1
ATOM 3027 N N . ASP A 1 383 ? 3.345 2.399 -25.995 1.00 87.50 383 ASP A N 1
ATOM 3028 C CA . ASP A 1 383 ? 4.154 2.962 -27.080 1.00 87.50 383 ASP A CA 1
ATOM 3029 C C . ASP A 1 383 ? 4.704 1.890 -28.046 1.00 87.50 383 ASP A C 1
ATOM 3031 O O . ASP A 1 383 ? 5.453 2.201 -28.974 1.00 87.50 383 ASP A O 1
ATOM 3035 N N . GLY A 1 384 ? 4.349 0.619 -27.836 1.00 90.12 384 GLY A N 1
ATOM 3036 C CA . GLY A 1 384 ? 4.821 -0.522 -28.616 1.00 90.12 384 GLY A CA 1
ATOM 3037 C C . GLY A 1 384 ? 6.211 -1.029 -28.217 1.00 90.12 384 GLY A C 1
ATOM 3038 O O . GLY A 1 384 ? 6.712 -1.973 -28.835 1.00 90.12 384 GLY A O 1
ATOM 3039 N N . GLN A 1 385 ? 6.849 -0.446 -27.199 1.00 88.94 385 GLN A N 1
ATOM 3040 C CA . GLN A 1 385 ? 8.174 -0.850 -26.738 1.00 88.94 385 GLN A CA 1
ATOM 3041 C C . GLN A 1 385 ? 8.108 -1.732 -25.491 1.00 88.94 385 GLN A C 1
ATOM 3043 O O . GLN A 1 385 ? 7.136 -1.746 -24.748 1.00 88.94 385 GLN A O 1
ATOM 3048 N N . TYR A 1 386 ? 9.180 -2.483 -25.240 1.00 89.56 386 TYR A N 1
ATOM 3049 C CA . TYR A 1 386 ? 9.335 -3.220 -23.987 1.00 89.56 386 TYR A CA 1
ATOM 3050 C C . TYR A 1 386 ? 10.093 -2.369 -22.968 1.00 89.56 386 TYR A C 1
ATOM 3052 O O . TYR A 1 386 ? 11.180 -1.872 -23.300 1.00 89.56 386 TYR A O 1
ATOM 3060 N N . PRO A 1 387 ? 9.589 -2.258 -21.727 1.00 88.56 387 PRO A N 1
ATOM 3061 C CA . PRO A 1 387 ? 10.310 -1.573 -20.671 1.00 88.56 387 PRO A CA 1
ATOM 3062 C C . PRO A 1 387 ? 11.649 -2.220 -20.349 1.00 88.56 387 PRO A C 1
ATOM 3064 O O . PRO A 1 387 ? 11.877 -3.420 -20.542 1.00 88.56 387 PRO A O 1
ATOM 3067 N N . THR A 1 388 ? 12.542 -1.405 -19.800 1.00 86.69 388 THR A N 1
ATOM 3068 C CA . THR A 1 388 ? 13.869 -1.846 -19.376 1.00 86.69 388 THR A CA 1
ATOM 3069 C C . THR A 1 388 ? 13.757 -2.986 -18.364 1.00 86.69 388 THR A C 1
ATOM 3071 O O . THR A 1 388 ? 13.159 -2.851 -17.297 1.00 86.69 388 THR A O 1
ATOM 3074 N N . ASN A 1 389 ? 14.392 -4.117 -18.669 1.00 88.75 389 ASN A N 1
ATOM 3075 C CA . ASN A 1 389 ? 14.406 -5.259 -17.770 1.00 88.75 389 ASN A CA 1
ATOM 3076 C C . ASN A 1 389 ? 15.504 -5.106 -16.709 1.00 88.75 389 ASN A C 1
ATOM 3078 O O . ASN A 1 389 ? 16.697 -5.220 -17.005 1.00 88.75 389 ASN A O 1
ATOM 3082 N N . ILE A 1 390 ? 15.088 -4.919 -15.457 1.00 87.12 390 ILE A N 1
ATOM 3083 C CA . ILE A 1 390 ? 15.979 -4.714 -14.304 1.00 87.12 390 ILE A CA 1
ATOM 3084 C C . ILE A 1 390 ? 16.860 -5.920 -13.947 1.00 87.12 390 ILE A C 1
ATOM 3086 O O . ILE A 1 390 ? 17.795 -5.773 -13.162 1.00 87.12 390 ILE A O 1
ATOM 3090 N N . ARG A 1 391 ? 16.591 -7.102 -14.517 1.00 89.00 391 ARG A N 1
ATOM 3091 C CA . ARG A 1 391 ? 17.426 -8.305 -14.365 1.00 89.00 391 ARG A CA 1
ATOM 3092 C C . ARG A 1 391 ? 18.397 -8.501 -15.523 1.00 89.00 391 ARG A C 1
ATOM 3094 O O . ARG A 1 391 ? 19.203 -9.430 -15.470 1.00 89.00 391 ARG A O 1
ATOM 3101 N N . SER A 1 392 ? 18.310 -7.699 -16.585 1.00 90.12 392 SER A N 1
ATOM 3102 C CA . SER A 1 392 ? 19.225 -7.826 -17.719 1.00 90.12 392 SER A CA 1
ATOM 3103 C C . SER A 1 392 ? 20.656 -7.489 -17.297 1.00 90.12 392 SER A C 1
ATOM 3105 O O . SER A 1 392 ? 20.897 -6.526 -16.565 1.00 90.12 392 SER A O 1
ATOM 3107 N N . PHE A 1 393 ? 21.625 -8.278 -17.765 1.00 88.56 393 PHE A N 1
ATOM 3108 C CA . PHE A 1 393 ? 23.040 -8.030 -17.476 1.00 88.56 393 PHE A CA 1
ATOM 3109 C C . PHE A 1 393 ? 23.492 -6.668 -18.005 1.00 88.56 393 PHE A C 1
ATOM 3111 O O . PHE A 1 393 ? 24.234 -5.971 -17.318 1.00 88.56 393 PHE A O 1
ATOM 3118 N N . SER A 1 394 ? 23.001 -6.268 -19.184 1.00 87.06 394 SER A N 1
ATOM 3119 C CA . SER A 1 394 ? 23.278 -4.950 -19.768 1.00 87.06 394 SER A CA 1
ATOM 3120 C C . SER A 1 394 ? 22.859 -3.816 -18.820 1.00 87.06 394 SER A C 1
ATOM 3122 O O . SER A 1 394 ? 23.681 -2.956 -18.498 1.00 87.06 394 SER A O 1
ATOM 3124 N N . PHE A 1 395 ? 21.636 -3.868 -18.271 1.00 87.38 395 PHE A N 1
ATOM 3125 C CA . PHE A 1 395 ? 21.165 -2.878 -17.299 1.00 87.38 395 PHE A CA 1
ATOM 3126 C C . PHE A 1 395 ? 21.992 -2.886 -16.010 1.00 87.38 395 PHE A C 1
ATOM 3128 O O . PHE A 1 395 ? 22.388 -1.828 -15.527 1.00 87.38 395 PHE A O 1
ATOM 3135 N N . LEU A 1 396 ? 22.273 -4.065 -15.448 1.00 86.38 396 LEU A N 1
ATOM 3136 C CA . LEU A 1 396 ? 23.000 -4.178 -14.181 1.00 86.38 396 LEU A CA 1
ATOM 3137 C C . LEU A 1 396 ? 24.444 -3.673 -14.292 1.00 86.38 396 LEU A C 1
ATOM 3139 O O . LEU A 1 396 ? 24.902 -2.935 -13.423 1.00 86.38 396 LEU A O 1
ATOM 3143 N N . ILE A 1 397 ? 25.144 -4.007 -15.377 1.00 86.25 397 ILE A N 1
ATOM 3144 C CA . ILE A 1 397 ? 26.525 -3.565 -15.614 1.00 86.25 397 ILE A CA 1
ATOM 3145 C C . ILE A 1 397 ? 26.597 -2.060 -15.868 1.00 86.25 397 ILE A C 1
ATOM 3147 O O . ILE A 1 397 ? 27.529 -1.407 -15.402 1.00 86.25 397 ILE A O 1
ATOM 3151 N N . LYS A 1 398 ? 25.577 -1.476 -16.509 1.00 85.75 398 LYS A N 1
ATOM 3152 C CA . LYS A 1 398 ? 25.462 -0.020 -16.670 1.00 85.75 398 LYS A CA 1
ATOM 3153 C C . LYS A 1 398 ? 25.420 0.727 -15.330 1.00 85.75 398 LYS A C 1
ATOM 3155 O O . LYS A 1 398 ? 25.859 1.872 -15.265 1.00 85.75 398 LYS A O 1
ATOM 3160 N N . GLN A 1 399 ? 24.950 0.088 -14.253 1.00 81.81 399 GLN A N 1
ATOM 3161 C CA . GLN A 1 399 ? 24.945 0.679 -12.907 1.00 81.81 399 GLN A CA 1
ATOM 3162 C C . GLN A 1 399 ? 26.311 0.648 -12.209 1.00 81.81 399 GLN A C 1
ATOM 3164 O O . GLN A 1 399 ? 26.463 1.303 -11.179 1.00 81.81 399 GLN A O 1
ATOM 3169 N N . VAL A 1 400 ? 27.289 -0.099 -12.730 1.00 85.00 400 VAL A N 1
ATOM 3170 C CA . VAL A 1 400 ? 28.637 -0.207 -12.162 1.00 85.00 400 VAL A CA 1
ATOM 3171 C C . VAL A 1 400 ? 29.557 0.756 -12.920 1.00 85.00 400 VAL A C 1
ATOM 3173 O O . VAL A 1 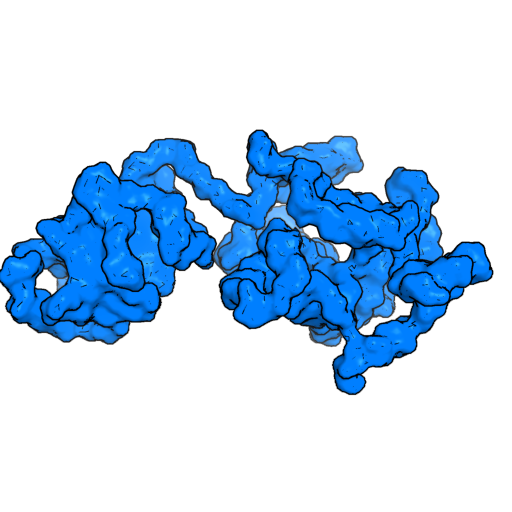400 ? 29.901 0.471 -14.067 1.00 85.00 400 VAL A O 1
ATOM 3176 N N . PRO A 1 401 ? 29.991 1.888 -12.324 1.00 83.94 401 PRO A N 1
ATOM 3177 C CA . PRO A 1 401 ? 30.688 2.943 -13.066 1.00 83.94 401 PRO A CA 1
ATOM 3178 C C . PRO A 1 401 ? 31.919 2.450 -13.837 1.00 83.94 401 PRO A C 1
ATOM 3180 O O . PRO A 1 401 ? 32.087 2.793 -15.006 1.00 83.94 401 PRO A O 1
ATOM 3183 N N . SER A 1 402 ? 32.719 1.573 -13.222 1.00 88.94 402 SER A N 1
ATOM 3184 C CA . SER A 1 402 ? 33.940 1.001 -13.807 1.00 88.94 402 SER A CA 1
ATOM 3185 C C . SER A 1 402 ? 33.699 0.037 -14.975 1.00 88.94 402 SER A C 1
ATOM 3187 O O . SER A 1 402 ? 34.610 -0.193 -15.766 1.00 88.94 402 SER A O 1
ATOM 3189 N N . LEU A 1 403 ? 32.491 -0.521 -15.102 1.00 88.62 403 LEU A N 1
ATOM 3190 C CA . LEU A 1 403 ? 32.139 -1.519 -16.119 1.00 88.62 403 LEU A CA 1
ATOM 3191 C C . LEU A 1 403 ? 31.054 -1.031 -17.088 1.00 88.62 403 LEU A C 1
ATOM 3193 O O . LEU A 1 403 ? 30.688 -1.754 -18.009 1.00 88.62 403 LEU A O 1
ATOM 3197 N N . SER A 1 404 ? 30.556 0.194 -16.918 1.00 86.94 404 SER A N 1
ATOM 3198 C CA . SER A 1 404 ? 29.423 0.740 -17.676 1.00 86.94 404 SER A CA 1
ATOM 3199 C C . SER A 1 404 ? 29.598 0.670 -19.199 1.00 86.94 404 SER A C 1
ATOM 3201 O O . SER A 1 404 ? 28.632 0.397 -19.914 1.00 86.94 404 SER A O 1
ATOM 3203 N N . TRP A 1 405 ? 30.829 0.818 -19.699 1.00 87.56 405 TRP A N 1
ATOM 3204 C CA . TRP A 1 405 ? 31.174 0.718 -21.122 1.00 87.56 405 TRP A CA 1
ATOM 3205 C C . TRP A 1 405 ? 30.871 -0.660 -21.739 1.00 87.56 405 TRP A C 1
ATOM 3207 O O . TRP A 1 405 ? 30.592 -0.744 -22.934 1.00 87.56 405 TRP A O 1
ATOM 3217 N N . LEU A 1 406 ? 30.862 -1.734 -20.939 1.00 88.56 406 LEU A N 1
ATOM 3218 C CA . LEU A 1 406 ? 30.526 -3.087 -21.397 1.00 88.56 406 LEU A CA 1
ATOM 3219 C C . LEU A 1 406 ? 29.031 -3.257 -21.688 1.00 88.56 406 LEU A C 1
ATOM 3221 O O . LEU A 1 406 ? 28.658 -4.160 -22.431 1.00 88.56 406 LEU A O 1
ATOM 3225 N N . SER A 1 407 ? 28.162 -2.403 -21.135 1.00 85.81 407 SER A N 1
ATOM 3226 C CA . SER A 1 407 ? 26.704 -2.556 -21.265 1.00 85.81 407 SER A CA 1
ATOM 3227 C C . SER A 1 407 ? 26.219 -2.565 -22.720 1.00 85.81 407 SER A C 1
ATOM 3229 O O . SER A 1 407 ? 25.302 -3.321 -23.040 1.00 85.81 407 SER A O 1
ATOM 3231 N N . GLY A 1 408 ? 26.873 -1.805 -23.609 1.00 85.38 408 GLY A N 1
ATOM 3232 C CA . GLY A 1 408 ? 26.561 -1.764 -25.044 1.00 85.38 408 GLY A CA 1
ATOM 3233 C C . GLY A 1 408 ? 26.941 -3.032 -25.818 1.00 85.38 408 GLY A C 1
ATOM 3234 O O . GLY A 1 408 ? 26.442 -3.245 -26.917 1.00 85.38 408 GLY A O 1
ATOM 3235 N N . TRP A 1 409 ? 27.788 -3.889 -25.241 1.00 87.25 409 TRP A N 1
ATOM 3236 C CA . TRP A 1 409 ? 28.260 -5.138 -25.852 1.00 87.25 409 TRP A CA 1
ATOM 3237 C C . TRP A 1 409 ? 27.480 -6.366 -25.373 1.00 87.25 409 TRP A C 1
ATOM 3239 O O . TRP A 1 409 ? 27.629 -7.453 -25.927 1.00 87.25 409 TRP A O 1
ATOM 3249 N N . ILE A 1 410 ? 26.659 -6.213 -24.331 1.00 87.00 410 ILE A N 1
ATOM 3250 C CA . ILE A 1 410 ? 25.937 -7.316 -23.702 1.00 87.00 410 ILE A CA 1
ATOM 3251 C C . ILE A 1 410 ? 24.497 -7.332 -24.212 1.00 87.00 410 ILE A C 1
ATOM 3253 O O . ILE A 1 410 ? 23.771 -6.355 -24.013 1.00 87.00 410 ILE A O 1
ATOM 3257 N N . PRO A 1 411 ? 24.035 -8.441 -24.812 1.00 85.81 411 PRO A N 1
ATOM 3258 C CA . PRO A 1 411 ? 22.658 -8.544 -25.267 1.00 85.81 411 PRO A CA 1
ATOM 3259 C C . PRO A 1 411 ? 21.647 -8.364 -24.127 1.00 85.81 411 PRO A C 1
ATOM 3261 O O . PRO A 1 411 ? 21.737 -9.018 -23.087 1.00 85.81 411 PRO A O 1
ATOM 3264 N N . GLY A 1 412 ? 20.625 -7.531 -24.346 1.00 80.00 412 GLY A N 1
ATOM 3265 C CA . GLY A 1 412 ? 19.588 -7.241 -23.344 1.00 80.00 412 GLY A CA 1
ATOM 3266 C C . GLY A 1 412 ? 18.713 -8.442 -22.951 1.00 80.00 412 GLY A C 1
ATOM 3267 O O . GLY A 1 412 ? 18.055 -8.406 -21.912 1.00 80.00 412 GLY A O 1
ATOM 3268 N N . PHE A 1 413 ? 18.721 -9.523 -23.742 1.00 83.88 413 PHE A N 1
ATOM 3269 C CA . PHE A 1 413 ? 17.996 -10.757 -23.425 1.00 83.88 413 PHE A CA 1
ATOM 3270 C C . PHE A 1 413 ? 18.702 -11.625 -22.373 1.00 83.88 413 PHE A C 1
ATOM 3272 O O . PHE A 1 413 ? 18.058 -12.493 -21.780 1.00 83.88 413 PHE A O 1
ATOM 3279 N N . LEU A 1 414 ? 20.002 -11.413 -22.124 1.00 89.56 414 LEU A N 1
ATOM 3280 C CA . LEU A 1 414 ? 20.727 -12.124 -21.073 1.00 89.56 414 LEU A CA 1
ATOM 3281 C C . LEU A 1 414 ? 20.328 -11.551 -19.716 1.00 89.56 414 LEU A C 1
ATOM 3283 O O . LEU A 1 414 ? 20.578 -10.382 -19.417 1.00 89.56 414 LEU A O 1
ATOM 3287 N N . LYS A 1 415 ? 19.718 -12.393 -18.882 1.00 90.56 415 LYS A N 1
ATOM 3288 C CA . LYS A 1 415 ? 19.171 -12.009 -17.578 1.00 90.56 415 LYS A CA 1
ATOM 3289 C C . LYS A 1 415 ? 19.840 -12.792 -16.459 1.00 90.56 415 LYS A C 1
ATOM 3291 O O . LYS A 1 415 ? 20.121 -13.979 -16.606 1.00 90.56 415 LYS A O 1
ATOM 3296 N N . VAL A 1 416 ? 20.020 -12.147 -15.314 1.00 88.12 416 VAL A N 1
ATOM 3297 C CA . VAL A 1 416 ? 20.407 -12.813 -14.068 1.00 88.12 416 VAL A CA 1
ATOM 3298 C C . VAL A 1 416 ? 19.278 -13.763 -13.659 1.00 88.12 416 VAL A C 1
ATOM 3300 O O . VAL A 1 416 ? 18.138 -13.312 -13.572 1.00 88.12 416 VAL A O 1
ATOM 3303 N N . PRO A 1 417 ? 19.518 -15.062 -13.413 1.00 87.38 417 PRO A N 1
ATOM 3304 C CA . PRO A 1 417 ? 18.485 -15.980 -12.927 1.00 87.38 417 PRO A CA 1
ATOM 3305 C C . PRO A 1 417 ? 17.882 -15.532 -11.587 1.00 87.38 417 PRO A C 1
ATOM 3307 O O . PRO A 1 417 ? 18.579 -14.957 -10.755 1.00 87.38 417 PRO A O 1
ATOM 3310 N N . TYR A 1 418 ? 16.597 -15.818 -11.343 1.00 82.06 418 TYR A N 1
ATOM 3311 C CA . TYR A 1 418 ? 15.912 -15.374 -10.116 1.00 82.06 418 TYR A CA 1
ATOM 3312 C C . TYR A 1 418 ? 16.599 -15.850 -8.830 1.00 82.06 418 TYR A C 1
ATOM 3314 O O . TYR A 1 418 ? 16.688 -15.079 -7.882 1.00 82.06 418 TYR A O 1
ATOM 3322 N N . TRP A 1 419 ? 17.129 -17.077 -8.807 1.00 82.25 419 TRP A N 1
ATOM 3323 C CA . TRP A 1 419 ? 17.829 -17.615 -7.636 1.00 82.25 419 TRP A CA 1
ATOM 3324 C C . TRP A 1 419 ? 19.113 -16.836 -7.314 1.00 82.25 419 TRP A C 1
ATOM 3326 O O . TRP A 1 419 ? 19.384 -16.560 -6.150 1.00 82.25 419 TRP A O 1
ATOM 3336 N N . LEU A 1 420 ? 19.861 -16.412 -8.337 1.00 83.38 420 LEU A N 1
ATOM 3337 C CA . LEU A 1 420 ? 21.081 -15.624 -8.160 1.00 83.38 420 LEU A CA 1
ATOM 3338 C C . LEU A 1 420 ? 20.742 -14.198 -7.713 1.00 83.38 420 LEU A C 1
ATOM 3340 O O . LEU A 1 420 ? 21.401 -13.632 -6.844 1.00 83.38 420 LEU A O 1
ATOM 3344 N N . TRP A 1 421 ? 19.668 -13.634 -8.266 1.00 76.81 421 TRP A N 1
ATOM 3345 C CA . TRP A 1 421 ? 19.190 -12.310 -7.879 1.00 76.81 421 TRP A CA 1
ATOM 3346 C C . TRP A 1 421 ? 18.670 -12.272 -6.434 1.00 76.81 421 TRP A C 1
ATOM 3348 O O . TRP A 1 421 ? 18.905 -11.298 -5.726 1.00 76.81 421 TRP A O 1
ATOM 3358 N N . HIS A 1 422 ? 18.034 -13.355 -5.979 1.00 73.69 422 HIS A N 1
ATOM 3359 C CA . HIS A 1 422 ? 17.632 -13.541 -4.586 1.00 73.69 422 HIS A CA 1
ATOM 3360 C C . HIS A 1 422 ? 18.842 -13.667 -3.645 1.00 73.69 422 HIS A C 1
ATOM 3362 O O . HIS A 1 422 ? 18.883 -13.001 -2.611 1.00 73.69 422 HIS A O 1
ATOM 3368 N N . GLN A 1 423 ? 19.852 -14.469 -4.006 1.00 74.62 423 GLN A N 1
ATOM 3369 C CA . GLN A 1 423 ? 21.069 -14.642 -3.195 1.00 74.62 423 GLN A CA 1
ATOM 3370 C C . GLN A 1 423 ? 21.839 -13.331 -2.997 1.00 74.62 423 GLN A C 1
ATOM 3372 O O . GLN A 1 423 ? 22.402 -13.104 -1.932 1.00 74.62 423 GLN A O 1
ATOM 3377 N N . ALA A 1 424 ? 21.800 -12.422 -3.975 1.00 66.75 424 ALA A N 1
ATOM 3378 C CA . ALA A 1 424 ? 22.440 -11.111 -3.864 1.00 66.75 424 ALA A CA 1
ATOM 3379 C C . ALA A 1 424 ? 21.867 -10.216 -2.739 1.00 66.75 424 ALA A C 1
ATOM 3381 O O . ALA A 1 424 ? 22.459 -9.184 -2.427 1.00 66.75 424 ALA A O 1
ATOM 3382 N N . SER A 1 425 ? 20.729 -10.584 -2.135 1.00 65.81 425 SER A N 1
ATOM 3383 C CA . SER A 1 425 ? 20.117 -9.839 -1.028 1.00 65.81 425 SER A CA 1
ATOM 3384 C C . SER A 1 425 ? 20.695 -10.156 0.359 1.00 65.81 425 SER A C 1
ATOM 3386 O O . SER A 1 425 ? 20.463 -9.364 1.267 1.00 65.81 425 SER A O 1
ATOM 3388 N N . ASN A 1 426 ? 21.464 -11.248 0.534 1.00 54.00 426 ASN A N 1
ATOM 3389 C CA . ASN A 1 426 ? 22.095 -11.672 1.805 1.00 54.00 426 ASN A CA 1
ATOM 3390 C C . ASN A 1 426 ? 21.204 -11.539 3.063 1.00 54.00 426 ASN A C 1
ATOM 3392 O O . ASN A 1 426 ? 21.686 -11.287 4.168 1.00 54.00 426 ASN A O 1
ATOM 3396 N N . LYS A 1 427 ? 19.887 -11.694 2.909 1.00 60.00 427 LYS A N 1
ATOM 3397 C CA . LYS A 1 427 ? 18.942 -11.787 4.019 1.00 60.00 427 LYS A CA 1
ATOM 3398 C C . LYS A 1 427 ? 18.605 -13.269 4.166 1.00 60.00 427 LYS A C 1
ATOM 3400 O O . LYS A 1 427 ? 17.759 -13.762 3.424 1.00 60.00 427 LYS A O 1
ATOM 3405 N N . PHE A 1 428 ? 19.291 -13.905 5.118 1.00 41.59 428 PHE A N 1
ATOM 3406 C CA . PHE A 1 428 ? 19.312 -15.337 5.467 1.00 41.59 428 PHE A CA 1
ATOM 3407 C C . PHE A 1 428 ? 20.304 -16.190 4.675 1.00 41.59 428 PHE A C 1
ATOM 3409 O O . PHE A 1 428 ? 20.068 -16.457 3.475 1.00 41.59 428 PHE A O 1
#

Radius of gyration: 26.77 Å; chains: 1; bounding box: 66×62×75 Å

Foldseek 3Di:
DAEWEDDALFWIDDPQDIDTFFDAPVRVVVRCVVVCVPQPDWDWDADPVQQLPAWIWIDSPQAQWIWTAHSPSRTTFAIEGEPQLRHFYDYPNDTQAYNVRRQDPVSVCVRVNPLDQWDQDPVQRKTWDDGGRYIYIGGDPPPPPPSVLVDDADQDDDPPAPDHLVVVQVVQVVVVHHDDRDDANLLDLVSLVVVLVCCCVVVVLDDAEAELDFFFCPLVLLVCFPPAPVVDDPCSLCRGCSSLPVSLVSNLVSRCVSQQVVLHHEYEREAECLLLDPDSYDSNSVSRVNSLVCQQVVLVVSVVSNYAGAYEYAFLEPDPRCDDDPSCPVSVVVSVLWPFHAYPCLSVVLVVVLSVDPVNNVRGNYYDYSQVSCVVVVNDGPVSHGTQDPFFPLSVLCVVVVRVVCSVVGDRPHGDDPVRVNVVSPPD

Sequence (428 aa):
MLEVEITQQRSIHTTKWEIILGMSLYQVIKLLKQNDDQIKSVVLVYNDKDPLSADYTLNLSNDSILLHFDSITQRLKLIELYDLKKVKLKYFGNCFNSPQIVPTIENINEIFGPTRPGDYNRESQSFLMHFPGLTFFFNQIGPQVETKPMNGRTLKSSNDKPGSLEETAEAIRSRGGQCIPVCVNHENESEIEALFERITKEQDGRLDILVNNAYKGVERLLMTSGKPFWEVEPDMFDEINNVGLRNHYYCAVYAARLMVPRKQGLIVFISSPGGLRYLFNVAYGVGKAACDRMASDTAVELRKHNVASISLWPAGVGTDTIQASEYNAGFLKMLQKFDKPESAEYAGLIIAHLAQNPSLMQYSGKIVTTADYGATYSIPDIDGQYPTNIRSFSFLIKQVPSLSWLSGWIPGFLKVPYWLWHQASNKF